Protein AF-A0A9E3WCJ0-F1 (afdb_monomer)

Secondary structure (DSSP, 8-state):
----PPPPPP---TTPPP-HHHHHHHHHHHHHHHHHHHHHHB-SEEEEE---EEE-TTS-EEE--EEEE-TT-PEEEE-TT----SBSS-TTTS-SS---S-EEEEEEEEEEEEEE-TTSPPPPTT-TT--EEEEEEEEEEEETT--SSEEEEEEEE-TTS-BPPPEE-SS--B--B-------TT-S------STT---EEEE-TT--EEEEEEEEPTT--EEEEE-S-HHHHHHHTTSS--------GGG---HHHHHHHTTTT-SEEEEEEEE-SSS-B-TT-EEEEEEEE-----SSSPPPPEEEEE--STT-TTEEEEE-----S-TT--PPBPTT-EEEEEEEEEEEEEEEE-TTS--B-TT-EEEE----BTTB---EEE-SSPPTTTEEEEESS-B-TT-EEEEEEEE---

Structure (mmCIF, N/CA/C/O backbone):
data_AF-A0A9E3WCJ0-F1
#
_entry.id   AF-A0A9E3WCJ0-F1
#
loop_
_atom_site.group_PDB
_atom_site.id
_atom_site.type_symbol
_atom_site.label_atom_id
_atom_site.label_alt_id
_atom_site.label_comp_id
_atom_site.label_asym_id
_atom_site.label_entity_id
_atom_site.label_seq_id
_atom_site.pdbx_PDB_ins_code
_atom_site.Cartn_x
_atom_site.Cartn_y
_atom_site.Cartn_z
_atom_site.occupancy
_atom_site.B_iso_or_equiv
_atom_site.auth_seq_id
_atom_site.auth_comp_id
_atom_site.auth_asym_id
_atom_site.auth_atom_id
_atom_site.pdbx_PDB_model_num
ATOM 1 N N . MET A 1 1 ? -6.892 -23.164 10.226 1.00 44.31 1 MET A N 1
ATOM 2 C CA . MET A 1 1 ? -6.733 -22.802 8.807 1.00 44.31 1 MET A CA 1
ATOM 3 C C . MET A 1 1 ? -7.924 -23.386 8.091 1.00 44.31 1 MET A C 1
ATOM 5 O O . MET A 1 1 ? -8.136 -24.586 8.225 1.00 44.31 1 MET A O 1
ATOM 9 N N . ASN A 1 2 ? -8.731 -22.538 7.458 1.00 52.53 2 ASN A N 1
ATOM 10 C CA . ASN A 1 2 ? -9.742 -23.006 6.518 1.00 52.53 2 ASN A CA 1
ATOM 11 C C . ASN A 1 2 ? -9.033 -23.670 5.330 1.00 52.53 2 ASN A C 1
ATOM 13 O O . ASN A 1 2 ? -7.901 -23.301 5.005 1.00 52.53 2 ASN A O 1
ATOM 17 N N . ASP A 1 3 ? -9.662 -24.680 4.733 1.00 59.28 3 ASP A N 1
ATOM 18 C CA . ASP A 1 3 ? -9.097 -25.373 3.578 1.00 59.28 3 ASP A CA 1
ATOM 19 C C . ASP A 1 3 ? -8.904 -24.370 2.432 1.00 59.28 3 ASP A C 1
ATOM 21 O O . ASP A 1 3 ? -9.849 -23.699 2.013 1.00 59.28 3 ASP A O 1
ATOM 25 N N . ILE A 1 4 ? -7.669 -24.247 1.936 1.00 63.19 4 ILE A N 1
ATOM 26 C CA . ILE A 1 4 ? -7.374 -23.416 0.767 1.00 63.19 4 ILE A CA 1
ATOM 27 C C . ILE A 1 4 ? -8.033 -24.084 -0.439 1.00 63.19 4 ILE A C 1
ATOM 29 O O . ILE A 1 4 ? -7.612 -25.157 -0.873 1.00 63.19 4 ILE A O 1
ATOM 33 N N . VAL A 1 5 ? -9.072 -23.450 -0.977 1.00 75.06 5 VAL A N 1
ATOM 34 C CA . VAL A 1 5 ? -9.721 -23.888 -2.215 1.00 75.06 5 VAL A CA 1
ATOM 35 C C . VAL A 1 5 ? -8.940 -23.324 -3.397 1.00 75.06 5 VAL A C 1
ATOM 37 O O . VAL A 1 5 ? -8.680 -22.124 -3.465 1.00 75.06 5 VAL A O 1
ATOM 40 N N . GLU A 1 6 ? -8.551 -24.195 -4.327 1.00 83.62 6 GLU A N 1
ATOM 41 C CA . GLU A 1 6 ? -7.872 -23.782 -5.553 1.00 83.62 6 GLU A CA 1
ATOM 42 C C . GLU A 1 6 ? -8.821 -22.939 -6.429 1.00 83.62 6 GLU A C 1
ATOM 44 O O . GLU A 1 6 ? -9.918 -23.405 -6.758 1.00 83.62 6 GLU A O 1
ATOM 49 N N . PRO A 1 7 ? -8.429 -21.711 -6.826 1.00 86.88 7 PRO A N 1
ATOM 50 C CA . PRO A 1 7 ? -9.295 -20.846 -7.609 1.00 86.88 7 PRO A CA 1
ATOM 51 C C . PRO A 1 7 ? -9.427 -21.347 -9.048 1.00 86.88 7 PRO A C 1
ATOM 53 O O . PRO A 1 7 ? -8.445 -21.504 -9.776 1.00 86.88 7 PRO A O 1
ATOM 56 N N . VAL A 1 8 ? -10.669 -21.545 -9.489 1.00 87.62 8 VAL A N 1
ATOM 57 C CA . VAL A 1 8 ? -10.990 -22.007 -10.845 1.00 87.62 8 VAL A CA 1
ATOM 58 C C . VAL A 1 8 ? -11.283 -20.810 -11.742 1.00 87.62 8 VAL A C 1
ATOM 60 O O . VAL A 1 8 ? -12.176 -20.019 -11.460 1.00 87.62 8 VAL A O 1
ATOM 63 N N . ARG A 1 9 ? -10.548 -20.684 -12.851 1.00 92.19 9 ARG A N 1
ATOM 64 C CA . ARG A 1 9 ? -10.733 -19.601 -13.829 1.00 92.19 9 ARG A CA 1
ATOM 65 C C . ARG A 1 9 ? -11.549 -20.069 -15.030 1.00 92.19 9 ARG A C 1
ATOM 67 O O . ARG A 1 9 ? -11.206 -21.075 -15.654 1.00 92.19 9 ARG A O 1
ATOM 74 N N . LEU A 1 10 ? -12.553 -19.284 -15.416 1.00 92.81 10 LEU A N 1
ATOM 75 C CA . LEU A 1 10 ? -13.330 -19.526 -16.630 1.00 92.81 10 LEU A CA 1
ATOM 76 C C . LEU A 1 10 ? -12.465 -19.333 -17.893 1.00 92.81 10 LEU A C 1
ATOM 78 O O . LEU A 1 10 ? -11.711 -18.364 -18.014 1.00 92.81 10 LEU A O 1
ATOM 82 N N . ASN A 1 11 ? -12.568 -20.262 -18.845 1.00 94.00 11 ASN A N 1
ATOM 83 C CA . ASN A 1 11 ? -11.886 -20.184 -20.138 1.00 94.00 11 ASN A CA 1
ATOM 84 C C . ASN A 1 11 ? -12.889 -19.884 -21.256 1.00 94.00 11 ASN A C 1
ATOM 86 O O . ASN A 1 11 ? -13.540 -20.796 -21.767 1.00 94.00 11 ASN A O 1
ATOM 90 N N . TYR A 1 12 ? -12.978 -18.614 -21.649 1.00 94.88 12 TYR A N 1
ATOM 91 C CA . TYR A 1 12 ? -13.861 -18.179 -22.725 1.00 94.88 12 TYR A CA 1
ATOM 92 C C . TYR A 1 12 ? -13.425 -18.714 -24.092 1.00 94.88 12 TYR A C 1
ATOM 94 O O . TYR A 1 12 ? -12.248 -18.653 -24.457 1.00 94.88 12 TYR A O 1
ATOM 102 N N . TYR A 1 13 ? -14.388 -19.160 -24.899 1.00 95.25 13 TYR A N 1
ATOM 103 C CA . TYR A 1 13 ? -14.148 -19.564 -26.285 1.00 95.25 13 TYR A CA 1
ATOM 104 C C . TYR A 1 13 ? -15.162 -18.956 -27.259 1.00 95.25 13 TYR A C 1
ATOM 106 O O . TYR A 1 13 ? -16.222 -18.445 -26.896 1.00 95.25 13 TYR A O 1
ATOM 114 N N . LYS A 1 14 ? -14.805 -18.961 -28.547 1.00 95.62 14 LYS A N 1
ATOM 115 C CA . LYS A 1 14 ? -15.593 -18.297 -29.588 1.00 95.62 14 LYS A CA 1
ATOM 116 C C . LYS A 1 14 ? -16.996 -18.901 -29.685 1.00 95.62 14 LYS A C 1
ATOM 118 O O . LYS A 1 14 ? -17.134 -20.109 -29.849 1.00 95.62 14 LYS A O 1
ATOM 123 N N . ASN A 1 15 ? -18.005 -18.027 -29.699 1.00 96.19 15 ASN A N 1
ATOM 124 C CA . ASN A 1 15 ? -19.430 -18.371 -29.757 1.00 96.19 15 ASN A CA 1
ATOM 125 C C . ASN A 1 15 ? -19.937 -19.170 -28.543 1.00 96.19 15 ASN A C 1
ATOM 127 O O . ASN A 1 15 ? -20.964 -19.837 -28.655 1.00 96.19 15 ASN A O 1
ATOM 131 N N . GLN A 1 16 ? -19.242 -19.113 -27.404 1.00 95.75 16 GLN A N 1
ATOM 132 C CA . GLN A 1 16 ? -19.787 -19.612 -26.148 1.00 95.75 16 GLN A CA 1
ATOM 133 C C . GLN A 1 16 ? -21.058 -18.827 -25.793 1.00 95.75 16 GLN A C 1
ATOM 135 O O . GLN A 1 16 ? -21.060 -17.594 -25.816 1.00 95.75 16 GLN A O 1
ATOM 140 N N . LEU A 1 17 ? -22.137 -19.547 -25.492 1.00 96.88 17 LEU A N 1
ATOM 141 C CA . LEU A 1 17 ? -23.316 -18.974 -24.856 1.00 96.88 17 LEU A CA 1
ATOM 142 C C . LEU A 1 17 ? -23.005 -18.839 -23.364 1.00 96.88 17 LEU A C 1
ATOM 144 O O . LEU A 1 17 ? -22.633 -19.834 -22.751 1.00 96.88 17 LEU A O 1
ATOM 148 N N . LEU A 1 18 ? -23.106 -17.626 -22.823 1.00 95.94 18 LEU A N 1
ATOM 149 C CA . LEU A 1 18 ? -22.828 -17.358 -21.412 1.00 95.94 18 LEU A CA 1
ATOM 150 C C . LEU A 1 18 ? -24.100 -17.495 -20.579 1.00 95.94 18 LEU A C 1
ATOM 152 O O . LEU A 1 18 ? -25.131 -16.912 -20.929 1.00 95.94 18 LEU A O 1
ATOM 156 N N . GLU A 1 19 ? -23.995 -18.224 -19.473 1.00 94.69 19 GLU A N 1
ATOM 157 C CA . GLU A 1 19 ? -25.053 -18.409 -18.477 1.00 94.69 19 GLU A CA 1
ATOM 158 C C . GLU A 1 19 ? -24.735 -17.625 -17.191 1.00 94.69 19 GLU A C 1
ATOM 160 O O . GLU A 1 19 ? -23.649 -17.065 -17.033 1.00 94.69 19 GLU A O 1
ATOM 165 N N . ALA A 1 20 ? -25.691 -17.522 -16.264 1.00 89.31 20 ALA A N 1
ATOM 166 C CA . ALA A 1 20 ? -25.483 -16.776 -15.018 1.00 89.31 20 ALA A CA 1
ATOM 167 C C . ALA A 1 20 ? -24.347 -17.389 -14.178 1.00 89.31 20 ALA A C 1
ATOM 169 O O . ALA A 1 20 ? -23.569 -16.672 -13.550 1.00 89.31 20 ALA A O 1
ATOM 170 N N . GLU A 1 21 ? -24.232 -18.712 -14.227 1.00 90.38 21 GLU A N 1
ATOM 171 C CA . GLU A 1 21 ? -23.222 -19.529 -13.570 1.00 90.38 21 GLU A CA 1
ATOM 172 C C . GLU A 1 21 ? -21.802 -19.179 -14.036 1.00 90.38 21 GLU A C 1
ATOM 174 O O . GLU A 1 21 ? -20.890 -19.146 -13.211 1.00 90.38 21 GLU A O 1
ATOM 179 N N . ASP A 1 22 ? -21.614 -18.843 -15.318 1.00 93.19 22 ASP A N 1
ATOM 180 C CA . ASP A 1 22 ? -20.315 -18.414 -15.853 1.00 93.19 22 ASP A CA 1
ATOM 181 C C . ASP A 1 22 ? -19.847 -17.109 -15.186 1.00 93.19 22 ASP A C 1
ATOM 183 O O . ASP A 1 22 ? -18.691 -16.981 -14.779 1.00 93.19 22 ASP A O 1
ATOM 187 N N . PHE A 1 23 ? -20.760 -16.148 -15.013 1.00 91.19 23 PHE A N 1
ATOM 188 C CA . PHE A 1 23 ? -20.455 -14.868 -14.366 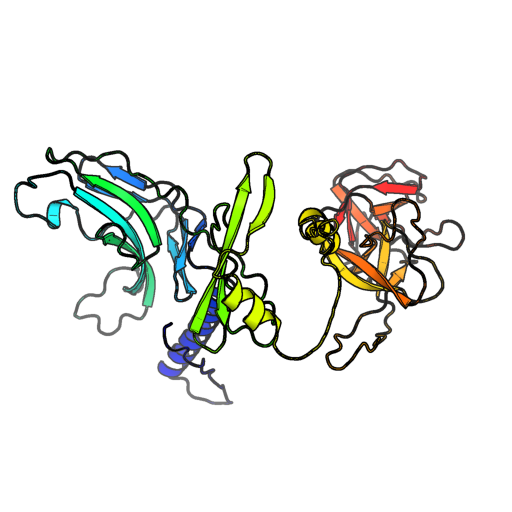1.00 91.19 23 PHE A CA 1
ATOM 189 C C . PHE A 1 23 ? -20.267 -15.000 -12.854 1.00 91.19 23 PHE A C 1
ATOM 191 O O . PHE A 1 23 ? -19.472 -14.258 -12.276 1.00 91.19 23 PHE A O 1
ATOM 198 N N . ILE A 1 24 ? -20.986 -15.921 -12.205 1.00 89.25 24 ILE A N 1
ATOM 199 C CA . ILE A 1 24 ? -20.774 -16.241 -10.787 1.00 89.25 24 ILE A CA 1
ATOM 200 C C . ILE A 1 24 ? -19.376 -16.834 -10.608 1.00 89.25 24 ILE A C 1
ATOM 202 O O . ILE A 1 24 ? -18.629 -16.369 -9.752 1.00 89.25 24 ILE A O 1
ATOM 206 N N . LEU A 1 25 ? -18.982 -17.780 -11.465 1.00 90.06 25 LEU A N 1
ATOM 207 C CA . LEU A 1 25 ? -17.657 -18.392 -11.410 1.00 90.06 25 LEU A CA 1
ATOM 208 C C . LEU A 1 25 ? -16.535 -17.369 -11.647 1.00 90.06 25 LEU A C 1
ATOM 210 O O . LEU A 1 25 ? -15.510 -17.406 -10.969 1.00 90.06 25 LEU A O 1
ATOM 214 N N . GLU A 1 26 ? -16.722 -16.428 -12.575 1.00 92.75 26 GLU A N 1
ATOM 215 C CA . GLU A 1 26 ? -15.767 -15.335 -12.797 1.00 92.75 26 GLU A CA 1
ATOM 216 C C . GLU A 1 26 ? -15.659 -14.393 -11.582 1.00 92.75 26 GLU A C 1
ATOM 218 O O . GLU A 1 26 ? -14.552 -14.017 -11.186 1.00 92.75 26 GLU A O 1
ATOM 223 N N . GLN A 1 27 ? -16.784 -14.035 -10.953 1.00 92.12 27 GLN A N 1
ATOM 224 C CA . GLN A 1 27 ? -16.786 -13.221 -9.731 1.00 92.12 27 GLN A CA 1
ATOM 225 C C . GLN A 1 27 ? -16.100 -13.947 -8.571 1.00 92.12 27 GLN A C 1
ATOM 227 O O . GLN A 1 27 ? -15.244 -13.362 -7.902 1.00 92.12 27 GLN A O 1
ATOM 232 N N . ASP A 1 28 ? -16.420 -15.226 -8.376 1.00 90.31 28 ASP A N 1
ATOM 233 C CA . ASP A 1 28 ? -15.823 -16.075 -7.349 1.00 90.31 28 ASP A CA 1
ATOM 234 C C . ASP A 1 28 ? -14.311 -16.200 -7.544 1.00 90.31 28 ASP A C 1
ATOM 236 O O . ASP A 1 28 ? -13.563 -16.063 -6.576 1.00 90.31 28 ASP A O 1
ATOM 240 N N . TYR A 1 29 ? -13.846 -16.366 -8.788 1.00 93.19 29 TYR A N 1
ATOM 241 C CA . TYR A 1 29 ? -12.421 -16.387 -9.116 1.00 93.19 29 TYR A CA 1
ATOM 242 C C . TYR A 1 29 ? -11.711 -15.110 -8.646 1.00 93.19 29 TYR A C 1
ATOM 244 O O . TYR A 1 29 ? -10.704 -15.175 -7.939 1.00 93.19 29 TYR A O 1
ATOM 252 N N . HIS A 1 30 ? -12.240 -13.934 -8.994 1.00 93.44 30 HIS A N 1
ATOM 253 C CA . HIS A 1 30 ? -11.632 -12.663 -8.593 1.00 93.44 30 HIS A CA 1
ATOM 254 C C . HIS A 1 30 ? -11.672 -12.436 -7.082 1.00 93.44 30 HIS A C 1
ATOM 256 O O . HIS A 1 30 ? -10.713 -11.905 -6.514 1.00 93.44 30 HIS A O 1
ATOM 262 N N . ARG A 1 31 ? -12.765 -12.844 -6.435 1.00 91.38 31 ARG A N 1
ATOM 263 C CA . ARG A 1 31 ? -12.943 -12.727 -4.990 1.00 91.38 31 ARG A CA 1
ATOM 264 C C . ARG A 1 31 ? -11.948 -13.619 -4.242 1.00 91.38 31 ARG A C 1
ATOM 266 O O . ARG A 1 31 ? -11.209 -13.122 -3.398 1.00 91.38 31 ARG A O 1
ATOM 273 N N . GLN A 1 32 ? -11.828 -14.888 -4.637 1.00 90.44 32 GLN A N 1
ATOM 274 C CA . GLN A 1 32 ? -10.858 -15.831 -4.070 1.00 90.44 32 GLN A CA 1
ATOM 275 C C . GLN A 1 32 ? -9.414 -15.372 -4.278 1.00 90.44 32 GLN A C 1
ATOM 277 O O . GLN A 1 32 ? -8.628 -15.390 -3.335 1.00 90.44 32 GLN A O 1
ATOM 282 N N . MET A 1 33 ? -9.058 -14.897 -5.477 1.00 91.81 33 MET A N 1
ATOM 283 C CA . MET A 1 33 ? -7.711 -14.373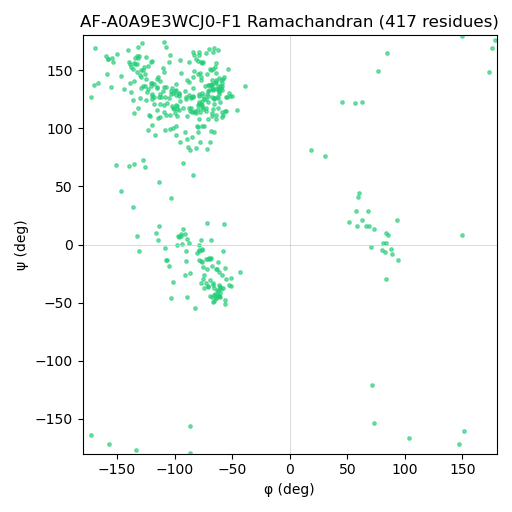 -5.731 1.00 91.81 33 MET A CA 1
ATOM 284 C C . MET A 1 33 ? -7.373 -13.176 -4.834 1.00 91.81 33 MET A C 1
ATOM 286 O O . MET A 1 33 ? -6.234 -13.063 -4.379 1.00 91.81 33 MET A O 1
ATOM 290 N N . ARG A 1 34 ? -8.346 -12.299 -4.547 1.00 91.94 34 ARG A N 1
ATOM 291 C CA . ARG A 1 34 ? -8.154 -11.174 -3.621 1.00 91.94 34 ARG A CA 1
ATOM 292 C C . ARG A 1 34 ? -8.001 -11.645 -2.178 1.00 91.94 34 ARG A C 1
ATOM 294 O O . ARG A 1 34 ? -7.085 -11.192 -1.502 1.00 91.94 34 ARG A O 1
ATOM 301 N N . TYR A 1 35 ? -8.835 -12.579 -1.727 1.00 90.62 35 TYR A N 1
ATOM 302 C CA . TYR A 1 35 ? -8.722 -13.138 -0.378 1.00 90.62 35 TYR A CA 1
ATOM 303 C C . TYR A 1 35 ? -7.376 -13.833 -0.180 1.00 90.62 35 TYR A C 1
ATOM 305 O O . TYR A 1 35 ? -6.696 -13.561 0.802 1.00 90.62 35 TYR A O 1
ATOM 313 N N . LEU A 1 36 ? -6.921 -14.629 -1.153 1.00 88.19 36 LEU A N 1
ATOM 314 C CA . LEU A 1 36 ? -5.598 -15.255 -1.116 1.00 88.19 36 LEU A CA 1
ATOM 315 C C . LEU A 1 36 ? -4.475 -14.217 -1.073 1.00 88.19 36 LEU A C 1
ATOM 317 O O . LEU A 1 36 ? -3.554 -14.359 -0.271 1.00 88.19 36 LEU A O 1
ATOM 321 N N . HIS A 1 37 ? -4.548 -13.169 -1.896 1.00 88.69 37 HIS A N 1
ATOM 322 C CA . HIS A 1 37 ? -3.585 -12.067 -1.851 1.00 88.69 37 HIS A CA 1
ATOM 323 C C . HIS A 1 37 ? -3.526 -11.444 -0.453 1.00 88.69 37 HIS A C 1
ATOM 325 O O . HIS A 1 37 ? -2.443 -11.301 0.115 1.00 88.69 37 HIS A O 1
ATOM 331 N N . ASN A 1 38 ? -4.690 -11.147 0.126 1.00 87.50 38 ASN A N 1
ATOM 332 C CA . ASN A 1 38 ? -4.786 -10.507 1.427 1.00 87.50 38 ASN A CA 1
ATOM 333 C C . ASN A 1 38 ? -4.307 -11.417 2.559 1.00 87.50 38 ASN A C 1
ATOM 335 O O . ASN A 1 38 ? -3.504 -10.978 3.371 1.00 87.50 38 ASN A O 1
ATOM 339 N N . GLN A 1 39 ? -4.706 -12.690 2.577 1.00 83.31 39 GLN A N 1
ATOM 340 C CA . GLN A 1 39 ? -4.254 -13.667 3.574 1.00 83.31 39 GLN A CA 1
ATOM 341 C C . GLN A 1 39 ? -2.728 -13.836 3.596 1.00 83.31 39 GLN A C 1
ATOM 343 O O . GLN A 1 39 ? -2.145 -14.038 4.658 1.00 83.31 39 GLN A O 1
ATOM 348 N N . HIS A 1 40 ? -2.072 -13.796 2.431 1.00 79.94 40 HIS A N 1
ATOM 349 C CA . HIS A 1 40 ? -0.637 -14.088 2.331 1.00 79.94 40 HIS A CA 1
ATOM 350 C C . HIS A 1 40 ? 0.247 -12.849 2.469 1.00 79.94 40 HIS A C 1
ATOM 352 O O . HIS A 1 40 ? 1.405 -12.973 2.867 1.00 79.94 40 HIS A O 1
ATOM 358 N N . LEU A 1 41 ? -0.268 -11.667 2.126 1.00 77.81 41 LEU A N 1
ATOM 359 C CA . LEU A 1 41 ? 0.498 -10.422 2.161 1.00 77.81 41 LEU A CA 1
ATOM 360 C C . LEU A 1 41 ? 0.112 -9.508 3.316 1.00 77.81 41 LEU A C 1
ATOM 362 O O . LEU A 1 41 ? 0.872 -8.584 3.609 1.00 77.81 41 LEU A O 1
ATOM 366 N N . HIS A 1 42 ? -1.008 -9.762 3.990 1.00 80.31 42 HIS A N 1
ATOM 367 C CA . HIS A 1 42 ? -1.468 -8.966 5.115 1.00 80.31 42 HIS A CA 1
ATOM 368 C C . HIS A 1 42 ? -1.714 -9.816 6.358 1.00 80.31 42 HIS A C 1
ATOM 370 O O . HIS A 1 42 ? -2.212 -10.935 6.289 1.00 80.31 42 HIS A O 1
ATOM 376 N N . THR A 1 43 ? -1.379 -9.267 7.524 1.00 81.12 43 THR A N 1
ATOM 377 C CA . THR A 1 43 ? -1.879 -9.821 8.784 1.00 81.12 43 THR A CA 1
ATOM 378 C C . THR A 1 43 ? -3.330 -9.383 9.000 1.00 81.12 43 THR A C 1
ATOM 380 O O . THR A 1 43 ? -3.686 -8.263 8.615 1.00 81.12 43 THR A O 1
ATOM 383 N N . PRO A 1 44 ? -4.169 -10.214 9.642 1.00 84.88 44 PRO A N 1
ATOM 384 C CA . PRO A 1 44 ? -5.506 -9.803 10.056 1.00 84.88 44 PRO A CA 1
ATOM 385 C C . PRO A 1 44 ? -5.425 -8.586 10.973 1.00 84.88 44 PRO A C 1
ATOM 387 O O . PRO A 1 44 ? -4.494 -8.476 11.777 1.00 84.88 44 PRO A O 1
ATOM 390 N N . GLY A 1 45 ? -6.376 -7.666 10.844 1.00 87.19 45 GLY A N 1
ATOM 391 C CA . GLY A 1 45 ? -6.364 -6.448 11.629 1.00 87.19 45 GLY A CA 1
ATOM 392 C C . GLY A 1 45 ? -6.986 -5.221 10.981 1.00 87.19 45 GLY A C 1
ATOM 393 O O . GLY A 1 45 ? -7.442 -5.232 9.839 1.00 87.19 45 GLY A O 1
ATOM 394 N N . ILE A 1 46 ? -6.972 -4.120 11.727 1.00 88.88 46 ILE A N 1
ATOM 395 C CA . ILE A 1 46 ? -7.422 -2.804 11.275 1.00 88.88 46 ILE A CA 1
ATOM 396 C C . ILE A 1 46 ? -6.366 -2.196 10.348 1.00 88.88 46 ILE A C 1
ATOM 398 O O . ILE A 1 46 ? -5.193 -2.084 10.707 1.00 88.88 46 ILE A O 1
ATOM 402 N N . LEU A 1 47 ? -6.804 -1.767 9.165 1.00 84.81 47 LEU A N 1
ATOM 403 C CA . LEU A 1 47 ? -5.996 -1.028 8.192 1.00 84.81 47 LEU A CA 1
ATOM 404 C C . LEU A 1 47 ? -5.954 0.457 8.558 1.00 84.81 47 LEU A C 1
ATOM 406 O O . LEU A 1 47 ? -4.888 1.048 8.714 1.00 84.81 47 LEU A O 1
ATOM 410 N N . TRP A 1 48 ? -7.133 1.062 8.702 1.00 86.94 48 TRP A N 1
ATOM 411 C CA . TRP A 1 48 ? -7.315 2.459 9.090 1.00 86.94 48 TRP A CA 1
ATOM 412 C C . TRP A 1 48 ? -8.711 2.671 9.685 1.00 86.94 48 TRP A C 1
ATOM 414 O O . TRP A 1 48 ? -9.632 1.900 9.419 1.00 86.94 48 TRP A O 1
ATOM 424 N N . GLY A 1 49 ? -8.887 3.749 10.452 1.00 88.44 49 GLY A N 1
ATOM 425 C CA . GLY A 1 49 ? -10.178 4.086 11.054 1.00 88.44 49 GLY A CA 1
ATOM 426 C C . GLY A 1 49 ? -10.546 3.170 12.221 1.00 88.44 49 GLY A C 1
ATOM 427 O O . GLY A 1 49 ? -9.654 2.667 12.903 1.00 88.44 49 GLY A O 1
ATOM 428 N N . PHE A 1 50 ? -11.850 3.016 12.487 1.00 86.75 50 PHE A N 1
ATOM 429 C CA . PHE A 1 50 ? -12.396 2.294 13.656 1.00 86.75 50 PHE A CA 1
ATOM 430 C C . PHE A 1 50 ? -11.814 2.744 15.016 1.00 86.75 50 PHE A C 1
ATOM 432 O O . PHE A 1 50 ? -11.907 2.055 16.028 1.00 86.75 50 PHE A O 1
ATOM 439 N N . ASP A 1 51 ? -11.229 3.937 15.041 1.00 82.44 51 ASP A N 1
ATOM 440 C CA . ASP A 1 51 ? -10.502 4.562 16.142 1.00 82.44 51 ASP A CA 1
ATOM 441 C C . ASP A 1 51 ? -11.422 5.203 17.189 1.00 82.44 51 ASP A C 1
ATOM 443 O O . ASP A 1 51 ? -10.954 5.678 18.224 1.00 82.44 51 ASP A O 1
ATOM 447 N N . LYS A 1 52 ? -12.731 5.257 16.917 1.00 84.12 52 LYS A N 1
ATOM 448 C CA . LYS A 1 52 ? -13.733 5.847 17.803 1.00 84.12 52 LYS A CA 1
ATOM 449 C C . LYS A 1 52 ? -14.902 4.895 17.952 1.00 84.12 52 LYS A C 1
ATOM 451 O O . LYS A 1 52 ? -15.629 4.634 16.996 1.00 84.12 52 LYS A O 1
ATOM 456 N N . VAL A 1 53 ? -15.110 4.449 19.185 1.00 87.12 53 VAL A N 1
ATOM 457 C CA . VAL A 1 53 ? -16.297 3.710 19.612 1.00 87.12 53 VAL A CA 1
ATOM 458 C C . VAL A 1 53 ? -16.974 4.530 20.700 1.00 87.12 53 VAL A C 1
ATOM 460 O O . VAL A 1 53 ? -16.339 4.886 21.691 1.00 87.12 53 VAL A O 1
ATOM 463 N N . ASN A 1 54 ? -18.253 4.841 20.513 1.00 85.06 54 ASN A N 1
ATOM 464 C CA . ASN A 1 54 ? -19.068 5.547 21.493 1.00 85.06 54 ASN A CA 1
ATOM 465 C C . ASN A 1 54 ? -20.335 4.750 21.806 1.00 85.06 54 ASN A C 1
ATOM 467 O O . ASN A 1 54 ? -20.890 4.096 20.923 1.00 85.06 54 ASN A O 1
ATOM 471 N N . VAL A 1 55 ? -20.807 4.842 23.046 1.00 83.94 55 VAL A N 1
ATOM 472 C CA . VAL A 1 55 ? -22.088 4.273 23.472 1.00 83.94 55 VAL A CA 1
ATOM 473 C C . VAL A 1 55 ? -22.994 5.428 23.873 1.00 83.94 55 VAL A C 1
ATOM 475 O O . VAL A 1 55 ? -22.703 6.178 24.804 1.00 83.94 55 VAL A O 1
ATOM 478 N N . GLU A 1 56 ? -24.088 5.607 23.143 1.00 83.25 56 GLU A N 1
ATOM 479 C CA . GLU A 1 56 ? -25.103 6.604 23.460 1.00 83.25 56 GLU A CA 1
ATOM 480 C C . GLU A 1 56 ? -25.929 6.179 24.693 1.00 83.25 56 GLU A C 1
ATOM 482 O O . GLU A 1 56 ? -25.912 5.027 25.133 1.00 83.25 56 GLU A O 1
ATOM 487 N N . LYS A 1 57 ? -26.680 7.122 25.280 1.00 74.81 57 LYS A N 1
ATOM 488 C CA . LYS A 1 57 ? -27.427 6.905 26.537 1.00 74.81 57 LYS A CA 1
ATOM 489 C C . LYS A 1 57 ? -28.492 5.806 26.458 1.00 74.81 57 LYS A C 1
ATOM 491 O O . LYS A 1 57 ? -28.885 5.274 27.490 1.00 74.81 57 LYS A O 1
ATOM 496 N N . ASP A 1 58 ? -28.985 5.504 25.264 1.00 73.88 58 ASP A N 1
ATOM 497 C CA . ASP A 1 58 ? -29.972 4.456 24.995 1.00 73.88 58 ASP A CA 1
ATOM 498 C C . ASP A 1 58 ? -29.335 3.074 24.741 1.00 73.88 58 ASP A C 1
ATOM 500 O O . ASP A 1 58 ? -30.050 2.095 24.512 1.00 73.88 58 ASP A O 1
ATOM 504 N N . GLY A 1 59 ? -28.003 2.974 24.826 1.00 74.38 59 GLY A N 1
ATOM 505 C CA . GLY A 1 59 ? -27.234 1.759 24.563 1.00 74.38 59 GLY A CA 1
ATOM 506 C C . GLY A 1 59 ? -26.892 1.547 23.090 1.00 74.38 59 GLY A C 1
ATOM 507 O O . GLY A 1 59 ? -26.379 0.484 22.737 1.00 74.38 59 GLY A O 1
ATOM 508 N N . LYS A 1 60 ? -27.160 2.530 22.223 1.00 78.88 60 LYS A N 1
ATOM 509 C CA . LYS A 1 60 ? -26.740 2.488 20.825 1.00 78.88 60 LYS A CA 1
ATOM 510 C C . LYS A 1 60 ? -25.229 2.675 20.718 1.00 78.88 60 LYS A C 1
ATOM 512 O O . LYS A 1 60 ? -24.670 3.642 21.227 1.00 78.88 60 LYS A O 1
ATOM 517 N N . ILE A 1 61 ? -24.577 1.762 20.009 1.00 82.38 61 ILE A N 1
ATOM 518 C CA . ILE A 1 61 ? -23.134 1.799 19.771 1.00 82.38 61 ILE A CA 1
ATOM 519 C C . ILE A 1 61 ? -22.871 2.447 18.412 1.00 82.38 61 ILE A C 1
ATOM 521 O O . ILE A 1 61 ? -23.477 2.072 17.405 1.00 82.38 61 ILE A O 1
ATOM 525 N N . VAL A 1 62 ? -21.961 3.416 18.391 1.00 83.25 62 VAL A N 1
ATOM 526 C CA . VAL A 1 62 ? -21.534 4.148 17.197 1.00 83.25 62 VAL A CA 1
ATOM 527 C C . VAL A 1 62 ? -20.041 3.939 16.999 1.00 83.25 62 VAL A C 1
ATOM 529 O O . VAL A 1 62 ? -19.254 4.178 17.915 1.00 83.25 62 VAL A O 1
ATOM 532 N N . VAL A 1 63 ? -19.663 3.521 15.794 1.00 85.44 63 VAL A N 1
ATOM 533 C CA . VAL A 1 63 ? -18.273 3.262 15.408 1.00 85.44 63 VAL A CA 1
ATOM 534 C C . VAL A 1 63 ? -17.889 4.170 14.237 1.00 85.44 63 VAL A C 1
ATOM 536 O O . VAL A 1 63 ? -18.697 4.376 13.324 1.00 85.44 63 VAL A O 1
ATOM 539 N N . SER A 1 64 ? -16.677 4.733 14.259 1.00 86.00 64 SER A N 1
ATOM 540 C CA . SER A 1 64 ? -16.141 5.508 13.131 1.00 86.00 64 SER A CA 1
ATOM 541 C C . SER A 1 64 ? -15.954 4.656 11.874 1.00 86.00 64 SER A C 1
ATOM 543 O O . SER A 1 64 ? -15.803 3.438 11.936 1.00 86.00 64 SER A O 1
ATOM 545 N N . ALA A 1 65 ? -15.963 5.323 10.716 1.00 88.81 65 ALA A N 1
ATOM 546 C CA . ALA A 1 65 ? -15.564 4.735 9.440 1.00 88.81 65 ALA A CA 1
ATOM 547 C C . ALA A 1 65 ? -14.165 4.102 9.529 1.00 88.81 65 ALA A C 1
ATOM 549 O O . ALA A 1 65 ? -13.317 4.554 10.303 1.00 88.81 65 ALA A O 1
ATOM 550 N N . GLY A 1 66 ? -13.926 3.070 8.727 1.00 90.69 66 GLY A N 1
ATOM 551 C CA . GLY A 1 66 ? -12.660 2.352 8.724 1.00 90.69 66 GLY A CA 1
ATOM 552 C C . GLY A 1 66 ? -12.629 1.177 7.761 1.00 90.69 66 GLY A C 1
ATOM 553 O O . GLY A 1 66 ? -13.629 0.845 7.117 1.00 90.69 66 GLY A O 1
ATOM 554 N N . ALA A 1 67 ? -11.460 0.550 7.681 1.00 91.19 67 ALA A N 1
ATOM 555 C CA . ALA A 1 67 ? -11.254 -0.692 6.958 1.00 91.19 67 ALA A CA 1
ATOM 556 C C . ALA A 1 67 ? -10.400 -1.679 7.761 1.00 91.19 67 ALA A C 1
ATOM 558 O O . ALA A 1 67 ? -9.546 -1.275 8.557 1.00 91.19 67 ALA A O 1
ATOM 559 N N . ALA A 1 68 ? -10.624 -2.971 7.540 1.00 91.94 68 ALA A N 1
ATOM 560 C CA . ALA A 1 68 ? -9.892 -4.057 8.182 1.00 91.94 68 ALA A CA 1
ATOM 561 C C . ALA A 1 68 ? -9.804 -5.299 7.276 1.00 91.94 68 ALA A C 1
ATOM 563 O O . ALA A 1 68 ? -10.577 -5.422 6.326 1.00 91.94 68 ALA A O 1
ATOM 564 N N . TYR A 1 69 ? -8.893 -6.216 7.603 1.00 91.12 69 TYR A N 1
ATOM 565 C CA . TYR A 1 69 ? -8.842 -7.575 7.060 1.00 91.12 69 TYR A CA 1
ATOM 566 C C . TYR A 1 69 ? -9.096 -8.588 8.168 1.00 91.12 69 TYR A C 1
ATOM 568 O O . TYR A 1 69 ? -8.509 -8.470 9.243 1.00 91.12 69 TYR A O 1
ATOM 576 N N . ASP A 1 70 ? -9.937 -9.588 7.922 1.00 89.81 70 ASP A N 1
ATOM 577 C CA . ASP A 1 70 ? -10.075 -10.712 8.850 1.00 89.81 70 ASP A CA 1
ATOM 578 C C . ASP A 1 70 ? -9.043 -11.824 8.583 1.00 89.81 70 ASP A C 1
ATOM 580 O O . ASP A 1 70 ? -8.181 -11.716 7.707 1.00 89.81 70 ASP A O 1
ATOM 584 N N . ALA A 1 71 ? -9.106 -12.894 9.382 1.00 86.69 71 ALA A N 1
ATOM 585 C CA . ALA A 1 71 ? -8.209 -14.046 9.277 1.00 86.69 71 ALA A CA 1
ATOM 586 C C . ALA A 1 71 ? -8.322 -14.805 7.949 1.00 86.69 71 ALA A C 1
ATOM 588 O O . ALA A 1 71 ? -7.381 -15.495 7.559 1.00 86.69 71 ALA A O 1
ATOM 589 N N . ASP A 1 72 ? -9.447 -14.650 7.256 1.00 88.12 72 ASP A N 1
ATOM 590 C CA . ASP A 1 72 ? -9.719 -15.263 5.966 1.00 88.12 72 ASP A CA 1
ATOM 591 C C . ASP A 1 72 ? -9.416 -14.299 4.800 1.00 88.12 72 ASP A C 1
ATOM 593 O O . ASP A 1 72 ? -9.656 -14.632 3.640 1.00 88.12 72 ASP A O 1
ATOM 597 N N . GLY A 1 73 ? -8.816 -13.133 5.070 1.00 88.75 73 GLY A N 1
ATOM 598 C CA . GLY A 1 73 ? -8.429 -12.145 4.059 1.00 88.75 73 GLY A CA 1
ATOM 599 C C . GLY A 1 73 ? -9.605 -11.380 3.458 1.00 88.75 73 GLY A C 1
ATOM 600 O O . GLY A 1 73 ? -9.433 -10.701 2.437 1.00 88.75 73 GLY A O 1
ATOM 601 N N . HIS A 1 74 ? -10.786 -11.466 4.074 1.00 92.38 74 HIS A N 1
ATOM 602 C CA . HIS A 1 74 ? -11.929 -10.671 3.663 1.00 92.38 74 HIS A CA 1
ATOM 603 C C . HIS A 1 74 ? -11.692 -9.194 3.970 1.00 92.38 74 HIS A C 1
ATOM 605 O O . HIS A 1 74 ? -11.227 -8.824 5.050 1.00 92.38 74 HIS A O 1
ATOM 611 N N . GLU A 1 75 ? -12.056 -8.332 3.022 1.00 92.25 75 GLU A N 1
ATOM 612 C CA . GLU A 1 75 ? -11.962 -6.883 3.181 1.00 92.25 75 GLU A CA 1
ATOM 613 C C . GLU A 1 75 ? -13.223 -6.364 3.865 1.00 92.25 75 GLU A C 1
ATOM 615 O O . GLU A 1 75 ? -14.331 -6.453 3.337 1.00 92.25 75 GLU A O 1
ATOM 620 N N . ILE A 1 76 ? -13.062 -5.789 5.048 1.00 91.56 76 ILE A N 1
ATOM 621 C CA . ILE A 1 76 ? -14.152 -5.186 5.801 1.00 91.56 76 ILE A CA 1
ATOM 622 C C . ILE A 1 76 ? -14.074 -3.678 5.602 1.00 91.56 76 ILE A C 1
ATOM 624 O O . ILE A 1 76 ? -13.097 -3.060 6.015 1.00 91.56 76 ILE A O 1
ATOM 628 N N . VAL A 1 77 ? -15.104 -3.069 5.007 1.00 90.62 77 VAL A N 1
ATOM 629 C CA . VAL A 1 77 ? -15.141 -1.621 4.737 1.00 90.62 77 VAL A CA 1
ATOM 630 C C . VAL A 1 77 ? -16.387 -0.979 5.342 1.00 90.62 77 VAL A C 1
ATOM 632 O O . VAL A 1 77 ? -17.519 -1.356 5.035 1.00 90.62 77 VAL A O 1
ATOM 635 N N . TRP A 1 78 ? -16.180 0.044 6.172 1.00 88.31 78 TRP A N 1
ATOM 636 C CA . TRP A 1 78 ? -17.226 0.889 6.745 1.00 88.31 78 TRP A CA 1
ATOM 637 C C . TRP A 1 78 ? -17.020 2.341 6.310 1.00 88.31 78 TRP A C 1
ATOM 639 O O . TRP A 1 78 ? -16.131 3.028 6.809 1.00 88.31 78 TRP A O 1
ATOM 649 N N . ALA A 1 79 ? -17.817 2.808 5.349 1.00 82.81 79 ALA A N 1
ATOM 650 C CA . ALA A 1 79 ? -17.665 4.139 4.764 1.00 82.81 79 ALA A CA 1
ATOM 651 C C . ALA A 1 79 ? -18.338 5.248 5.594 1.00 82.81 79 ALA A C 1
ATOM 653 O O . ALA A 1 79 ? -19.374 5.045 6.231 1.00 82.81 79 ALA A O 1
ATOM 654 N N . GLU A 1 80 ? -17.770 6.454 5.536 1.00 73.69 80 GLU A N 1
ATOM 655 C CA . GLU A 1 80 ? -18.323 7.651 6.176 1.00 73.69 80 GLU A CA 1
ATOM 656 C C . GLU A 1 80 ? -19.656 8.084 5.531 1.00 73.69 80 GLU A C 1
ATOM 658 O O . GLU A 1 80 ? -19.914 7.834 4.354 1.00 73.69 80 GLU A O 1
ATOM 663 N N . GLY A 1 81 ? -20.539 8.722 6.306 1.00 60.56 81 GLY A N 1
ATOM 664 C CA . GLY A 1 81 ? -21.846 9.198 5.823 1.00 60.56 81 GLY A CA 1
ATOM 665 C C . GLY A 1 81 ? -22.931 8.119 5.732 1.00 60.56 81 GLY A C 1
ATOM 666 O O . GLY A 1 81 ? -24.097 8.429 5.490 1.00 60.56 81 GLY A O 1
ATOM 667 N N . VAL A 1 82 ? -22.586 6.860 6.000 1.00 56.69 82 VAL A N 1
ATOM 668 C CA . VAL A 1 82 ? -23.543 5.763 6.134 1.00 56.69 82 VAL A CA 1
ATOM 669 C C . VAL A 1 82 ? -24.042 5.730 7.584 1.00 56.69 82 VAL A C 1
ATOM 671 O O . VAL A 1 82 ? -23.540 4.986 8.420 1.00 56.69 82 VAL A O 1
ATOM 674 N N . ALA A 1 83 ? -25.018 6.582 7.918 1.00 44.69 83 ALA A N 1
ATOM 675 C CA . ALA A 1 83 ? -25.637 6.588 9.245 1.00 44.69 83 ALA A CA 1
ATOM 676 C C . ALA A 1 83 ? -26.414 5.279 9.462 1.00 44.69 83 ALA A C 1
ATOM 678 O O . ALA A 1 83 ? -27.548 5.136 9.002 1.00 44.69 83 ALA A O 1
ATOM 679 N N . ARG A 1 84 ? -25.796 4.299 10.125 1.00 58.28 84 ARG A N 1
ATOM 680 C CA . ARG A 1 84 ? -26.412 2.998 10.406 1.00 58.28 84 ARG A CA 1
ATOM 681 C C . ARG A 1 84 ? -26.164 2.587 11.849 1.00 58.28 84 ARG A C 1
ATOM 683 O O . ARG A 1 84 ? -25.096 2.818 12.411 1.00 58.28 84 ARG A O 1
ATOM 690 N N . GLU A 1 85 ? -27.195 2.004 12.448 1.00 55.72 85 GLU A N 1
ATOM 691 C CA . GLU A 1 85 ? -27.116 1.344 13.747 1.00 55.72 85 GLU A CA 1
ATOM 692 C C . GLU A 1 85 ? -26.075 0.224 13.620 1.00 55.72 85 GLU A C 1
ATOM 694 O O . GLU A 1 85 ? -26.223 -0.666 12.783 1.00 55.72 85 GLU A O 1
ATOM 699 N N . CYS A 1 86 ? -24.953 0.344 14.335 1.00 54.12 86 CYS A N 1
ATOM 700 C CA . CYS A 1 86 ? -23.803 -0.528 14.095 1.00 54.12 86 CYS A CA 1
ATOM 701 C C . CYS A 1 86 ? -24.045 -1.941 14.643 1.00 54.12 86 CYS A C 1
ATOM 703 O O . CYS A 1 86 ? -23.510 -2.891 14.097 1.00 54.12 86 CYS A O 1
ATOM 705 N N . VAL A 1 87 ? -24.891 -2.116 15.660 1.00 58.88 87 VAL A N 1
ATOM 706 C CA . VAL A 1 87 ? -25.094 -3.413 16.319 1.00 58.88 87 VAL A CA 1
ATOM 707 C C . VAL A 1 87 ? -26.545 -3.854 16.140 1.00 58.88 87 VAL A C 1
ATOM 709 O O . VAL A 1 87 ? -27.460 -3.140 16.543 1.00 58.88 87 VAL A O 1
ATOM 712 N N . LYS A 1 88 ? -26.749 -5.026 15.515 1.00 50.16 88 LYS A N 1
ATOM 713 C CA . LYS A 1 88 ? -28.081 -5.638 15.314 1.00 50.16 88 LYS A CA 1
ATOM 714 C C . LYS A 1 88 ? -28.764 -6.015 16.635 1.00 50.16 88 LYS A C 1
ATOM 716 O O . LYS A 1 88 ? -29.977 -6.162 16.657 1.00 50.16 88 LYS A O 1
ATOM 721 N N . GLU A 1 89 ? -27.992 -6.162 17.706 1.00 54.62 89 GLU A N 1
ATOM 722 C CA . GLU A 1 89 ? -28.467 -6.479 19.050 1.00 54.62 89 GLU A CA 1
ATOM 723 C C . GLU A 1 89 ? -28.309 -5.254 19.948 1.00 54.62 89 GLU A C 1
ATOM 725 O O . GLU A 1 89 ? -27.194 -4.835 20.277 1.00 54.62 89 GLU A O 1
ATOM 730 N N . LYS A 1 90 ? -29.421 -4.674 20.402 1.00 59.47 90 LYS A N 1
ATOM 731 C CA . LYS A 1 90 ? -29.329 -3.726 21.517 1.00 59.47 90 LYS A CA 1
ATOM 732 C C . LYS A 1 90 ? -28.947 -4.524 22.754 1.00 59.47 90 LYS A C 1
ATOM 734 O O . LYS A 1 90 ? -29.549 -5.556 23.033 1.00 59.47 90 LYS A O 1
ATOM 739 N N . TRP A 1 91 ? -28.021 -4.017 23.568 1.00 61.16 91 TRP A N 1
ATOM 740 C CA . TRP A 1 91 ? -27.719 -4.625 24.877 1.00 61.16 91 TRP A CA 1
ATOM 741 C C . TRP A 1 91 ? -28.999 -4.858 25.707 1.00 61.16 91 TRP A C 1
ATOM 743 O O . TRP A 1 91 ? -29.098 -5.792 26.498 1.00 61.16 91 TRP A O 1
ATOM 753 N N . ASN A 1 92 ? -30.014 -4.018 25.488 1.00 56.66 92 ASN A N 1
ATOM 754 C CA . ASN A 1 92 ? -31.327 -4.102 26.120 1.00 56.66 92 ASN A CA 1
ATOM 755 C C . ASN A 1 92 ? -32.239 -5.218 25.571 1.00 56.66 92 ASN A C 1
ATOM 757 O O . ASN A 1 92 ? -33.183 -5.597 26.253 1.00 56.66 92 ASN A O 1
ATOM 761 N N . GLU A 1 93 ? -31.979 -5.752 24.378 1.00 56.81 93 GLU A N 1
ATOM 762 C CA . GLU A 1 93 ? -32.719 -6.880 23.785 1.00 56.81 93 GLU A CA 1
ATOM 763 C C . GLU A 1 93 ? -32.154 -8.239 24.227 1.00 56.81 93 GLU A C 1
ATOM 765 O O . GLU A 1 93 ? -32.891 -9.220 24.292 1.00 56.81 93 GLU A O 1
ATOM 770 N N . LEU A 1 94 ? -30.875 -8.284 24.620 1.00 52.81 94 LEU A N 1
ATOM 771 C CA . LEU A 1 94 ? -30.212 -9.469 25.185 1.00 52.81 94 LEU A CA 1
ATOM 772 C C . LEU A 1 94 ? -30.758 -9.874 26.568 1.00 52.81 94 LEU A C 1
ATOM 774 O O . LEU A 1 94 ? -30.570 -11.013 26.993 1.00 52.81 94 LEU A O 1
ATOM 778 N N . TYR A 1 95 ? -31.446 -8.967 27.272 1.00 52.16 95 TYR A N 1
ATOM 779 C CA . TYR A 1 95 ? -31.953 -9.200 28.624 1.00 52.16 95 TYR A CA 1
ATOM 780 C C . TYR A 1 95 ? -33.392 -8.713 28.794 1.00 52.16 95 TYR A C 1
ATOM 782 O O . TYR A 1 95 ? -33.666 -7.517 28.845 1.00 52.16 95 TYR A O 1
ATOM 790 N N . VAL A 1 96 ? -34.314 -9.653 29.003 1.00 47.66 96 VAL A N 1
ATOM 791 C CA . VAL A 1 96 ? -35.669 -9.359 29.488 1.00 47.66 96 VAL A CA 1
ATOM 792 C C . VAL A 1 96 ? -35.642 -9.373 31.024 1.00 47.66 96 VAL A C 1
ATOM 794 O O . VAL A 1 96 ? -35.904 -10.402 31.642 1.00 47.66 96 VAL A O 1
ATOM 797 N N . GLY A 1 97 ? -35.264 -8.256 31.661 1.00 56.28 97 GLY A N 1
ATOM 798 C CA . GLY A 1 97 ? -35.262 -8.117 33.129 1.00 56.28 97 GLY A CA 1
ATOM 799 C C . GLY A 1 97 ? -34.161 -7.213 33.697 1.00 56.28 97 GLY A C 1
ATOM 800 O O . GLY A 1 97 ? -33.450 -6.531 32.964 1.00 56.28 97 GLY A O 1
ATOM 801 N N . THR A 1 98 ? -34.023 -7.195 35.025 1.00 54.28 98 THR A N 1
ATOM 802 C CA . THR A 1 98 ? -32.979 -6.444 35.742 1.00 54.28 98 THR A CA 1
ATOM 803 C C . THR A 1 98 ? -31.637 -7.171 35.630 1.00 54.28 98 THR A C 1
ATOM 805 O O . THR A 1 98 ? -31.524 -8.307 36.091 1.00 54.28 98 THR A O 1
ATOM 808 N N . ILE A 1 99 ? -30.614 -6.531 35.052 1.00 58.38 99 ILE A N 1
ATOM 809 C CA . ILE A 1 99 ? -29.252 -7.086 35.031 1.00 58.38 99 ILE A CA 1
ATOM 810 C C . ILE A 1 99 ? -28.642 -6.914 36.433 1.00 58.38 99 ILE A C 1
ATOM 812 O O . ILE A 1 99 ? -28.473 -5.779 36.874 1.00 58.38 99 ILE A O 1
ATOM 816 N N . PRO A 1 100 ? -28.309 -7.993 37.169 1.00 58.41 100 PRO A N 1
ATOM 817 C CA . PRO A 1 100 ? -27.944 -7.876 38.585 1.00 58.41 100 PRO A CA 1
ATOM 818 C C . PRO A 1 100 ? -26.510 -7.391 38.852 1.00 58.41 100 PRO A C 1
ATOM 820 O O . PRO A 1 100 ? -26.131 -7.259 40.014 1.00 58.41 100 PRO A O 1
ATOM 823 N N . LYS A 1 101 ? -25.681 -7.212 37.817 1.00 79.75 101 LYS A N 1
ATOM 824 C CA . LYS A 1 101 ? -24.247 -6.918 37.941 1.00 79.75 101 LYS A CA 1
ATOM 825 C C . LYS A 1 101 ? -23.716 -6.180 36.718 1.00 79.75 101 LYS A C 1
ATOM 827 O O . LYS A 1 101 ? -24.304 -6.276 35.645 1.00 79.75 101 LYS A O 1
ATOM 832 N N . ASP A 1 102 ? -22.579 -5.519 36.887 1.00 86.19 102 ASP A N 1
ATOM 833 C CA . ASP A 1 102 ? -21.821 -4.961 35.772 1.00 86.19 102 ASP A CA 1
ATOM 834 C C . ASP A 1 102 ? -21.432 -6.081 34.789 1.00 86.19 102 ASP A C 1
ATOM 836 O O . ASP A 1 102 ? -21.057 -7.190 35.192 1.00 86.19 102 ASP A O 1
ATOM 840 N N . GLU A 1 103 ? -21.539 -5.795 33.496 1.00 86.44 103 GLU A N 1
ATOM 841 C CA . GLU A 1 103 ? -21.250 -6.728 32.412 1.00 86.44 103 GLU A CA 1
ATOM 842 C C . GLU A 1 103 ? -20.312 -6.065 31.405 1.00 86.44 103 GLU A C 1
ATOM 844 O O . GLU A 1 103 ? -20.604 -4.990 30.882 1.00 86.44 103 GLU A O 1
ATOM 849 N N . THR A 1 104 ? -19.194 -6.727 31.113 1.00 89.06 104 THR A N 1
ATOM 850 C CA . THR A 1 104 ? -18.252 -6.308 30.073 1.00 89.06 104 THR A CA 1
ATOM 851 C C . THR A 1 104 ? -18.324 -7.278 28.901 1.00 89.06 104 THR A C 1
ATOM 853 O O . THR A 1 104 ? -18.316 -8.492 29.107 1.00 89.06 104 THR A O 1
ATOM 856 N N . ARG A 1 105 ? -18.361 -6.742 27.678 1.00 87.44 105 ARG A N 1
ATOM 857 C CA . ARG A 1 105 ? -18.322 -7.497 26.417 1.00 87.44 105 ARG A CA 1
ATOM 858 C C . ARG A 1 105 ? -17.316 -6.903 25.444 1.00 87.44 105 ARG A C 1
ATOM 860 O O . ARG A 1 105 ? -17.017 -5.708 25.507 1.00 87.44 105 ARG A O 1
ATOM 867 N N . SER A 1 106 ? -16.824 -7.738 24.538 1.00 87.81 106 SER A N 1
ATOM 868 C CA . SER A 1 106 ? -16.012 -7.303 23.406 1.00 87.81 106 SER A CA 1
ATOM 869 C C . SER A 1 106 ? -16.921 -6.900 22.247 1.00 87.81 106 SER A C 1
ATOM 871 O O . SER A 1 106 ? -17.758 -7.688 21.814 1.00 87.81 106 SER A O 1
ATOM 873 N N . LEU A 1 107 ? -16.744 -5.682 21.736 1.00 88.56 107 LEU A N 1
ATOM 874 C CA . LEU A 1 107 ? -17.279 -5.281 20.442 1.00 88.56 107 LEU A CA 1
ATOM 875 C C . LEU A 1 107 ? -16.331 -5.792 19.357 1.00 88.56 107 LEU A C 1
ATOM 877 O O . LEU A 1 107 ? -15.191 -5.326 19.262 1.00 88.56 107 LEU A O 1
ATOM 881 N N . THR A 1 108 ? -16.808 -6.729 18.552 1.00 88.19 108 THR A N 1
ATOM 882 C CA . THR A 1 108 ? -16.065 -7.328 17.442 1.00 88.19 108 THR A CA 1
ATOM 883 C C . THR A 1 108 ? -16.644 -6.883 16.108 1.00 88.19 108 THR A C 1
ATOM 885 O O . THR A 1 108 ? -17.833 -6.568 16.001 1.00 88.19 108 THR A O 1
ATOM 888 N N . ILE A 1 109 ? -15.795 -6.853 15.083 1.00 89.50 109 ILE A N 1
ATOM 889 C CA . ILE A 1 109 ? -16.192 -6.634 13.695 1.00 89.50 109 ILE A CA 1
ATOM 890 C C . ILE A 1 109 ? -15.843 -7.861 12.857 1.00 89.50 109 ILE A C 1
ATOM 892 O O . ILE A 1 109 ? -14.776 -8.459 13.006 1.00 89.50 109 ILE A O 1
ATOM 896 N N . HIS A 1 110 ? -16.779 -8.221 11.987 1.00 89.69 110 HIS A N 1
ATOM 897 C CA . HIS A 1 110 ? -16.741 -9.408 11.144 1.00 89.69 110 HIS A CA 1
ATOM 898 C C . HIS A 1 110 ? -17.104 -9.038 9.719 1.00 89.69 110 HIS A C 1
ATOM 900 O O . HIS A 1 110 ? -17.934 -8.150 9.505 1.00 89.69 110 HIS A O 1
ATOM 906 N N . TRP A 1 111 ? -16.538 -9.741 8.747 1.00 92.38 111 TRP A N 1
ATOM 907 C CA . TRP A 1 111 ? -17.052 -9.676 7.389 1.00 92.38 111 TRP A CA 1
ATOM 908 C C . TRP A 1 111 ? -18.417 -10.371 7.317 1.00 92.38 111 TRP A C 1
ATOM 910 O O . TRP A 1 111 ? -18.638 -11.426 7.915 1.00 92.38 111 TRP A O 1
ATOM 920 N N . HIS A 1 112 ? -19.359 -9.759 6.606 1.00 88.69 112 HIS A N 1
ATOM 921 C CA . HI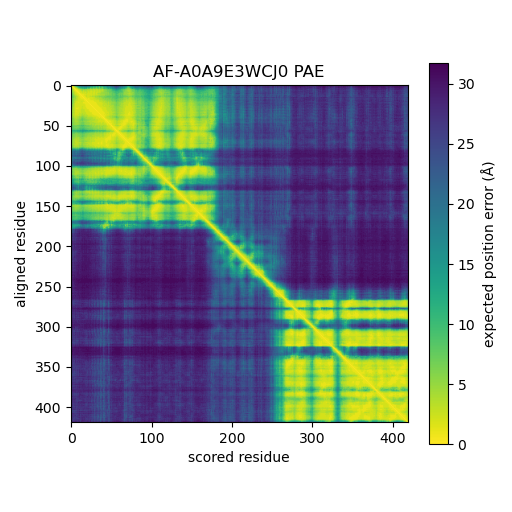S A 1 112 ? -20.677 -10.324 6.377 1.00 88.69 112 HIS A CA 1
ATOM 922 C C . HIS A 1 112 ? -21.169 -9.983 4.976 1.00 88.69 112 HIS A C 1
ATOM 924 O O . HIS A 1 112 ? -21.146 -8.829 4.546 1.00 88.69 112 HIS A O 1
ATOM 930 N N . GLU A 1 113 ? -21.687 -10.995 4.297 1.00 87.88 113 GLU A N 1
ATOM 931 C CA . GLU A 1 113 ? -22.361 -10.852 3.018 1.00 87.88 113 GLU A CA 1
ATOM 932 C C . GLU A 1 113 ? -23.863 -11.060 3.206 1.00 87.88 113 GLU A C 1
ATOM 934 O O . GLU A 1 113 ? -24.308 -11.995 3.878 1.00 87.88 113 GLU A O 1
ATOM 939 N N . GLU A 1 114 ? -24.664 -10.197 2.587 1.00 84.25 114 GLU A N 1
ATOM 940 C CA . GLU A 1 114 ? -26.103 -10.411 2.488 1.00 84.25 114 GLU A CA 1
ATOM 941 C C . GLU A 1 114 ? -26.644 -10.074 1.103 1.00 84.25 114 GLU A C 1
ATOM 943 O O . GLU A 1 114 ? -26.128 -9.209 0.394 1.00 84.25 114 GLU A O 1
ATOM 948 N N . LYS A 1 115 ? -27.744 -10.731 0.733 1.00 84.06 115 LYS A N 1
ATOM 949 C CA . LYS A 1 115 ? -28.489 -10.384 -0.475 1.00 84.06 115 LYS A CA 1
ATOM 950 C C . LYS A 1 115 ? -29.251 -9.085 -0.263 1.00 84.06 115 LYS A C 1
ATOM 952 O O . LYS A 1 115 ? -29.913 -8.915 0.760 1.00 84.06 115 LYS A O 1
ATOM 957 N N . VAL A 1 116 ? -29.212 -8.207 -1.259 1.00 81.62 116 VAL A N 1
ATOM 958 C CA . VAL A 1 116 ? -29.949 -6.941 -1.279 1.00 81.62 116 VAL A CA 1
ATOM 959 C C . VAL A 1 116 ? -30.635 -6.719 -2.625 1.00 81.62 116 VAL A C 1
ATOM 961 O O . VAL A 1 116 ? -30.227 -7.218 -3.675 1.00 81.62 116 VAL A O 1
ATOM 964 N N . THR A 1 117 ? -31.702 -5.929 -2.599 1.00 78.56 117 THR A N 1
ATOM 965 C CA . THR A 1 117 ? -32.362 -5.406 -3.802 1.00 78.56 117 THR A CA 1
ATOM 966 C C . THR A 1 117 ? -31.444 -4.436 -4.558 1.00 78.56 117 THR A C 1
ATOM 968 O O . THR A 1 117 ? -30.419 -3.982 -4.046 1.00 78.56 117 THR A O 1
ATOM 971 N N . LYS A 1 118 ? -31.826 -4.058 -5.787 1.00 73.25 118 LYS A N 1
ATOM 972 C CA . LYS A 1 118 ? -31.091 -3.065 -6.595 1.00 73.25 118 LYS A CA 1
ATOM 973 C C . LYS A 1 118 ? -30.841 -1.752 -5.841 1.00 73.25 118 LYS A C 1
ATOM 975 O O . LYS A 1 118 ? -29.774 -1.163 -6.003 1.00 73.25 118 LYS A O 1
ATOM 980 N N . ASP A 1 119 ? -31.792 -1.356 -5.001 1.00 74.25 119 ASP A N 1
ATOM 981 C CA . ASP A 1 119 ? -31.755 -0.117 -4.221 1.00 74.25 119 ASP A CA 1
ATOM 982 C C . ASP A 1 119 ? -31.074 -0.288 -2.847 1.00 74.25 119 ASP A C 1
ATOM 984 O O . ASP A 1 119 ? -31.038 0.648 -2.053 1.00 74.25 119 ASP A O 1
ATOM 988 N N . GLY A 1 120 ? -30.516 -1.471 -2.553 1.00 68.81 120 GLY A N 1
ATOM 989 C CA . GLY A 1 120 ? -29.769 -1.750 -1.321 1.00 68.81 120 GLY A CA 1
ATOM 990 C C . GLY A 1 120 ? -30.630 -2.117 -0.107 1.00 68.81 120 GLY A C 1
ATOM 991 O O . GLY A 1 120 ? -30.105 -2.192 1.002 1.00 68.81 120 GLY A O 1
ATOM 992 N N . ASN A 1 121 ? -31.932 -2.351 -0.298 1.00 76.06 121 ASN A N 1
ATOM 993 C CA . ASN A 1 121 ? -32.850 -2.793 0.757 1.00 76.06 121 ASN A CA 1
ATOM 994 C C . ASN A 1 121 ? -32.867 -4.318 0.898 1.00 76.06 121 ASN A C 1
ATOM 996 O O . ASN A 1 121 ? -32.585 -5.030 -0.069 1.00 76.06 121 ASN A O 1
ATOM 1000 N N . GLN A 1 122 ? -33.270 -4.806 2.074 1.00 71.94 122 GLN A N 1
ATOM 1001 C CA . GLN A 1 122 ? -33.422 -6.236 2.338 1.00 71.94 122 GLN A CA 1
ATOM 1002 C C . GLN A 1 122 ? -34.507 -6.844 1.418 1.00 71.94 122 GLN A C 1
ATOM 1004 O O . GLN A 1 122 ? -35.572 -6.236 1.274 1.00 71.94 122 GLN A O 1
ATOM 1009 N N . PRO A 1 123 ? -34.260 -8.006 0.782 1.00 69.88 123 PRO A N 1
ATOM 1010 C CA . PRO A 1 123 ? -35.233 -8.672 -0.083 1.00 69.88 123 PRO A CA 1
ATOM 1011 C C . PRO A 1 123 ? -36.510 -9.023 0.685 1.00 69.88 123 PRO A C 1
ATOM 1013 O O . PRO A 1 123 ? -36.434 -9.474 1.832 1.00 69.88 123 PRO A O 1
ATOM 1016 N N . SER A 1 124 ? -37.682 -8.886 0.061 1.00 67.31 124 SER A N 1
ATOM 1017 C CA . SER A 1 124 ? -38.891 -9.511 0.603 1.00 67.31 124 SER A CA 1
ATOM 1018 C C . SER A 1 124 ? -38.870 -11.020 0.319 1.00 67.31 124 SER A C 1
ATOM 1020 O O . SER A 1 124 ? -38.233 -11.472 -0.627 1.00 67.31 124 SER A O 1
ATOM 1022 N N . ILE A 1 125 ? -39.599 -11.823 1.105 1.00 60.78 125 ILE A N 1
ATOM 1023 C CA . ILE A 1 125 ? -39.683 -13.293 0.926 1.00 60.78 125 ILE A CA 1
ATOM 1024 C C . ILE A 1 125 ? -40.167 -13.685 -0.489 1.00 60.78 125 ILE A C 1
ATOM 1026 O O . ILE A 1 125 ? -39.938 -14.804 -0.928 1.00 60.78 125 ILE A O 1
ATOM 1030 N N . LYS A 1 126 ? -40.832 -12.772 -1.210 1.00 59.41 126 LYS A N 1
ATOM 1031 C CA . LYS A 1 126 ? -41.320 -12.997 -2.579 1.00 59.41 126 LYS A CA 1
ATOM 1032 C C . LYS A 1 126 ? -40.320 -12.604 -3.671 1.00 59.41 126 LYS A C 1
ATOM 1034 O O . LYS A 1 126 ? -40.599 -12.857 -4.838 1.00 59.41 126 LYS A O 1
ATOM 1039 N N . ASP A 1 127 ? -39.188 -12.003 -3.311 1.00 57.34 127 ASP A N 1
ATOM 1040 C CA . ASP A 1 127 ? -38.153 -11.585 -4.254 1.00 57.34 127 ASP A CA 1
ATOM 1041 C C . ASP A 1 127 ? -37.107 -12.701 -4.404 1.00 57.34 127 ASP A C 1
ATOM 1043 O O . ASP A 1 127 ? -35.966 -12.583 -3.950 1.00 57.34 127 ASP A O 1
ATOM 1047 N N . GLU A 1 128 ? -37.506 -13.807 -5.039 1.00 54.84 128 GLU A N 1
ATOM 1048 C CA . GLU A 1 128 ? -36.609 -14.932 -5.365 1.00 54.84 128 GLU A CA 1
ATOM 1049 C C . GLU A 1 128 ? -35.473 -14.518 -6.330 1.00 54.84 128 GLU A C 1
ATOM 1051 O O . GLU A 1 128 ? -34.451 -15.194 -6.418 1.00 54.84 128 GLU A O 1
ATOM 1056 N N . GLU A 1 129 ? -35.596 -13.351 -6.975 1.00 58.56 129 GLU A N 1
ATOM 1057 C CA . GLU A 1 129 ? -34.646 -12.793 -7.944 1.00 58.56 129 GLU A CA 1
ATOM 1058 C C . GLU A 1 129 ? -33.966 -11.507 -7.434 1.00 58.56 129 GLU A C 1
ATOM 1060 O O . GLU A 1 129 ? -34.003 -10.459 -8.083 1.00 58.56 129 GLU A O 1
ATOM 1065 N N . THR A 1 130 ? -33.342 -11.535 -6.252 1.00 58.94 130 THR A N 1
ATOM 1066 C CA . THR A 1 130 ? -32.480 -10.414 -5.821 1.00 58.94 130 THR A CA 1
ATOM 1067 C C . THR A 1 130 ? -31.042 -10.588 -6.336 1.00 58.94 130 THR A C 1
ATOM 1069 O O . THR A 1 130 ? -30.368 -11.531 -5.928 1.00 58.94 130 THR A O 1
ATOM 1072 N N . PRO A 1 131 ? -30.531 -9.703 -7.226 1.00 64.31 131 PRO A N 1
ATOM 1073 C CA . PRO A 1 131 ? -29.314 -9.984 -7.994 1.00 64.31 131 PRO A CA 1
ATOM 1074 C C . PRO A 1 131 ? -28.023 -9.443 -7.365 1.00 64.31 131 PRO A C 1
ATOM 1076 O O . PRO A 1 131 ? -26.996 -9.412 -8.038 1.00 64.31 131 PRO A O 1
ATOM 1079 N N . ARG A 1 132 ? -28.057 -8.910 -6.136 1.00 79.69 132 ARG A N 1
ATOM 1080 C CA . ARG A 1 132 ? -26.898 -8.218 -5.551 1.00 79.69 132 ARG A CA 1
ATOM 1081 C C . ARG A 1 132 ? -26.541 -8.769 -4.189 1.00 79.69 132 ARG A C 1
ATOM 1083 O O . ARG A 1 132 ? -27.409 -8.942 -3.339 1.00 79.69 132 ARG A O 1
ATOM 1090 N N . TYR A 1 133 ? -25.245 -8.942 -3.993 1.00 83.88 133 TYR A N 1
ATOM 1091 C CA . TYR A 1 133 ? -24.640 -9.149 -2.694 1.00 83.88 133 TYR A CA 1
ATOM 1092 C C . TYR A 1 133 ? -24.061 -7.827 -2.202 1.00 83.88 133 TYR A C 1
ATOM 1094 O O . TYR A 1 133 ? -23.497 -7.047 -2.975 1.00 83.88 133 TYR A O 1
ATOM 1102 N N . LEU A 1 134 ? -24.264 -7.553 -0.921 1.00 83.56 134 LEU A N 1
ATOM 1103 C CA . LEU A 1 134 ? -23.641 -6.453 -0.216 1.00 83.56 134 LEU A CA 1
ATOM 1104 C C . LEU A 1 134 ? -22.687 -7.039 0.819 1.00 83.56 134 LEU A C 1
ATOM 1106 O O . LEU A 1 134 ? -23.125 -7.590 1.828 1.00 83.56 134 LEU A O 1
ATOM 1110 N N . GLU A 1 135 ? -21.396 -6.873 0.564 1.00 87.25 135 GLU A N 1
ATOM 1111 C CA . GLU A 1 135 ? -20.341 -7.111 1.545 1.00 87.25 135 GLU A CA 1
ATOM 1112 C C . GLU A 1 135 ? -20.267 -5.915 2.497 1.00 87.25 135 GLU A C 1
ATOM 1114 O O . GLU A 1 135 ? -20.220 -4.756 2.068 1.00 87.25 135 GLU A O 1
ATOM 1119 N N . ARG A 1 136 ? -20.313 -6.178 3.803 1.00 83.94 136 ARG A N 1
ATOM 1120 C CA . ARG A 1 136 ? -20.279 -5.138 4.836 1.00 83.94 136 ARG A CA 1
ATOM 1121 C C . ARG A 1 136 ? -19.843 -5.696 6.186 1.00 83.94 136 ARG A C 1
ATOM 1123 O O . ARG A 1 136 ? -19.957 -6.897 6.417 1.00 83.94 136 ARG A O 1
ATOM 1130 N N . PRO A 1 137 ? -19.414 -4.838 7.120 1.00 88.44 137 PRO A N 1
ATOM 1131 C CA . PRO A 1 137 ? -19.186 -5.278 8.482 1.00 88.44 137 PRO A CA 1
ATOM 1132 C C . PRO A 1 137 ? -20.480 -5.713 9.168 1.00 88.44 137 PRO A C 1
ATOM 1134 O O . PRO A 1 137 ? -21.511 -5.038 9.086 1.00 88.44 137 PRO A O 1
ATOM 1137 N N . ALA A 1 138 ? -20.390 -6.802 9.920 1.00 87.06 138 ALA A N 1
ATOM 1138 C CA . ALA A 1 138 ? -21.284 -7.106 11.022 1.00 87.06 138 ALA A CA 1
ATOM 1139 C C . ALA A 1 138 ? -20.559 -6.805 12.337 1.00 87.06 138 ALA A C 1
ATOM 1141 O O . ALA A 1 138 ? -19.439 -7.268 12.551 1.00 87.06 138 ALA A O 1
ATOM 1142 N N . PHE A 1 139 ? -21.201 -6.040 13.220 1.00 86.25 139 PHE A N 1
ATOM 1143 C CA . PHE A 1 139 ? -20.684 -5.801 14.562 1.00 86.25 139 PHE A CA 1
ATOM 1144 C C . PHE A 1 139 ? -21.443 -6.656 15.569 1.00 86.25 139 PHE A C 1
ATOM 1146 O O . PHE A 1 139 ? -22.678 -6.711 15.536 1.00 86.25 139 PHE A O 1
ATOM 1153 N N . MET A 1 140 ? -20.706 -7.299 16.469 1.00 84.81 140 MET A N 1
ATOM 1154 C CA . MET A 1 140 ? -21.262 -8.206 17.468 1.00 84.81 140 MET A CA 1
ATOM 1155 C C . MET A 1 140 ? -20.760 -7.858 18.870 1.00 84.81 140 MET A C 1
ATOM 1157 O O . MET A 1 140 ? -19.667 -7.320 19.045 1.00 84.81 140 MET A O 1
ATOM 1161 N N . LEU A 1 141 ? -21.594 -8.142 19.873 1.00 84.81 141 LEU A N 1
ATOM 1162 C CA . LEU A 1 141 ? -21.247 -8.027 21.288 1.00 84.81 141 LEU A CA 1
ATOM 1163 C C . LEU A 1 141 ? -21.004 -9.417 21.864 1.00 84.81 141 LEU A C 1
ATOM 1165 O O . LEU A 1 141 ? -21.933 -10.134 22.246 1.00 84.81 141 LEU A O 1
ATOM 1169 N N . GLU A 1 142 ? -19.736 -9.776 21.962 1.00 84.00 142 GLU A N 1
ATOM 1170 C CA . GLU A 1 142 ? -19.303 -11.107 22.359 1.00 84.00 142 GLU A CA 1
ATOM 1171 C C . GLU A 1 142 ? -18.788 -11.144 23.796 1.00 84.00 142 GLU A C 1
ATOM 1173 O O . GLU A 1 142 ? -18.445 -10.127 24.404 1.00 84.00 142 GLU A O 1
ATOM 1178 N N . GLU A 1 143 ? -18.710 -12.353 24.348 1.00 82.38 143 GLU A N 1
ATOM 1179 C CA . GLU A 1 143 ? -17.989 -12.576 25.595 1.00 82.38 143 GLU A CA 1
ATOM 1180 C C . GLU A 1 143 ? -16.530 -12.117 25.460 1.00 82.38 143 GLU A C 1
ATOM 1182 O O . GLU A 1 143 ? -15.900 -12.245 24.408 1.00 82.38 143 GLU A O 1
ATOM 1187 N N . VAL A 1 144 ? -15.985 -11.562 26.542 1.00 78.56 144 VAL A N 1
ATOM 1188 C CA . VAL A 1 144 ? -14.605 -11.065 26.557 1.00 78.56 144 VAL A CA 1
ATOM 1189 C C . VAL A 1 144 ? -13.636 -12.204 26.224 1.00 78.56 144 VAL A C 1
ATOM 1191 O O . VAL A 1 144 ? -13.756 -13.302 26.762 1.00 78.56 144 VAL A O 1
ATOM 1194 N N . ASN A 1 145 ? -12.650 -11.915 25.370 1.00 67.94 145 ASN A N 1
ATOM 1195 C CA . ASN A 1 145 ? -11.645 -12.860 24.854 1.00 67.94 145 ASN A CA 1
ATOM 1196 C C . ASN A 1 145 ? -12.198 -13.978 23.955 1.00 67.94 145 ASN A C 1
ATOM 1198 O O . ASN A 1 145 ? -11.508 -14.967 23.710 1.00 67.94 145 ASN A O 1
ATOM 1202 N N . LYS A 1 146 ? -13.425 -13.841 23.448 1.00 72.62 146 LYS A N 1
ATOM 1203 C CA . LYS A 1 146 ? -13.895 -14.672 22.346 1.00 72.62 146 LYS A CA 1
ATOM 1204 C C . LYS A 1 146 ? -13.344 -14.092 21.038 1.00 72.62 146 LYS A C 1
ATOM 1206 O O . LYS A 1 146 ? -13.814 -13.072 20.551 1.00 72.62 146 LYS A O 1
ATOM 1211 N N . GLU A 1 147 ? -12.297 -14.709 20.504 1.00 67.06 147 GLU A N 1
ATOM 1212 C CA . GLU A 1 147 ? -11.626 -14.269 19.271 1.00 67.06 147 GLU A CA 1
ATOM 1213 C C . GLU A 1 147 ? -12.350 -14.809 18.031 1.00 67.06 147 GLU A C 1
ATOM 1215 O O . GLU A 1 147 ? -11.785 -15.583 17.262 1.00 67.06 147 GLU A O 1
ATOM 1220 N N 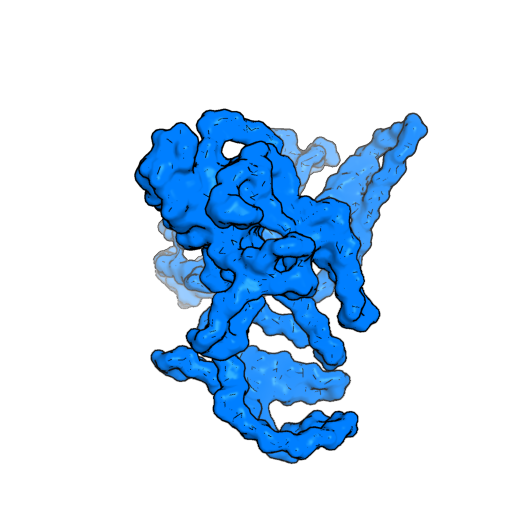. THR A 1 148 ? -13.632 -14.471 17.850 1.00 76.25 148 THR A N 1
ATOM 1221 C CA . THR A 1 148 ? -14.321 -14.850 16.600 1.00 76.25 148 THR A CA 1
ATOM 1222 C C . THR A 1 148 ? -14.203 -13.796 15.506 1.00 76.25 148 THR A C 1
ATOM 1224 O O . THR A 1 148 ? -14.447 -14.115 14.350 1.00 76.25 148 THR A O 1
ATOM 1227 N N . GLY A 1 149 ? -13.784 -12.575 15.849 1.00 84.75 149 GLY A N 1
ATOM 1228 C CA . GLY A 1 149 ? -13.554 -11.476 14.914 1.00 84.75 149 GLY A CA 1
ATOM 1229 C C . GLY A 1 149 ? -12.576 -10.447 15.478 1.00 84.75 149 GLY A C 1
ATOM 1230 O O . GLY A 1 149 ? -11.975 -10.651 16.535 1.00 84.75 149 GLY A O 1
ATOM 1231 N N . ILE A 1 150 ? -12.424 -9.319 14.784 1.00 89.00 150 ILE A N 1
ATOM 1232 C CA . ILE A 1 150 ? -11.451 -8.283 15.157 1.00 89.00 150 ILE A CA 1
ATOM 1233 C C . ILE A 1 150 ? -12.022 -7.456 16.312 1.00 89.00 150 ILE A C 1
ATOM 1235 O O . ILE A 1 150 ? -13.088 -6.850 16.185 1.00 89.00 150 ILE A O 1
ATOM 1239 N N . ILE A 1 151 ? -11.323 -7.419 17.447 1.00 89.44 151 ILE A N 1
ATOM 1240 C CA . ILE A 1 151 ? -11.784 -6.716 18.653 1.00 89.44 151 ILE A CA 1
ATOM 1241 C C . ILE A 1 151 ? -11.513 -5.212 18.525 1.00 89.44 151 ILE A C 1
ATOM 1243 O O . ILE A 1 151 ? -10.358 -4.779 18.527 1.00 89.44 151 ILE A O 1
ATOM 1247 N N . LEU A 1 152 ? -12.581 -4.411 18.506 1.00 88.06 152 LEU A N 1
ATOM 1248 C CA . LEU A 1 152 ? -12.509 -2.948 18.429 1.00 88.06 152 LEU A CA 1
ATOM 1249 C C . LEU A 1 152 ? -12.425 -2.291 19.812 1.00 88.06 152 LEU A C 1
ATOM 1251 O O . LEU A 1 152 ? -11.629 -1.381 20.041 1.00 88.06 152 LEU A O 1
ATOM 1255 N N . ALA A 1 153 ? -13.263 -2.737 20.749 1.00 89.25 153 ALA A N 1
ATOM 1256 C CA . ALA A 1 153 ? -13.350 -2.154 22.085 1.00 89.25 153 ALA A CA 1
ATOM 1257 C C . ALA A 1 153 ? -13.936 -3.140 23.097 1.00 89.25 153 ALA A C 1
ATOM 1259 O O . ALA A 1 153 ? -14.664 -4.064 22.738 1.00 89.25 153 ALA A O 1
ATOM 1260 N N . GLN A 1 154 ? -13.678 -2.890 24.378 1.00 90.38 154 GLN A N 1
ATOM 1261 C CA . GLN A 1 154 ? -14.455 -3.459 25.472 1.00 90.38 154 GLN A CA 1
ATOM 1262 C C . GLN A 1 154 ? -15.483 -2.438 25.951 1.00 90.38 154 GLN A C 1
ATOM 1264 O O . GLN A 1 154 ? -15.147 -1.291 26.259 1.00 90.38 154 GLN A O 1
ATOM 1269 N N . ILE A 1 155 ? -16.735 -2.869 26.033 1.00 88.44 155 ILE A N 1
ATOM 1270 C CA . ILE A 1 155 ? -17.850 -2.048 26.496 1.00 88.44 155 ILE A CA 1
ATOM 1271 C C . ILE A 1 155 ? -18.322 -2.621 27.826 1.00 88.44 155 ILE A C 1
ATOM 1273 O O . ILE A 1 155 ? -18.565 -3.823 27.923 1.00 88.44 155 ILE A O 1
ATOM 1277 N N . THR A 1 156 ? -18.449 -1.766 28.842 1.00 89.62 156 THR A N 1
ATOM 1278 C CA . THR A 1 156 ? -18.984 -2.145 30.154 1.00 89.62 156 THR A CA 1
ATOM 1279 C C . THR A 1 156 ? -20.319 -1.456 30.381 1.00 89.62 156 THR A C 1
ATOM 1281 O O . THR A 1 156 ? -20.393 -0.224 30.415 1.00 89.62 156 THR A O 1
ATOM 1284 N N . ARG A 1 157 ? -21.365 -2.254 30.589 1.00 86.31 157 ARG A N 1
ATOM 1285 C CA . ARG A 1 157 ? -22.651 -1.788 31.099 1.00 86.31 157 ARG A CA 1
ATOM 1286 C C . ARG A 1 157 ? -22.696 -2.002 32.609 1.00 86.31 157 ARG A C 1
ATOM 1288 O O 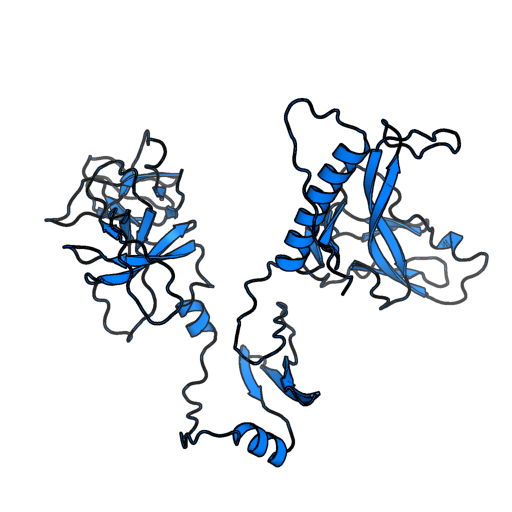. ARG A 1 157 ? -22.458 -3.111 33.083 1.00 86.31 157 ARG A O 1
ATOM 1295 N N . LYS A 1 158 ? -23.021 -0.956 33.361 1.00 86.94 158 LYS A N 1
ATOM 1296 C CA . LYS A 1 158 ? -23.186 -1.015 34.814 1.00 86.94 158 LYS A CA 1
ATOM 1297 C C . LYS A 1 158 ? -24.545 -1.584 35.205 1.00 86.94 158 LYS A C 1
ATOM 1299 O O . LYS A 1 158 ? -25.512 -1.499 34.445 1.00 86.94 158 LYS A O 1
ATOM 1304 N N . ALA A 1 159 ? -24.639 -2.101 36.426 1.00 83.25 159 ALA A N 1
ATOM 1305 C CA . ALA A 1 159 ? -25.878 -2.635 36.994 1.00 83.25 159 ALA A CA 1
ATOM 1306 C C . ALA A 1 159 ? -27.027 -1.604 37.050 1.00 83.25 159 ALA A C 1
ATOM 1308 O O . ALA A 1 159 ? -28.197 -1.981 37.011 1.00 83.25 159 ALA A O 1
ATOM 1309 N N . ASP A 1 160 ? -26.716 -0.303 37.113 1.00 82.69 160 ASP A N 1
ATOM 1310 C CA . ASP A 1 160 ? -27.703 0.789 37.072 1.00 82.69 160 ASP A CA 1
ATOM 1311 C C . ASP A 1 160 ? -28.211 1.115 35.651 1.00 82.69 160 ASP A C 1
ATOM 1313 O O . ASP A 1 160 ? -29.063 1.985 35.474 1.00 82.69 160 ASP A O 1
ATOM 1317 N N . GLY A 1 161 ? -27.708 0.404 34.637 1.00 78.56 161 GLY A N 1
ATOM 1318 C CA . GLY A 1 161 ? -28.060 0.572 33.233 1.00 78.56 161 GLY A CA 1
ATOM 1319 C C . GLY A 1 161 ? -27.226 1.612 32.485 1.00 78.56 161 GLY A C 1
ATOM 1320 O O . GLY A 1 161 ? -27.413 1.735 31.275 1.00 78.56 161 GLY A O 1
ATOM 1321 N N . THR A 1 162 ? -26.317 2.326 33.157 1.00 84.38 162 THR A N 1
ATOM 1322 C CA . THR A 1 162 ? -25.386 3.264 32.512 1.00 84.38 162 THR A CA 1
ATOM 1323 C C . THR A 1 162 ? -24.210 2.537 31.856 1.00 84.38 162 THR A C 1
ATOM 1325 O O . THR A 1 162 ? -23.948 1.367 32.135 1.00 84.38 162 THR A O 1
ATOM 1328 N N . PHE A 1 163 ? -23.496 3.223 30.965 1.00 84.94 163 PHE A N 1
ATOM 1329 C CA . PHE A 1 163 ? -22.322 2.684 30.278 1.00 84.94 163 PHE A CA 1
ATOM 1330 C C . PHE A 1 163 ? -21.062 3.421 30.726 1.00 84.94 163 PHE A C 1
ATOM 1332 O O . PHE A 1 163 ? -21.085 4.636 30.932 1.00 84.94 163 PHE A O 1
ATOM 1339 N N . GLU A 1 164 ? -19.970 2.679 30.894 1.00 88.50 164 GLU A N 1
ATOM 1340 C CA . GLU A 1 164 ? -18.638 3.278 30.983 1.00 88.50 164 GLU A CA 1
ATOM 1341 C C . GLU A 1 164 ? -18.151 3.701 29.598 1.00 88.50 164 GLU A C 1
ATOM 1343 O O . GLU A 1 164 ? -18.576 3.136 28.587 1.00 88.50 164 GLU A O 1
ATOM 1348 N N . ASP A 1 165 ? -17.223 4.659 29.566 1.00 85.44 165 ASP A N 1
ATOM 1349 C CA . ASP A 1 165 ? -16.521 5.010 28.335 1.00 85.44 165 ASP A CA 1
ATOM 1350 C C . ASP A 1 165 ? -15.879 3.743 27.741 1.00 85.44 165 ASP A C 1
ATOM 1352 O O . ASP A 1 165 ? -15.159 3.031 28.458 1.00 85.44 165 ASP A O 1
ATOM 1356 N N . PRO A 1 166 ? -16.131 3.429 26.454 1.00 86.50 166 PRO A N 1
ATOM 1357 C CA . PRO A 1 166 ? -15.577 2.243 25.824 1.00 86.50 166 PRO A CA 1
ATOM 1358 C C . PRO A 1 166 ? -14.060 2.216 25.948 1.00 86.50 166 PRO A C 1
ATOM 1360 O O . PRO A 1 166 ? -13.359 3.152 25.555 1.00 86.50 166 PRO A O 1
ATOM 1363 N N . LYS A 1 167 ? -13.537 1.104 26.461 1.00 87.44 167 LYS A N 1
ATOM 1364 C CA . LYS A 1 167 ? -12.099 0.851 26.463 1.00 87.44 167 LYS A CA 1
ATOM 1365 C C . LYS A 1 167 ? -11.730 0.399 25.063 1.00 87.44 167 LYS A C 1
ATOM 1367 O O . LYS A 1 167 ? -11.777 -0.794 24.761 1.00 87.44 167 LYS A O 1
ATOM 1372 N N . ILE A 1 168 ? -11.432 1.370 24.202 1.00 80.50 168 ILE A N 1
ATOM 1373 C CA . ILE A 1 168 ? -10.923 1.109 22.854 1.00 80.50 168 ILE A CA 1
ATOM 1374 C C . ILE A 1 168 ? -9.718 0.196 23.001 1.00 80.50 168 ILE A C 1
ATOM 1376 O O . ILE A 1 168 ? -8.859 0.456 23.848 1.00 80.50 168 ILE A O 1
ATOM 1380 N N . ASN A 1 169 ? -9.688 -0.886 22.224 1.00 70.00 169 ASN A N 1
ATOM 1381 C CA . ASN A 1 169 ? -8.530 -1.755 22.201 1.00 70.00 169 ASN A CA 1
ATOM 1382 C C . ASN A 1 169 ? -7.334 -0.875 21.798 1.00 70.00 169 ASN A C 1
ATOM 1384 O O . ASN A 1 169 ? -7.325 -0.366 20.681 1.00 70.00 169 ASN A O 1
ATOM 1388 N N . PRO A 1 170 ? -6.363 -0.607 22.694 1.00 43.50 170 PRO A N 1
ATOM 1389 C CA . PRO A 1 170 ? -5.294 0.349 22.406 1.00 43.50 170 PRO A CA 1
ATOM 1390 C C . PRO A 1 170 ? -4.318 -0.190 21.351 1.00 43.50 170 PRO A C 1
ATOM 1392 O O . PRO A 1 170 ? -3.476 0.555 20.851 1.00 43.50 170 PRO A O 1
ATOM 1395 N N . LYS A 1 171 ? -4.430 -1.486 21.044 1.00 51.00 171 LYS A N 1
ATOM 1396 C CA . LYS A 1 171 ? -3.654 -2.240 20.067 1.00 51.00 171 LYS A CA 1
ATOM 1397 C C . LYS A 1 171 ? -4.606 -3.189 19.335 1.00 51.00 171 LYS A C 1
ATOM 1399 O O . LYS A 1 171 ? -4.550 -4.396 19.563 1.00 51.00 171 LYS A O 1
ATOM 1404 N N . PRO A 1 172 ? -5.546 -2.673 18.526 1.00 56.41 172 PRO A N 1
ATOM 1405 C CA . PRO A 1 172 ? -6.202 -3.571 17.595 1.00 56.41 172 PRO A CA 1
ATOM 1406 C C . PRO A 1 172 ? -5.095 -4.131 16.705 1.00 56.41 172 PRO A C 1
ATOM 1408 O O . PRO A 1 172 ? -4.220 -3.356 16.307 1.00 56.41 172 PRO A O 1
ATOM 1411 N N . ASP A 1 173 ? -5.093 -5.443 16.450 1.00 60.75 173 ASP A N 1
ATOM 1412 C CA . ASP A 1 173 ? -4.144 -6.044 15.512 1.00 60.75 173 ASP A CA 1
ATOM 1413 C C . ASP A 1 173 ? -4.134 -5.148 14.276 1.00 60.75 173 ASP A C 1
ATOM 1415 O O . ASP A 1 173 ? -5.186 -4.879 13.695 1.00 60.75 173 ASP A O 1
ATOM 1419 N N . LYS A 1 174 ? -3.001 -4.515 13.975 1.00 58.69 174 LYS A N 1
ATOM 1420 C CA . LYS A 1 174 ? -2.901 -3.669 12.789 1.00 58.69 174 LYS A CA 1
ATOM 1421 C C . LYS A 1 174 ? -2.596 -4.588 11.630 1.00 58.69 174 LYS A C 1
ATOM 1423 O O . LYS A 1 174 ? -1.706 -5.432 11.736 1.00 58.69 174 LYS A O 1
ATOM 1428 N N . ALA A 1 175 ? -3.295 -4.394 10.520 1.00 51.34 175 ALA A N 1
ATOM 1429 C CA . ALA A 1 175 ? -2.925 -5.075 9.295 1.00 51.34 175 ALA A CA 1
ATOM 1430 C C . ALA A 1 175 ? -1.528 -4.587 8.872 1.00 51.34 175 ALA A C 1
ATOM 1432 O O . ALA A 1 175 ? -1.331 -3.416 8.543 1.00 51.34 175 ALA A O 1
ATOM 1433 N N . GLY A 1 176 ? -0.541 -5.474 8.947 1.00 50.47 176 GLY A N 1
ATOM 1434 C CA . GLY A 1 176 ? 0.830 -5.252 8.504 1.00 50.47 176 GLY A CA 1
ATOM 1435 C C . GLY A 1 176 ? 1.096 -5.990 7.199 1.00 50.47 176 GLY A C 1
ATOM 1436 O O . GLY A 1 176 ? 0.412 -6.959 6.883 1.00 50.47 176 GLY A O 1
ATOM 1437 N N . ALA A 1 177 ? 2.090 -5.543 6.432 1.00 42.06 177 ALA A N 1
ATOM 1438 C CA . ALA A 1 177 ? 2.572 -6.301 5.283 1.00 42.06 177 ALA A CA 1
ATOM 1439 C C . ALA A 1 177 ? 3.443 -7.475 5.758 1.00 42.06 177 ALA A C 1
ATOM 1441 O O . ALA A 1 177 ? 4.376 -7.280 6.542 1.00 42.06 177 ALA A O 1
ATOM 1442 N N . VAL A 1 178 ? 3.170 -8.683 5.269 1.00 41.31 178 VAL A N 1
ATOM 1443 C CA . VAL A 1 178 ? 4.013 -9.858 5.509 1.00 41.31 178 VAL A CA 1
ATOM 1444 C C . VAL A 1 178 ? 5.251 -9.744 4.619 1.00 41.31 178 VAL A C 1
ATOM 1446 O O . VAL A 1 178 ? 5.208 -9.995 3.417 1.00 41.31 178 VAL A O 1
ATOM 1449 N N . ILE A 1 179 ? 6.381 -9.346 5.204 1.00 29.92 179 ILE A N 1
ATOM 1450 C CA . ILE A 1 179 ? 7.672 -9.332 4.508 1.00 29.92 179 ILE A CA 1
ATOM 1451 C C . ILE A 1 179 ? 8.265 -10.739 4.617 1.00 29.92 179 ILE A C 1
ATOM 1453 O O . ILE A 1 179 ? 8.919 -11.045 5.605 1.00 29.92 179 ILE A O 1
ATOM 1457 N N . SER A 1 180 ? 7.996 -11.576 3.607 1.00 30.97 180 SER A N 1
ATOM 1458 C CA . SER A 1 180 ? 8.632 -12.872 3.294 1.00 30.97 180 SER A CA 1
ATOM 1459 C C . SER A 1 180 ? 8.857 -13.863 4.452 1.00 30.97 180 SER A C 1
ATOM 1461 O O . SER A 1 180 ? 9.646 -13.628 5.366 1.00 30.97 180 SER A O 1
ATOM 1463 N N . SER A 1 181 ? 8.302 -15.071 4.324 1.00 30.20 181 SER A N 1
ATOM 1464 C CA . SER A 1 181 ? 8.841 -16.252 5.002 1.00 30.20 181 SER A CA 1
ATOM 1465 C C . SER A 1 181 ? 10.319 -16.419 4.627 1.00 30.20 181 SER A C 1
ATOM 1467 O O . SER A 1 181 ? 10.644 -16.650 3.461 1.00 30.20 181 SER A O 1
ATOM 1469 N N . LEU A 1 182 ? 11.222 -16.282 5.597 1.00 28.94 182 LEU A N 1
ATOM 1470 C CA . LEU A 1 182 ? 12.617 -16.668 5.418 1.00 28.94 182 LEU A CA 1
ATOM 1471 C C . LEU A 1 182 ? 12.650 -18.201 5.366 1.00 28.94 182 LEU A C 1
ATOM 1473 O O . LEU A 1 182 ? 12.425 -18.849 6.388 1.00 28.94 182 LEU A O 1
ATOM 1477 N N . ASP A 1 183 ? 12.896 -18.775 4.189 1.00 30.22 183 ASP A N 1
ATOM 1478 C CA . ASP A 1 183 ? 13.125 -20.213 4.036 1.00 30.22 183 ASP A CA 1
ATOM 1479 C C . ASP A 1 183 ? 14.508 -20.559 4.616 1.00 30.22 183 ASP A C 1
ATOM 1481 O O . ASP A 1 183 ? 15.539 -20.571 3.940 1.00 30.22 183 ASP A O 1
ATOM 1485 N N . LEU A 1 184 ? 14.547 -20.724 5.938 1.00 30.98 184 LEU A N 1
ATOM 1486 C CA . LEU A 1 184 ? 15.666 -21.320 6.653 1.00 30.98 184 LEU A CA 1
ATOM 1487 C C . LEU A 1 184 ? 15.384 -22.818 6.693 1.00 30.98 184 LEU A C 1
ATOM 1489 O O . LEU A 1 184 ? 14.696 -23.285 7.599 1.00 30.98 184 LEU A O 1
ATOM 1493 N N . GLY A 1 185 ? 15.867 -23.543 5.682 1.00 29.52 185 GLY A N 1
ATOM 1494 C CA . GLY A 1 185 ? 15.620 -24.975 5.520 1.00 29.52 185 GLY A CA 1
ATOM 1495 C C . GLY A 1 185 ? 15.630 -25.765 6.839 1.00 29.52 185 GLY A C 1
ATOM 1496 O O . GLY A 1 185 ? 16.502 -25.577 7.691 1.00 29.52 185 GLY A O 1
ATOM 1497 N N . ASN A 1 186 ? 14.653 -26.668 6.962 1.00 33.69 186 ASN A N 1
ATOM 1498 C CA . ASN A 1 186 ? 14.339 -27.514 8.124 1.00 33.69 186 ASN A CA 1
ATOM 1499 C C . ASN A 1 186 ? 13.797 -26.786 9.371 1.00 33.69 186 ASN A C 1
ATOM 1501 O O . ASN A 1 186 ? 13.970 -27.271 10.490 1.00 33.69 186 ASN A O 1
ATOM 1505 N N . ILE A 1 187 ? 13.119 -25.650 9.199 1.00 35.72 187 ILE A N 1
ATOM 1506 C CA . ILE A 1 187 ? 12.298 -25.026 10.245 1.00 35.72 187 ILE A CA 1
ATOM 1507 C C . ILE A 1 187 ? 10.875 -24.887 9.700 1.00 35.72 187 ILE A C 1
ATOM 1509 O O . ILE A 1 187 ? 10.633 -24.095 8.796 1.00 35.72 187 ILE A O 1
ATOM 1513 N N . ASP A 1 188 ? 9.933 -25.648 10.257 1.00 31.41 188 ASP A N 1
ATOM 1514 C CA . ASP A 1 188 ? 8.582 -25.776 9.691 1.00 31.41 188 ASP A CA 1
ATOM 1515 C C . ASP A 1 188 ? 7.706 -24.517 9.834 1.00 31.41 188 ASP A C 1
ATOM 1517 O O . ASP A 1 188 ? 6.669 -24.433 9.184 1.00 31.41 188 ASP A O 1
ATOM 1521 N N . GLN A 1 189 ? 8.093 -23.519 10.642 1.00 31.12 189 GLN A N 1
ATOM 1522 C CA . GLN A 1 189 ? 7.457 -22.193 10.654 1.00 31.12 189 GLN A CA 1
ATOM 1523 C C . GLN A 1 189 ? 8.250 -21.182 11.498 1.00 31.12 189 GLN A C 1
ATOM 1525 O O . GLN A 1 189 ? 8.650 -21.472 12.626 1.00 31.12 189 GLN A O 1
ATOM 1530 N N . VAL A 1 190 ? 8.407 -19.955 10.988 1.00 33.31 190 VAL A N 1
ATOM 1531 C CA . VAL A 1 190 ? 8.868 -18.788 11.757 1.00 33.31 190 VAL A CA 1
ATOM 1532 C C . VAL A 1 190 ? 7.787 -17.714 11.672 1.00 33.31 190 VAL A C 1
ATOM 1534 O O . VAL A 1 190 ? 7.575 -17.128 10.616 1.00 33.31 190 VAL A O 1
ATOM 1537 N N . ILE A 1 191 ? 7.101 -17.449 12.785 1.00 31.20 191 ILE A N 1
ATOM 1538 C CA . ILE A 1 191 ? 6.130 -16.353 12.890 1.00 31.20 191 ILE A CA 1
ATOM 1539 C C . ILE A 1 191 ? 6.841 -15.167 13.543 1.00 31.20 191 ILE A C 1
ATOM 1541 O O . ILE A 1 191 ? 7.185 -15.214 14.726 1.00 31.20 191 ILE A O 1
ATOM 1545 N N . VAL A 1 192 ? 7.077 -14.102 12.775 1.00 31.89 192 VAL A N 1
ATOM 1546 C CA . VAL A 1 192 ? 7.594 -12.830 13.296 1.00 31.89 192 VAL A CA 1
ATOM 1547 C C . VAL A 1 192 ? 6.425 -11.859 13.414 1.00 31.89 192 VAL A C 1
ATOM 1549 O O . VAL A 1 192 ? 5.990 -11.279 12.427 1.00 31.89 192 VAL A O 1
ATOM 1552 N N . GLY A 1 193 ? 5.903 -11.690 14.628 1.00 29.06 193 GLY A N 1
ATOM 1553 C CA . GLY A 1 193 ? 4.939 -10.631 14.922 1.00 29.06 193 GLY A CA 1
ATOM 1554 C C . GLY A 1 193 ? 5.651 -9.289 15.090 1.00 29.06 193 GLY A C 1
ATOM 1555 O O . GLY A 1 193 ? 6.611 -9.186 15.856 1.00 29.06 193 GLY A O 1
ATOM 1556 N N . THR A 1 194 ? 5.188 -8.250 14.398 1.00 31.83 194 THR A N 1
ATOM 1557 C CA . THR A 1 194 ? 5.659 -6.874 14.596 1.00 31.83 194 THR A CA 1
ATOM 1558 C C . THR A 1 194 ? 4.736 -6.128 15.557 1.00 31.83 194 THR A C 1
ATOM 1560 O O . THR A 1 194 ? 3.814 -5.451 15.126 1.00 31.83 194 THR A O 1
ATOM 1563 N N . GLU A 1 195 ? 5.011 -6.211 16.857 1.00 27.75 195 GLU A N 1
ATOM 1564 C CA . GLU A 1 195 ? 4.715 -5.147 17.828 1.00 27.75 195 GLU A CA 1
ATOM 1565 C C . GLU A 1 195 ? 5.692 -5.249 19.013 1.00 27.75 195 GLU A C 1
ATOM 1567 O O . GLU A 1 195 ? 6.256 -6.311 19.279 1.00 27.75 195 GLU A O 1
ATOM 1572 N N . GLU A 1 196 ? 5.885 -4.138 19.734 1.00 32.88 196 GLU A N 1
ATOM 1573 C CA . GLU A 1 196 ? 6.847 -3.874 20.828 1.00 32.88 196 GLU A CA 1
ATOM 1574 C C . GLU A 1 196 ? 6.791 -4.814 22.059 1.00 32.88 196 GLU A C 1
ATOM 1576 O O . GLU A 1 196 ? 7.323 -4.502 23.122 1.00 32.88 196 GLU A O 1
ATOM 1581 N N . THR A 1 197 ? 6.181 -5.994 21.957 1.00 33.22 197 THR A N 1
ATOM 1582 C CA . THR A 1 197 ? 6.074 -6.956 23.062 1.00 33.22 197 THR A CA 1
ATOM 1583 C C . THR A 1 197 ? 6.109 -8.413 22.588 1.00 33.22 197 THR A C 1
ATOM 1585 O O . THR A 1 197 ? 5.346 -9.245 23.067 1.00 33.22 197 THR A O 1
ATOM 1588 N N . VAL A 1 198 ? 7.035 -8.788 21.702 1.00 34.91 198 VAL A N 1
ATOM 1589 C CA . VAL A 1 198 ? 7.381 -10.216 21.559 1.00 34.91 198 VAL A CA 1
ATOM 1590 C C . VAL A 1 198 ? 8.222 -10.630 22.771 1.00 34.91 198 VAL A C 1
ATOM 1592 O O . VAL A 1 198 ? 9.407 -10.321 22.855 1.00 34.91 198 VAL A O 1
ATOM 1595 N N . ARG A 1 199 ? 7.600 -11.311 23.743 1.00 38.34 199 ARG A N 1
ATOM 1596 C CA . ARG A 1 199 ? 8.282 -11.847 24.941 1.00 38.34 199 ARG A CA 1
ATOM 1597 C C . ARG A 1 199 ? 8.751 -13.299 24.814 1.00 38.34 199 ARG A C 1
ATOM 1599 O O . ARG A 1 199 ? 9.363 -13.814 25.748 1.00 38.34 199 ARG A O 1
ATOM 1606 N N . SER A 1 200 ? 8.538 -13.954 23.679 1.00 32.69 200 SER A N 1
ATOM 1607 C CA . SER A 1 200 ? 9.117 -15.277 23.424 1.00 32.69 200 SER A CA 1
ATOM 1608 C C . SER A 1 200 ? 9.009 -15.662 21.957 1.00 32.69 200 SER A C 1
ATOM 1610 O O . SER A 1 200 ? 7.955 -15.479 21.355 1.00 32.69 200 SER A O 1
ATOM 1612 N N . ILE A 1 201 ? 10.072 -16.261 21.429 1.00 39.38 201 ILE A N 1
ATOM 1613 C CA . ILE A 1 201 ? 10.048 -17.021 20.180 1.00 39.38 201 ILE A CA 1
ATOM 1614 C C . ILE A 1 201 ? 9.947 -18.490 20.598 1.00 39.38 201 ILE A C 1
ATOM 1616 O O . ILE A 1 201 ? 10.791 -18.986 21.349 1.00 39.38 201 ILE A O 1
ATOM 1620 N N . LEU A 1 202 ? 8.893 -19.183 20.172 1.00 33.88 202 LEU A N 1
ATOM 1621 C CA . LEU A 1 202 ? 8.781 -20.624 20.385 1.00 33.88 202 LEU A CA 1
ATOM 1622 C C . LEU A 1 202 ? 9.349 -21.321 19.151 1.00 33.88 202 LEU A C 1
ATOM 1624 O O . LEU A 1 202 ? 8.815 -21.149 18.060 1.00 33.88 202 LEU A O 1
ATOM 1628 N N . VAL A 1 203 ? 10.421 -22.091 19.323 1.00 39.69 203 VAL A N 1
ATOM 1629 C CA . VAL A 1 203 ? 10.964 -22.935 18.254 1.00 39.69 203 VAL A CA 1
ATOM 1630 C C . VAL A 1 203 ? 10.662 -24.382 18.625 1.00 39.69 203 VAL A C 1
ATOM 1632 O O . VAL A 1 203 ? 11.060 -24.858 19.693 1.00 39.69 203 VAL A O 1
ATOM 1635 N N . ALA A 1 204 ? 9.914 -25.072 17.769 1.00 34.19 204 ALA A N 1
ATOM 1636 C CA . ALA A 1 204 ? 9.723 -26.512 17.863 1.00 34.19 204 ALA A CA 1
ATOM 1637 C C . ALA A 1 204 ? 10.669 -27.198 16.871 1.00 34.19 204 ALA A C 1
ATOM 1639 O O . ALA A 1 204 ? 10.775 -26.783 15.722 1.00 34.19 204 ALA A O 1
ATOM 1640 N N . ASN A 1 205 ? 11.371 -28.232 17.333 1.00 38.25 205 ASN A N 1
ATOM 1641 C CA . ASN A 1 205 ? 12.070 -29.177 16.459 1.00 38.25 205 ASN A CA 1
ATOM 1642 C C . ASN A 1 205 ? 11.069 -30.249 15.962 1.00 38.25 205 ASN A C 1
ATOM 1644 O O . ASN A 1 205 ? 10.032 -30.455 16.594 1.00 38.25 205 ASN A O 1
ATOM 1648 N N . HIS A 1 206 ? 11.428 -30.971 14.898 1.00 34.53 206 HIS A N 1
ATOM 1649 C CA . HIS A 1 206 ? 10.772 -32.130 14.277 1.00 34.53 206 HIS A CA 1
ATOM 1650 C C . HIS A 1 206 ? 10.236 -33.187 15.273 1.00 34.53 206 HIS A C 1
ATOM 1652 O O . HIS A 1 206 ? 9.279 -33.896 14.978 1.00 34.53 206 HIS A O 1
ATOM 1658 N N . ASP A 1 207 ? 10.781 -33.255 16.493 1.00 39.41 207 ASP A N 1
ATOM 1659 C CA . ASP A 1 207 ? 10.327 -34.171 17.553 1.00 39.41 207 ASP A CA 1
ATOM 1660 C C . ASP A 1 207 ? 9.279 -33.569 18.519 1.00 39.41 207 ASP A C 1
ATOM 1662 O O . ASP A 1 207 ? 9.047 -34.112 19.602 1.00 39.41 207 ASP A O 1
ATOM 1666 N N . ASN A 1 208 ? 8.661 -32.423 18.196 1.00 40.53 208 ASN A N 1
ATOM 1667 C CA . ASN A 1 208 ? 7.695 -31.704 19.051 1.00 40.53 208 ASN A CA 1
ATOM 1668 C C . ASN A 1 208 ? 8.226 -31.278 20.439 1.00 40.53 208 ASN A C 1
ATOM 1670 O O . ASN A 1 208 ? 7.457 -30.907 21.334 1.00 40.53 208 ASN A O 1
ATOM 1674 N N . LYS A 1 209 ? 9.548 -31.282 20.644 1.00 40.66 209 LYS A N 1
ATOM 1675 C CA . LYS A 1 209 ? 10.163 -30.760 21.870 1.00 40.66 209 LYS A CA 1
ATOM 1676 C C . LYS A 1 209 ? 10.255 -29.237 21.803 1.00 40.66 209 LYS A C 1
ATOM 1678 O O . LYS A 1 209 ? 10.878 -28.679 20.903 1.00 40.66 209 LYS A O 1
ATOM 1683 N N . LYS A 1 210 ? 9.612 -28.571 22.766 1.00 38.94 210 LYS A N 1
ATOM 1684 C CA . LYS A 1 210 ? 9.540 -27.107 22.857 1.00 38.94 210 LYS A CA 1
ATOM 1685 C C . LYS A 1 210 ? 10.852 -26.555 23.408 1.00 38.94 210 LYS A C 1
ATOM 1687 O O . LYS A 1 210 ? 11.150 -26.768 24.581 1.00 38.94 210 LYS A O 1
ATOM 1692 N N . ILE A 1 211 ? 11.595 -25.804 22.599 1.00 40.75 211 ILE A N 1
ATOM 1693 C CA . ILE A 1 211 ? 12.703 -24.977 23.086 1.00 40.75 211 ILE A CA 1
ATOM 1694 C C . ILE A 1 211 ? 12.169 -23.547 23.201 1.00 40.75 211 ILE A C 1
ATOM 1696 O O . ILE A 1 211 ? 11.790 -22.921 22.211 1.00 40.75 211 ILE A O 1
ATOM 1700 N N . GLY A 1 212 ? 12.078 -23.043 24.431 1.00 37.16 212 GLY A N 1
ATOM 1701 C CA . GLY A 1 212 ? 11.647 -21.671 24.686 1.00 37.16 212 GLY A CA 1
ATOM 1702 C C . GLY A 1 212 ? 12.813 -20.705 24.501 1.00 37.16 212 GLY A C 1
ATOM 1703 O O . GLY A 1 212 ? 13.766 -20.742 25.276 1.00 37.16 212 GLY A O 1
ATOM 1704 N N . LEU A 1 213 ? 12.741 -19.816 23.510 1.00 37.75 213 LEU A N 1
ATOM 1705 C CA . LEU A 1 213 ? 13.652 -18.678 23.417 1.00 37.75 213 LEU A CA 1
ATOM 1706 C C . LEU A 1 213 ? 12.967 -17.463 24.039 1.00 37.75 213 LEU A C 1
ATOM 1708 O O . LEU A 1 213 ? 11.941 -16.986 23.547 1.00 37.75 213 LEU A O 1
ATOM 1712 N N . LYS A 1 214 ? 13.531 -16.954 25.137 1.00 35.47 214 LYS A N 1
ATOM 1713 C CA . LYS A 1 214 ? 13.042 -15.745 25.800 1.00 35.47 214 LYS A CA 1
ATOM 1714 C C . LYS A 1 214 ? 13.958 -14.580 25.432 1.00 35.47 214 LYS A C 1
ATOM 1716 O O . LYS A 1 214 ? 15.154 -14.605 25.719 1.00 35.47 214 LYS A O 1
ATOM 1721 N N . VAL A 1 215 ? 13.389 -13.562 24.795 1.00 36.84 215 VAL A N 1
ATOM 1722 C CA . VAL A 1 215 ? 14.073 -12.292 24.531 1.00 36.84 215 VAL A CA 1
ATOM 1723 C C . VAL A 1 215 ? 13.585 -11.303 25.580 1.00 36.84 215 VAL A C 1
ATOM 1725 O O . VAL A 1 215 ? 12.391 -11.016 25.656 1.00 36.84 215 VAL A O 1
ATOM 1728 N N . GLU A 1 216 ? 14.490 -10.816 26.427 1.00 34.16 216 GLU A N 1
ATOM 1729 C CA . GLU A 1 216 ? 14.188 -9.735 27.366 1.00 34.16 216 GLU A CA 1
ATOM 1730 C C . GLU A 1 216 ? 14.775 -8.421 26.859 1.00 34.16 216 GLU A C 1
ATOM 1732 O O . GLU A 1 216 ? 15.942 -8.341 26.473 1.00 34.16 216 GLU A O 1
ATOM 1737 N N . VAL A 1 217 ? 13.938 -7.386 26.879 1.00 35.12 217 VAL A N 1
ATOM 1738 C CA . VAL A 1 217 ? 14.316 -6.004 26.587 1.00 35.12 217 VAL A CA 1
ATOM 1739 C C . VAL A 1 217 ? 14.536 -5.313 27.927 1.00 35.12 217 VAL A C 1
ATOM 1741 O O . VAL A 1 217 ? 13.614 -5.253 28.741 1.00 35.12 217 VAL A O 1
ATOM 1744 N N . ASN A 1 218 ? 15.750 -4.821 28.188 1.00 36.00 218 ASN A N 1
ATOM 1745 C CA . ASN A 1 218 ? 15.980 -3.969 29.357 1.00 36.00 218 ASN A CA 1
ATOM 1746 C C . ASN A 1 218 ? 15.620 -2.503 29.047 1.00 36.00 218 ASN A C 1
ATOM 1748 O O . ASN A 1 218 ? 15.513 -2.114 27.886 1.00 36.00 218 ASN A O 1
ATOM 1752 N N . GLU A 1 219 ? 15.502 -1.671 30.085 1.00 33.25 219 GLU A N 1
ATOM 1753 C CA . GLU A 1 219 ? 15.129 -0.241 30.008 1.00 33.25 219 GLU A CA 1
ATOM 1754 C C . GLU A 1 219 ? 16.049 0.634 29.125 1.00 33.25 219 GLU A C 1
ATOM 1756 O O . GLU A 1 219 ? 15.778 1.813 28.915 1.00 33.25 219 GLU A O 1
ATOM 1761 N N . LYS A 1 220 ? 17.149 0.077 28.604 1.00 33.72 220 LYS A N 1
ATOM 1762 C CA . LYS A 1 220 ? 18.130 0.742 27.737 1.00 33.72 220 LYS A CA 1
ATOM 1763 C C . LYS A 1 220 ? 18.158 0.184 26.307 1.00 33.72 220 LYS A C 1
ATOM 1765 O O . LYS A 1 220 ? 19.117 0.450 25.588 1.00 33.72 220 LYS A O 1
ATOM 1770 N N . ASN A 1 221 ? 17.143 -0.574 25.879 1.00 35.06 221 ASN A N 1
ATOM 1771 C CA . ASN A 1 221 ? 17.043 -1.155 24.527 1.00 35.06 221 ASN A CA 1
ATOM 1772 C C . ASN A 1 221 ? 18.226 -2.062 24.131 1.00 35.06 221 ASN A C 1
ATOM 1774 O O . ASN A 1 221 ? 18.558 -2.192 22.952 1.00 35.06 221 ASN A O 1
ATOM 1778 N N . HIS A 1 222 ? 18.877 -2.708 25.100 1.00 30.00 222 HIS A N 1
ATOM 1779 C CA . HIS A 1 222 ? 19.857 -3.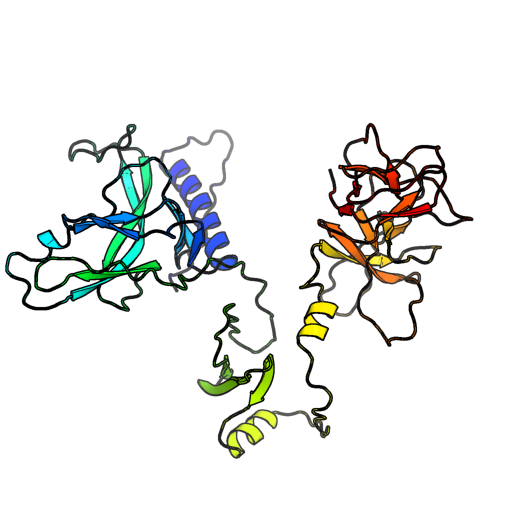753 24.807 1.00 30.00 222 HIS A CA 1
ATOM 1780 C C . HIS A 1 222 ? 19.135 -5.097 24.647 1.00 30.00 222 HIS A C 1
ATOM 1782 O O . HIS A 1 222 ? 18.397 -5.510 25.541 1.00 30.00 222 HIS A O 1
ATOM 1788 N N . TYR A 1 223 ? 19.367 -5.782 23.526 1.00 35.19 223 TYR A N 1
ATOM 1789 C CA . TYR A 1 223 ? 18.808 -7.107 23.258 1.00 35.19 223 TYR A CA 1
ATOM 1790 C C . TYR A 1 223 ? 19.734 -8.185 23.830 1.00 35.19 223 TYR A C 1
ATOM 1792 O O . TYR A 1 223 ? 20.884 -8.307 23.405 1.00 35.19 223 TYR A O 1
ATOM 1800 N N . GLY A 1 224 ? 19.244 -8.968 24.791 1.00 31.00 224 GLY A N 1
ATOM 1801 C CA . GLY A 1 224 ? 19.907 -10.181 25.269 1.00 31.00 224 GLY A CA 1
ATOM 1802 C C . GLY A 1 224 ? 19.143 -11.419 24.807 1.00 31.00 224 GLY A C 1
ATOM 1803 O O . GLY A 1 224 ? 17.941 -11.523 25.046 1.00 31.00 224 GLY A O 1
ATOM 1804 N N . LEU A 1 225 ? 19.828 -12.367 24.161 1.00 34.25 225 LEU A N 1
ATOM 1805 C CA . LEU A 1 225 ? 19.268 -13.688 23.876 1.00 34.25 225 LEU A CA 1
ATOM 1806 C C . LEU A 1 225 ? 19.574 -14.608 25.063 1.00 34.25 225 LEU A C 1
ATOM 1808 O O . LEU A 1 225 ? 20.731 -14.969 25.279 1.00 34.25 225 LEU A O 1
ATOM 1812 N N . MET A 1 226 ? 18.553 -14.986 25.831 1.00 33.19 226 MET A N 1
ATOM 1813 C CA . MET A 1 226 ? 18.697 -15.953 26.917 1.00 33.19 226 MET A CA 1
ATOM 1814 C C . MET A 1 226 ? 18.049 -17.273 26.493 1.00 33.19 226 MET A C 1
ATOM 1816 O O . MET A 1 226 ? 16.831 -17.369 26.352 1.00 33.19 226 MET A O 1
ATOM 1820 N N . ILE A 1 227 ? 18.873 -18.298 26.276 1.00 37.00 227 ILE A N 1
ATOM 1821 C CA . ILE A 1 227 ? 18.389 -19.664 26.063 1.00 37.00 227 ILE A CA 1
ATOM 1822 C C . ILE A 1 227 ? 18.153 -20.259 27.450 1.00 37.00 227 ILE A C 1
ATOM 1824 O O . ILE A 1 227 ? 19.102 -20.424 28.218 1.00 37.00 227 ILE A O 1
ATOM 1828 N N . THR A 1 228 ? 16.899 -20.548 27.795 1.00 34.53 228 THR A N 1
ATOM 1829 C CA . THR A 1 228 ? 16.558 -21.192 29.066 1.00 34.53 228 THR A CA 1
ATOM 1830 C C . THR A 1 228 ? 16.038 -22.600 28.798 1.00 34.53 228 THR A C 1
ATOM 1832 O O . THR A 1 228 ? 15.153 -22.822 27.977 1.00 34.53 228 THR A O 1
ATOM 1835 N N . GLY A 1 229 ? 16.635 -23.579 29.468 1.00 39.59 229 GLY A N 1
ATOM 1836 C CA . GLY A 1 229 ? 16.328 -24.993 29.289 1.00 39.59 229 GLY A CA 1
ATOM 1837 C C . GLY A 1 229 ? 17.270 -25.851 30.122 1.00 39.59 229 GLY A C 1
ATOM 1838 O O . GLY A 1 229 ? 18.247 -25.347 30.679 1.00 39.59 229 GLY A O 1
ATOM 1839 N N . ASN A 1 230 ? 16.972 -27.144 30.233 1.00 39.84 230 ASN A N 1
ATOM 1840 C CA . ASN A 1 230 ? 17.876 -28.078 30.889 1.00 39.84 230 ASN A CA 1
ATOM 1841 C C . ASN A 1 230 ? 19.194 -28.146 30.095 1.00 39.84 230 ASN A C 1
ATOM 1843 O O . ASN A 1 230 ? 19.183 -28.380 28.884 1.00 39.84 230 ASN A O 1
ATOM 1847 N N . THR A 1 231 ? 20.323 -27.929 30.772 1.00 39.25 231 THR A N 1
ATOM 1848 C CA . THR A 1 231 ? 21.669 -27.869 30.184 1.00 39.25 231 THR A CA 1
ATOM 1849 C C . THR A 1 231 ? 21.977 -29.086 29.306 1.00 39.25 231 THR A C 1
ATOM 1851 O O . THR A 1 231 ? 22.596 -28.938 28.252 1.00 39.25 231 THR A O 1
ATOM 1854 N N . ASP A 1 232 ? 21.479 -30.266 29.681 1.00 40.59 232 ASP A N 1
ATOM 1855 C CA . ASP A 1 232 ? 21.710 -31.511 28.943 1.00 40.59 232 ASP A CA 1
ATOM 1856 C C . ASP A 1 232 ? 20.878 -31.611 27.646 1.00 40.59 232 ASP A C 1
ATOM 1858 O O . ASP A 1 232 ? 21.334 -32.192 26.661 1.00 40.59 232 ASP A O 1
ATOM 1862 N N . GLU A 1 233 ? 19.690 -30.997 27.585 1.00 42.56 233 GLU A N 1
ATOM 1863 C CA . GLU A 1 233 ? 18.877 -30.926 26.355 1.00 42.56 233 GLU A CA 1
ATOM 1864 C C . GLU A 1 233 ? 19.441 -29.920 25.348 1.00 42.56 233 GLU A C 1
ATOM 1866 O O . GLU A 1 233 ? 19.458 -30.182 24.141 1.00 42.56 233 GLU A O 1
ATOM 1871 N N . ILE A 1 234 ? 19.968 -28.797 25.842 1.00 39.72 234 ILE A N 1
ATOM 1872 C CA . ILE A 1 234 ? 20.621 -27.779 25.011 1.00 39.72 234 ILE A CA 1
ATOM 1873 C C . ILE A 1 234 ? 21.907 -28.355 24.397 1.00 39.72 234 ILE A C 1
ATOM 1875 O O . ILE A 1 234 ? 22.148 -28.210 23.199 1.00 39.72 234 ILE A O 1
ATOM 1879 N N . LEU A 1 235 ? 22.705 -29.079 25.191 1.00 36.72 235 LEU A N 1
ATOM 1880 C CA . LEU A 1 235 ? 23.940 -29.721 24.732 1.00 36.72 235 LEU A CA 1
ATOM 1881 C C . LEU A 1 235 ? 23.701 -30.848 23.720 1.00 36.72 235 LEU A C 1
ATOM 1883 O O . LEU A 1 235 ? 24.509 -31.012 22.807 1.00 36.72 235 LEU A O 1
ATOM 1887 N N . ASN A 1 236 ? 22.616 -31.613 23.854 1.00 38.44 236 ASN A N 1
ATOM 1888 C CA . ASN A 1 236 ? 22.309 -32.705 22.926 1.00 38.44 236 ASN A CA 1
ATOM 1889 C C . ASN A 1 236 ? 21.727 -32.212 21.595 1.00 38.44 236 ASN A C 1
ATOM 1891 O O . ASN A 1 236 ? 22.046 -32.782 20.557 1.00 38.44 236 ASN A O 1
ATOM 1895 N N . THR A 1 237 ? 20.965 -31.114 21.596 1.00 39.91 237 THR A N 1
ATOM 1896 C CA . THR A 1 237 ? 20.443 -30.494 20.361 1.00 39.91 237 THR A CA 1
ATOM 1897 C C . THR A 1 237 ? 21.567 -29.902 19.497 1.00 39.91 237 THR A C 1
ATOM 1899 O O . THR A 1 237 ? 21.518 -29.970 18.275 1.00 39.91 237 THR A O 1
ATOM 1902 N N . ILE A 1 238 ? 22.636 -29.392 20.120 1.00 40.09 238 ILE A N 1
ATOM 1903 C CA . ILE A 1 238 ? 23.821 -28.853 19.423 1.00 40.09 238 ILE A CA 1
ATOM 1904 C C . ILE A 1 238 ? 24.733 -29.973 18.869 1.00 40.09 238 ILE A C 1
ATOM 1906 O O . ILE A 1 238 ? 25.594 -29.723 18.029 1.00 40.09 238 ILE A O 1
ATOM 1910 N N . ARG A 1 239 ? 24.559 -31.227 19.309 1.00 36.88 239 ARG A N 1
ATOM 1911 C CA . ARG A 1 239 ? 25.434 -32.365 18.964 1.00 36.88 239 ARG A CA 1
ATOM 1912 C C . ARG A 1 239 ? 25.014 -33.167 17.723 1.00 36.88 239 ARG A C 1
ATOM 1914 O O . ARG A 1 239 ? 25.632 -34.194 17.450 1.00 36.88 239 ARG A O 1
ATOM 1921 N N . GLY A 1 240 ? 24.038 -32.698 16.945 1.00 30.30 240 GLY A N 1
ATOM 1922 C CA . GLY A 1 240 ? 23.707 -33.266 15.634 1.00 30.30 240 GLY A CA 1
ATOM 1923 C C . GLY A 1 240 ? 24.799 -32.996 14.589 1.00 30.30 240 GLY A C 1
ATOM 1924 O O . GLY A 1 240 ? 24.771 -31.977 13.916 1.00 30.30 240 GLY A O 1
ATOM 1925 N N . GLU A 1 241 ? 25.784 -33.894 14.523 1.00 35.72 241 GLU A N 1
ATOM 1926 C CA . GLU A 1 241 ? 26.728 -34.173 13.425 1.00 35.72 241 GLU A CA 1
ATOM 1927 C C . GLU A 1 241 ? 27.141 -33.010 12.493 1.00 35.72 241 GLU A C 1
ATOM 1929 O O . GLU A 1 241 ? 26.773 -32.938 11.327 1.00 35.72 241 GLU A O 1
ATOM 1934 N N . THR A 1 242 ? 28.019 -32.130 12.977 1.00 27.22 242 THR A N 1
ATOM 1935 C CA . THR A 1 242 ? 29.319 -31.802 12.349 1.00 27.22 242 THR A CA 1
ATOM 1936 C C . THR A 1 242 ? 30.107 -30.897 13.297 1.00 27.22 242 THR A C 1
ATOM 1938 O O . THR A 1 242 ? 29.627 -29.896 13.818 1.00 27.22 242 THR A O 1
ATOM 1941 N N . SER A 1 243 ? 31.339 -31.295 13.596 1.00 29.75 243 SER A N 1
ATOM 1942 C CA . SER A 1 243 ? 32.207 -30.660 14.585 1.00 29.75 243 SER A CA 1
ATOM 1943 C C . SER A 1 243 ? 32.647 -29.248 14.174 1.00 29.75 243 SER A C 1
ATOM 1945 O O . SER A 1 243 ? 33.483 -29.105 13.282 1.00 29.75 243 SER A O 1
ATOM 1947 N N . PHE A 1 244 ? 32.191 -28.222 14.898 1.00 29.42 244 PHE A N 1
ATOM 1948 C CA . PHE A 1 244 ? 32.849 -26.914 14.947 1.00 29.42 244 PHE A CA 1
ATOM 1949 C C . PHE A 1 244 ? 33.178 -26.565 16.405 1.00 29.42 244 PHE A C 1
ATOM 1951 O O . PHE A 1 244 ? 32.329 -26.107 17.166 1.00 29.42 244 PHE A O 1
ATOM 1958 N N . ILE A 1 245 ? 34.429 -26.797 16.821 1.00 30.20 245 ILE A N 1
ATOM 1959 C CA . ILE A 1 245 ? 34.962 -26.239 18.072 1.00 30.20 245 ILE A CA 1
ATOM 1960 C C . ILE A 1 245 ? 35.391 -24.805 17.757 1.00 30.20 245 ILE A C 1
ATOM 1962 O O . ILE A 1 245 ? 36.547 -24.533 17.442 1.00 30.20 245 ILE A O 1
ATOM 1966 N N . GLY A 1 246 ? 34.429 -23.889 17.792 1.00 27.81 246 GLY A N 1
ATOM 1967 C CA . GLY A 1 246 ? 34.664 -22.453 17.754 1.00 27.81 246 GLY A CA 1
ATOM 1968 C C . GLY A 1 246 ? 34.247 -21.849 19.085 1.00 27.81 246 GLY A C 1
ATOM 1969 O O . GLY A 1 246 ? 33.127 -22.059 19.542 1.00 27.81 246 GLY A O 1
ATOM 1970 N N . LYS A 1 247 ? 35.142 -21.096 19.725 1.00 27.48 247 LYS A N 1
ATOM 1971 C CA . LYS A 1 247 ? 34.789 -20.221 20.846 1.00 27.48 247 LYS A CA 1
ATOM 1972 C C . LYS A 1 247 ? 33.696 -19.266 20.340 1.00 27.48 247 LYS A C 1
ATOM 1974 O O . LYS A 1 247 ? 33.960 -18.489 19.426 1.00 27.48 247 LYS A O 1
ATOM 1979 N N . LEU A 1 248 ? 32.481 -19.347 20.885 1.00 32.66 248 LEU A N 1
ATOM 1980 C CA . LEU A 1 248 ? 31.434 -18.358 20.624 1.00 32.66 248 LEU A CA 1
ATOM 1981 C C . LEU A 1 248 ? 31.869 -17.053 21.292 1.00 32.66 248 LEU A C 1
ATOM 1983 O O . LEU A 1 248 ? 31.779 -16.883 22.506 1.00 32.66 248 LEU A O 1
ATOM 1987 N N . ASP A 1 249 ? 32.453 -16.173 20.488 1.00 32.12 249 ASP A N 1
ATOM 1988 C CA . ASP A 1 249 ? 32.852 -14.843 20.906 1.00 32.12 249 ASP A CA 1
ATOM 1989 C C . ASP A 1 249 ? 31.617 -13.932 20.911 1.00 32.12 249 ASP A C 1
ATOM 1991 O O . ASP A 1 249 ? 31.159 -13.458 19.870 1.00 32.12 249 ASP A O 1
ATOM 1995 N N . PHE A 1 250 ? 31.060 -13.700 22.101 1.00 36.38 250 PHE A N 1
ATOM 1996 C CA . PHE A 1 250 ? 29.936 -12.784 22.315 1.00 36.38 250 PHE A CA 1
ATOM 1997 C C . PHE A 1 250 ? 30.308 -11.303 22.097 1.00 36.38 250 PHE A C 1
ATOM 1999 O O . PHE A 1 250 ? 29.457 -10.436 22.268 1.00 36.38 250 PHE A O 1
ATOM 2006 N N . SER A 1 251 ? 31.533 -10.979 21.666 1.00 31.88 251 SER A N 1
ATOM 2007 C CA . SER A 1 251 ? 31.834 -9.652 21.107 1.00 31.88 251 SER A CA 1
ATOM 2008 C C . SER A 1 251 ? 31.165 -9.408 19.745 1.00 31.88 251 SER A C 1
ATOM 2010 O O . SER A 1 251 ? 31.083 -8.266 19.301 1.00 31.88 251 SER A O 1
ATOM 2012 N N . LYS A 1 252 ? 30.621 -10.458 19.108 1.00 36.00 252 LYS A N 1
ATOM 2013 C CA . LYS A 1 252 ? 29.841 -10.394 17.862 1.00 36.00 252 LYS A CA 1
ATOM 2014 C C . LYS A 1 252 ? 28.332 -10.538 18.093 1.00 36.00 252 LYS A C 1
ATOM 2016 O O . LYS A 1 252 ? 27.655 -11.214 17.320 1.00 36.00 252 LYS A O 1
ATOM 2021 N N . VAL A 1 253 ? 27.783 -9.927 19.148 1.00 35.06 253 VAL A N 1
ATOM 2022 C CA . VAL A 1 253 ? 26.328 -9.698 19.207 1.00 35.06 253 VAL A CA 1
ATOM 2023 C C . VAL A 1 253 ? 25.975 -8.858 17.988 1.00 35.06 253 VAL A C 1
ATOM 2025 O O . VAL A 1 253 ? 26.378 -7.701 17.884 1.00 35.06 253 VAL A O 1
ATOM 2028 N N . VAL A 1 254 ? 25.285 -9.477 17.033 1.00 39.91 254 VAL A N 1
ATOM 2029 C CA . VAL A 1 254 ? 24.912 -8.824 15.788 1.00 39.91 254 VAL A CA 1
ATOM 2030 C C . VAL A 1 254 ? 23.965 -7.685 16.135 1.00 39.91 254 VAL A C 1
ATOM 2032 O O . VAL A 1 254 ? 22.833 -7.897 16.567 1.00 39.91 254 VAL A O 1
ATOM 2035 N N . ASN A 1 255 ? 24.458 -6.458 16.007 1.00 41.66 255 ASN A N 1
ATOM 2036 C CA . ASN A 1 255 ? 23.673 -5.278 16.296 1.00 41.66 255 ASN A CA 1
ATOM 2037 C C . ASN A 1 255 ? 22.554 -5.207 15.247 1.00 41.66 255 ASN A C 1
ATOM 2039 O O . ASN A 1 255 ? 22.820 -5.077 14.055 1.00 41.66 255 ASN A O 1
ATOM 2043 N N . ILE A 1 256 ? 21.293 -5.306 15.675 1.00 39.78 256 ILE A N 1
ATOM 2044 C CA . ILE A 1 256 ? 20.121 -5.221 14.784 1.00 39.78 256 ILE A CA 1
ATOM 2045 C C . ILE A 1 256 ? 20.152 -3.918 13.971 1.00 39.78 256 ILE A C 1
ATOM 2047 O O . ILE A 1 256 ? 19.721 -3.894 12.823 1.00 39.78 256 ILE A O 1
ATOM 2051 N N . THR A 1 257 ? 20.734 -2.850 14.517 1.00 38.22 257 THR A N 1
ATOM 2052 C CA . THR A 1 257 ? 20.983 -1.593 13.797 1.00 38.22 257 THR A CA 1
ATOM 2053 C C . THR A 1 257 ? 21.952 -1.789 12.631 1.00 38.22 257 THR A C 1
ATOM 2055 O O . THR A 1 257 ? 21.751 -1.241 11.556 1.00 38.22 257 THR A O 1
ATOM 2058 N N . GLU A 1 258 ? 22.981 -2.613 12.812 1.00 40.66 258 GLU A N 1
ATOM 2059 C CA . GLU A 1 258 ? 23.961 -2.947 11.779 1.00 40.66 258 GLU A CA 1
ATOM 2060 C C . GLU A 1 258 ? 23.349 -3.839 10.690 1.00 40.66 258 GLU A C 1
ATOM 2062 O O . GLU A 1 258 ? 23.650 -3.637 9.519 1.00 40.66 258 GLU A O 1
ATOM 2067 N N . ILE A 1 259 ? 22.430 -4.753 11.036 1.00 41.91 259 ILE A N 1
ATOM 2068 C CA . ILE A 1 259 ? 21.628 -5.506 10.051 1.00 41.91 259 ILE A CA 1
ATOM 2069 C C . ILE A 1 259 ? 20.675 -4.576 9.296 1.00 41.91 259 ILE A C 1
ATOM 2071 O O . ILE A 1 259 ? 20.647 -4.615 8.073 1.00 41.91 259 ILE A O 1
ATOM 2075 N N . LYS A 1 260 ? 19.909 -3.722 9.987 1.00 40.34 260 LYS A N 1
ATOM 2076 C CA . LYS A 1 260 ? 18.974 -2.780 9.343 1.00 40.34 260 LYS A CA 1
ATOM 2077 C C . LYS A 1 260 ? 19.694 -1.822 8.398 1.00 40.34 260 LYS A C 1
ATOM 2079 O O . LYS A 1 260 ? 19.187 -1.546 7.318 1.00 40.34 260 LYS A O 1
ATOM 2084 N N . ASN A 1 261 ? 20.890 -1.373 8.777 1.00 42.19 261 ASN A N 1
ATOM 2085 C CA . ASN A 1 261 ? 21.746 -0.557 7.920 1.00 42.19 261 ASN A CA 1
ATOM 2086 C C . ASN A 1 261 ? 22.336 -1.372 6.755 1.00 42.19 261 ASN A C 1
ATOM 2088 O O . ASN A 1 261 ? 22.438 -0.843 5.658 1.00 42.19 261 ASN A O 1
ATOM 2092 N N . LYS A 1 262 ? 22.685 -2.651 6.959 1.00 43.44 262 LYS A N 1
ATOM 2093 C CA . LYS A 1 262 ? 23.151 -3.561 5.893 1.00 43.44 262 LYS A CA 1
ATOM 2094 C C . LYS A 1 262 ? 22.049 -3.954 4.901 1.00 43.44 262 LYS A C 1
ATOM 2096 O O . LYS A 1 262 ? 22.363 -4.187 3.743 1.00 43.44 262 LYS A O 1
ATOM 2101 N N . LEU A 1 263 ? 20.794 -4.026 5.348 1.00 41.78 263 LEU A N 1
ATOM 2102 C CA . LEU A 1 263 ? 19.624 -4.415 4.550 1.00 41.78 263 LEU A CA 1
ATOM 2103 C C . LEU A 1 263 ? 18.814 -3.219 4.010 1.00 41.78 263 LEU A C 1
ATOM 2105 O O . LEU A 1 263 ? 17.795 -3.433 3.369 1.00 41.78 263 LEU A O 1
ATOM 2109 N N . GLY A 1 264 ? 19.211 -1.971 4.292 1.00 40.91 264 GLY A N 1
ATOM 2110 C CA . GLY A 1 264 ? 18.480 -0.778 3.832 1.00 40.91 264 GLY A CA 1
ATOM 2111 C C . GLY A 1 264 ? 17.104 -0.562 4.487 1.00 40.91 264 GLY A C 1
ATOM 2112 O O . GLY A 1 264 ? 16.303 0.224 4.008 1.00 40.91 264 GLY A O 1
ATOM 2113 N N . ILE A 1 265 ? 16.800 -1.218 5.610 1.00 42.84 265 ILE A N 1
ATOM 2114 C CA . ILE A 1 265 ? 15.446 -1.235 6.211 1.00 42.84 265 ILE A CA 1
ATOM 2115 C C . ILE A 1 265 ? 15.103 0.085 6.952 1.00 42.84 265 ILE A C 1
ATOM 2117 O O . ILE A 1 265 ? 13.984 0.273 7.419 1.00 42.84 265 ILE A O 1
ATOM 2121 N N . ASN A 1 266 ? 16.042 1.034 7.040 1.00 42.59 266 ASN A N 1
ATOM 2122 C CA . ASN A 1 266 ? 15.844 2.352 7.668 1.00 42.59 266 ASN A CA 1
ATOM 2123 C C . ASN A 1 266 ? 15.973 3.538 6.687 1.00 42.59 266 ASN A C 1
ATOM 2125 O O . ASN A 1 266 ? 16.058 4.683 7.139 1.00 42.59 266 ASN A O 1
ATOM 2129 N N . SER A 1 267 ? 16.051 3.312 5.372 1.00 55.56 267 SER A N 1
ATOM 2130 C CA . SER A 1 267 ? 16.124 4.410 4.403 1.00 55.56 267 SER A CA 1
ATOM 2131 C C . SER A 1 267 ? 14.730 4.888 3.994 1.00 55.56 267 SER A C 1
ATOM 2133 O O . SER A 1 267 ? 13.838 4.089 3.735 1.00 55.56 267 SER A O 1
ATOM 2135 N N . ASN A 1 268 ? 14.542 6.205 3.858 1.00 71.06 268 ASN A N 1
ATOM 2136 C CA . ASN A 1 268 ? 13.325 6.805 3.279 1.00 71.06 268 ASN A CA 1
ATOM 2137 C C . ASN A 1 268 ? 13.229 6.583 1.751 1.00 71.06 268 ASN A C 1
ATOM 2139 O O . ASN A 1 268 ? 12.522 7.314 1.051 1.00 71.06 268 ASN A O 1
ATOM 2143 N N . HIS A 1 269 ? 13.982 5.618 1.231 1.00 77.94 269 HIS A N 1
ATOM 2144 C CA . HIS A 1 269 ? 14.145 5.310 -0.175 1.00 77.94 269 HIS A CA 1
ATOM 2145 C C . HIS A 1 269 ? 14.339 3.802 -0.367 1.00 77.94 269 HIS A C 1
ATOM 2147 O O . HIS A 1 269 ? 14.934 3.130 0.480 1.00 77.94 269 HIS A O 1
ATOM 2153 N N . PHE A 1 270 ? 13.811 3.291 -1.474 1.00 82.38 270 PHE A N 1
ATOM 2154 C CA . PHE A 1 270 ? 13.940 1.913 -1.924 1.00 82.38 270 PHE A CA 1
ATOM 2155 C C . PHE A 1 270 ? 15.185 1.770 -2.784 1.00 82.38 270 PHE A C 1
ATOM 2157 O O . PHE A 1 270 ? 15.512 2.657 -3.579 1.00 82.38 270 PHE A O 1
ATOM 2164 N N . VAL A 1 271 ? 15.866 0.643 -2.615 1.00 84.88 271 VAL A N 1
ATOM 2165 C CA . VAL A 1 271 ? 17.083 0.327 -3.345 1.00 84.88 271 VAL A CA 1
ATOM 2166 C C . VAL A 1 271 ? 17.005 -1.053 -3.969 1.00 84.88 271 VAL A C 1
ATOM 2168 O O . VAL A 1 271 ? 16.495 -1.985 -3.353 1.00 84.88 271 VAL A O 1
ATOM 2171 N N . ASP A 1 272 ? 17.596 -1.181 -5.151 1.00 85.38 272 ASP A N 1
ATOM 2172 C CA . ASP A 1 272 ? 17.813 -2.449 -5.839 1.00 85.38 272 ASP A CA 1
ATOM 2173 C C . ASP A 1 272 ? 19.312 -2.681 -6.066 1.00 85.38 272 ASP A C 1
ATOM 2175 O O . ASP A 1 272 ? 20.124 -1.748 -6.049 1.00 85.38 272 ASP A O 1
ATOM 2179 N N . THR A 1 273 ? 19.698 -3.945 -6.253 1.00 85.38 273 THR A N 1
ATOM 2180 C CA . THR A 1 273 ? 21.097 -4.337 -6.480 1.00 85.38 273 THR A CA 1
ATOM 2181 C C . THR A 1 273 ? 21.357 -4.606 -7.958 1.00 85.38 273 THR A C 1
ATOM 2183 O O . THR A 1 273 ? 20.657 -5.391 -8.595 1.00 85.38 273 THR A O 1
ATOM 2186 N N . PHE A 1 274 ? 22.418 -4.000 -8.481 1.00 85.75 274 PHE A N 1
ATOM 2187 C CA . PHE A 1 274 ? 22.869 -4.103 -9.866 1.00 85.75 274 PHE A CA 1
ATOM 2188 C C . PHE A 1 274 ? 24.352 -4.471 -9.929 1.00 85.75 274 PHE A C 1
ATOM 2190 O O . PHE A 1 274 ? 25.046 -4.497 -8.913 1.00 85.75 274 PHE A O 1
ATOM 2197 N N . ILE A 1 275 ? 24.859 -4.733 -11.132 1.00 85.19 275 ILE A N 1
ATOM 2198 C CA . ILE A 1 275 ? 26.293 -4.895 -11.391 1.00 85.19 275 ILE A CA 1
ATOM 2199 C C . ILE A 1 275 ? 26.810 -3.640 -12.097 1.00 85.19 275 ILE A C 1
ATOM 2201 O O . ILE A 1 275 ? 26.304 -3.269 -13.156 1.00 85.19 275 ILE A O 1
ATOM 2205 N N . SER A 1 276 ? 27.849 -3.012 -11.551 1.00 85.75 276 SER A N 1
ATOM 2206 C CA . SER A 1 276 ? 28.577 -1.939 -12.239 1.00 85.75 276 SER A CA 1
ATOM 2207 C C . SER A 1 276 ? 29.217 -2.483 -13.523 1.00 85.75 276 SER A C 1
ATOM 2209 O O . SER A 1 276 ? 29.928 -3.489 -13.474 1.00 85.75 276 SER A O 1
ATOM 2211 N N . GLN A 1 277 ? 28.963 -1.862 -14.677 1.00 78.62 277 GLN A N 1
ATOM 2212 C CA . GLN A 1 277 ? 29.538 -2.271 -15.961 1.00 78.62 277 GLN A CA 1
ATOM 2213 C C . GLN A 1 277 ? 30.368 -1.151 -16.601 1.00 78.62 277 GLN A C 1
ATOM 2215 O O . GLN A 1 277 ? 29.929 -0.017 -16.675 1.00 78.62 277 GLN A O 1
ATOM 2220 N N . ILE A 1 278 ? 31.542 -1.532 -17.121 1.00 62.00 278 ILE A N 1
ATOM 2221 C CA . ILE A 1 278 ? 32.434 -0.835 -18.070 1.00 62.00 278 ILE A CA 1
ATOM 2222 C C . ILE A 1 278 ? 32.927 0.576 -17.666 1.00 62.00 278 ILE A C 1
ATOM 2224 O O . ILE A 1 278 ? 32.187 1.547 -17.589 1.00 62.00 278 ILE A O 1
ATOM 2228 N N . GLY A 1 279 ? 34.258 0.712 -17.595 1.00 61.75 279 GLY A N 1
ATOM 2229 C CA . GLY A 1 279 ? 35.003 1.925 -17.971 1.00 61.75 279 GLY A CA 1
ATOM 2230 C C . GLY A 1 279 ? 35.134 3.045 -16.938 1.00 61.75 279 GLY A C 1
ATOM 2231 O O . GLY A 1 279 ? 36.144 3.745 -16.975 1.00 61.75 279 GLY A O 1
ATOM 2232 N N . GLN A 1 280 ? 34.177 3.220 -16.023 1.00 68.94 280 GLN A N 1
ATOM 2233 C CA . GLN A 1 280 ? 34.207 4.317 -15.046 1.00 68.94 280 GLN A CA 1
ATOM 2234 C C . GLN A 1 280 ? 33.761 3.865 -13.655 1.00 68.94 280 GLN A C 1
ATOM 2236 O O . GLN A 1 280 ? 32.812 3.102 -13.498 1.00 68.94 280 GLN A O 1
ATOM 2241 N N . THR A 1 281 ? 34.458 4.355 -12.634 1.00 80.69 281 THR A N 1
ATOM 2242 C CA . THR A 1 281 ? 34.133 4.093 -11.232 1.00 80.69 281 THR A CA 1
ATOM 2243 C C . THR A 1 281 ? 32.851 4.828 -10.839 1.00 80.69 281 THR A C 1
ATOM 2245 O O . THR A 1 281 ? 32.797 6.060 -10.909 1.00 80.69 281 THR A O 1
ATOM 2248 N N . LEU A 1 282 ? 31.846 4.093 -10.356 1.00 87.31 282 LEU A N 1
ATOM 2249 C CA . LEU A 1 282 ? 30.616 4.693 -9.833 1.00 87.31 282 LEU A CA 1
ATOM 2250 C C . LEU A 1 282 ? 30.860 5.253 -8.428 1.00 87.31 282 LEU A C 1
ATOM 2252 O O . LEU A 1 282 ? 31.603 4.688 -7.623 1.00 87.31 282 LEU A O 1
ATOM 2256 N N . SER A 1 283 ? 30.238 6.371 -8.082 1.00 87.75 283 SER A N 1
ATOM 2257 C CA . SER A 1 283 ? 30.252 6.910 -6.721 1.00 87.75 283 SER A CA 1
ATOM 2258 C C . SER A 1 283 ? 28.859 7.283 -6.258 1.00 87.75 283 SER A C 1
ATOM 2260 O O . SER A 1 283 ? 27.943 7.467 -7.051 1.00 87.75 283 SER A O 1
ATOM 2262 N N . VAL A 1 284 ? 28.726 7.396 -4.939 1.00 89.50 284 VAL A N 1
ATOM 2263 C CA . VAL A 1 284 ? 27.488 7.813 -4.283 1.00 89.50 284 VAL A CA 1
ATOM 2264 C C . VAL A 1 284 ? 26.959 9.093 -4.919 1.00 89.50 284 VAL A C 1
ATOM 2266 O O . VAL A 1 284 ? 27.678 10.087 -5.016 1.00 89.50 284 VAL A O 1
ATOM 2269 N N . GLY A 1 285 ? 25.694 9.050 -5.311 1.00 91.25 285 GLY A N 1
ATOM 2270 C CA . GLY A 1 285 ? 24.970 10.141 -5.933 1.00 91.25 285 GLY A CA 1
ATOM 2271 C C . GLY A 1 285 ? 25.054 10.219 -7.448 1.00 91.25 285 GLY A C 1
ATOM 2272 O O . GLY A 1 285 ? 24.312 11.014 -8.023 1.00 91.25 285 GLY A O 1
ATOM 2273 N N . ASP A 1 286 ? 25.890 9.409 -8.097 1.00 93.69 286 ASP A N 1
ATOM 2274 C CA . ASP A 1 286 ? 25.904 9.340 -9.555 1.00 93.69 286 ASP A CA 1
ATOM 2275 C C . ASP A 1 286 ? 24.567 8.801 -10.090 1.00 93.69 286 ASP A C 1
ATOM 2277 O O . ASP A 1 286 ? 23.994 7.852 -9.549 1.00 93.69 286 ASP A O 1
ATOM 2281 N N . VAL A 1 287 ? 24.088 9.392 -11.182 1.00 95.56 287 VAL A N 1
ATOM 2282 C CA . VAL A 1 287 ? 22.885 8.954 -11.896 1.00 95.56 287 VAL A CA 1
ATOM 2283 C C . VAL A 1 287 ? 23.253 7.886 -12.923 1.00 95.56 287 VAL A C 1
ATOM 2285 O O . VAL A 1 287 ? 24.155 8.083 -13.744 1.00 95.56 287 VAL A O 1
ATOM 2288 N N . VAL A 1 288 ? 22.546 6.758 -12.902 1.00 93.94 288 VAL A N 1
ATOM 2289 C CA . VAL A 1 288 ? 22.886 5.572 -13.700 1.00 93.94 288 VAL A CA 1
ATOM 2290 C C . VAL A 1 288 ? 21.726 5.078 -14.556 1.00 93.94 288 VAL A C 1
ATOM 2292 O O . VAL A 1 288 ? 20.551 5.250 -14.227 1.00 93.94 288 VAL A O 1
ATOM 2295 N N . LYS A 1 289 ? 22.088 4.428 -15.659 1.00 93.50 289 LYS A N 1
ATOM 2296 C CA . LYS A 1 289 ? 21.180 3.812 -16.628 1.00 93.50 289 LYS A CA 1
ATOM 2297 C C . LYS A 1 289 ? 21.518 2.346 -16.840 1.00 93.50 289 LYS A C 1
ATOM 2299 O O . LYS A 1 289 ? 22.637 1.912 -16.553 1.00 93.50 289 LYS A O 1
ATOM 2304 N N . LEU A 1 290 ? 20.569 1.592 -17.385 1.00 91.69 290 LEU A N 1
ATOM 2305 C CA . LEU A 1 290 ? 20.820 0.214 -17.802 1.00 91.69 290 LEU A CA 1
ATOM 2306 C C . LEU A 1 290 ? 21.845 0.181 -18.935 1.00 91.69 290 LEU A C 1
ATOM 2308 O O . LEU A 1 290 ? 21.722 0.891 -19.931 1.00 91.69 290 LEU A O 1
ATOM 2312 N N . SER A 1 291 ? 22.826 -0.710 -18.824 1.00 86.12 291 SER A N 1
ATOM 2313 C CA . SER A 1 291 ? 23.847 -0.914 -19.858 1.00 86.12 291 SER A CA 1
ATOM 2314 C C . SER A 1 291 ? 23.345 -1.708 -21.074 1.00 86.12 291 SER A C 1
ATOM 2316 O O . SER A 1 291 ? 24.102 -1.944 -22.015 1.00 86.12 291 SER A O 1
ATOM 2318 N N . GLY A 1 292 ? 22.105 -2.212 -21.035 1.00 71.56 292 GLY A N 1
ATOM 2319 C CA . GLY A 1 292 ? 21.531 -3.102 -22.052 1.00 71.56 292 GLY A CA 1
ATOM 2320 C C . GLY A 1 292 ? 22.117 -4.521 -22.073 1.00 71.56 292 GLY A C 1
ATOM 2321 O O . GLY A 1 292 ? 21.645 -5.360 -22.837 1.00 71.56 292 GLY A O 1
ATOM 2322 N N . THR A 1 293 ? 23.109 -4.822 -21.225 1.00 61.50 293 THR A N 1
ATOM 2323 C CA . THR A 1 293 ? 23.778 -6.131 -21.178 1.00 61.50 293 THR A CA 1
ATOM 2324 C C . THR A 1 293 ? 23.492 -6.811 -19.841 1.00 61.50 293 THR A C 1
ATOM 2326 O O . THR A 1 293 ? 24.012 -6.405 -18.800 1.00 61.50 293 THR A O 1
ATOM 2329 N N . VAL A 1 294 ? 22.673 -7.865 -19.845 1.00 56.88 294 VAL A N 1
ATOM 2330 C CA . VAL A 1 294 ? 22.470 -8.703 -18.652 1.00 56.88 294 VAL A CA 1
ATOM 2331 C C . VAL A 1 294 ? 23.733 -9.532 -18.447 1.00 56.88 294 VAL A C 1
ATOM 2333 O O . VAL A 1 294 ? 24.069 -10.363 -19.291 1.00 56.88 294 VAL A O 1
ATOM 2336 N N . GLN A 1 295 ? 24.446 -9.309 -17.344 1.00 55.56 295 GLN A N 1
ATOM 2337 C CA . GLN A 1 295 ? 25.540 -10.191 -16.953 1.00 55.56 295 GLN A CA 1
ATOM 2338 C C . GLN A 1 295 ? 25.089 -11.086 -15.810 1.00 55.56 295 GLN A C 1
ATOM 2340 O O . GLN A 1 295 ? 24.865 -10.643 -14.690 1.00 55.56 295 GLN A O 1
ATOM 2345 N N . VAL A 1 296 ? 24.967 -12.376 -16.110 1.00 51.97 296 VAL A N 1
ATOM 2346 C CA . VAL A 1 296 ? 24.651 -13.401 -15.119 1.00 51.97 296 VAL A CA 1
ATOM 2347 C C . VAL A 1 296 ? 25.939 -13.734 -14.368 1.00 51.97 296 VAL A C 1
ATOM 2349 O O . VAL A 1 296 ? 26.764 -14.515 -14.844 1.00 51.97 296 VAL A O 1
ATOM 2352 N N . LYS A 1 297 ? 26.149 -13.123 -13.198 1.00 51.12 297 LYS A N 1
ATOM 2353 C CA . LYS A 1 297 ? 27.152 -13.619 -12.249 1.00 51.12 297 LYS A CA 1
ATOM 2354 C C . LYS A 1 297 ? 26.561 -14.823 -11.514 1.00 51.12 297 LYS A C 1
ATOM 2356 O O . LYS A 1 297 ? 25.674 -14.660 -10.690 1.00 51.12 297 LYS A O 1
ATOM 2361 N N . SER A 1 298 ? 27.059 -16.017 -11.838 1.00 43.75 298 SER A N 1
ATOM 2362 C CA . SER A 1 298 ? 26.644 -17.277 -11.208 1.00 43.75 298 SER A CA 1
ATOM 2363 C C . SER A 1 298 ? 27.256 -17.413 -9.814 1.00 43.75 298 SER A C 1
ATOM 2365 O O . SER A 1 298 ? 28.480 -17.529 -9.690 1.00 43.75 298 SER A O 1
ATOM 2367 N N . ALA A 1 299 ? 26.419 -17.493 -8.785 1.00 39.78 299 ALA A N 1
ATOM 2368 C CA . ALA A 1 299 ? 26.810 -17.861 -7.434 1.00 39.78 299 ALA A CA 1
ATOM 2369 C C . ALA A 1 299 ? 25.943 -19.033 -6.941 1.00 39.78 299 ALA A C 1
ATOM 2371 O O . ALA A 1 299 ? 25.228 -18.904 -5.962 1.00 39.78 299 ALA A O 1
ATOM 2372 N N . LYS A 1 300 ? 26.117 -20.207 -7.570 1.00 39.47 300 LYS A N 1
ATOM 2373 C CA . LYS A 1 300 ? 25.503 -21.505 -7.215 1.00 39.47 300 LYS A CA 1
ATOM 2374 C C . LYS A 1 300 ? 23.964 -21.545 -7.315 1.00 39.47 300 LYS A C 1
ATOM 2376 O O . LYS A 1 300 ? 23.252 -20.857 -6.608 1.00 39.47 300 LYS A O 1
ATOM 2381 N N . GLN A 1 301 ? 23.497 -22.489 -8.137 1.00 34.91 301 GLN A N 1
ATOM 2382 C CA . GLN A 1 301 ? 22.159 -23.102 -8.208 1.00 34.91 301 GLN A CA 1
ATOM 2383 C C . GLN A 1 301 ? 21.014 -22.327 -7.518 1.00 34.91 301 GLN A C 1
ATOM 2385 O O . GLN A 1 301 ? 20.611 -22.656 -6.406 1.00 34.91 301 GLN A O 1
ATOM 2390 N N . GLY A 1 302 ? 20.487 -21.325 -8.232 1.00 46.94 302 GLY A N 1
ATOM 2391 C CA . GLY A 1 302 ? 19.370 -20.465 -7.806 1.00 46.94 302 GLY A CA 1
ATOM 2392 C C . GLY A 1 302 ? 19.405 -19.027 -8.358 1.00 46.94 302 GLY A C 1
ATOM 2393 O O . GLY A 1 302 ? 18.617 -18.198 -7.920 1.00 46.94 302 GLY A O 1
ATOM 2394 N N . ASP A 1 303 ? 20.319 -18.717 -9.285 1.00 54.97 303 ASP A N 1
ATOM 2395 C CA . ASP A 1 303 ? 20.736 -17.351 -9.629 1.00 54.97 303 ASP A CA 1
ATOM 2396 C C . ASP A 1 303 ? 19.615 -16.455 -10.198 1.00 54.97 303 ASP A C 1
ATOM 2398 O O . ASP A 1 303 ? 19.103 -16.681 -11.298 1.00 54.97 303 ASP A O 1
ATOM 2402 N N . LEU A 1 304 ? 19.301 -15.372 -9.478 1.00 57.41 304 LEU A N 1
ATOM 2403 C CA . LEU A 1 304 ? 18.544 -14.238 -10.008 1.00 57.41 304 LEU A CA 1
ATOM 2404 C C . LEU A 1 304 ? 19.436 -13.442 -10.981 1.00 57.41 304 LEU A C 1
ATOM 2406 O O . LEU A 1 304 ? 20.562 -13.085 -10.621 1.00 57.41 304 LEU A O 1
ATOM 2410 N N . PRO A 1 305 ? 18.976 -13.137 -12.208 1.00 66.69 305 PRO A N 1
ATOM 2411 C CA . PRO A 1 305 ? 19.756 -12.345 -13.151 1.00 66.69 305 PRO A CA 1
ATOM 2412 C C . PRO A 1 305 ? 19.929 -10.913 -12.632 1.00 66.69 305 PRO A C 1
ATOM 2414 O O . PRO A 1 305 ? 18.948 -10.225 -12.358 1.00 66.69 305 PRO A O 1
ATOM 2417 N N . LEU A 1 306 ? 21.177 -10.445 -12.543 1.00 74.56 306 LEU A N 1
ATOM 2418 C CA . LEU A 1 306 ? 21.489 -9.062 -12.186 1.00 74.56 306 LEU A CA 1
ATOM 2419 C C . LEU A 1 306 ? 21.724 -8.222 -13.445 1.00 74.56 306 LEU A C 1
ATOM 2421 O O . LEU A 1 306 ? 22.501 -8.586 -14.334 1.00 74.56 306 LEU A O 1
ATOM 2425 N N . ALA A 1 307 ? 21.050 -7.078 -13.519 1.00 84.38 307 ALA A N 1
ATOM 2426 C CA . ALA A 1 307 ? 21.220 -6.137 -14.615 1.00 84.38 307 ALA A CA 1
ATOM 2427 C C . ALA A 1 307 ? 22.485 -5.283 -14.432 1.00 84.38 307 ALA A C 1
ATOM 2429 O O . ALA A 1 307 ? 22.890 -4.952 -13.315 1.00 84.38 307 ALA A O 1
ATOM 2430 N N . GLY A 1 308 ? 23.113 -4.939 -15.556 1.00 87.56 308 GLY A N 1
ATOM 2431 C CA . GLY A 1 308 ? 24.263 -4.050 -15.605 1.00 87.56 308 GLY A CA 1
ATOM 2432 C C . GLY A 1 308 ? 23.875 -2.580 -15.628 1.00 87.56 308 GLY A C 1
ATOM 2433 O O . GLY A 1 308 ? 22.896 -2.214 -16.282 1.00 87.56 308 GLY A O 1
ATOM 2434 N N . VAL A 1 309 ? 24.672 -1.736 -14.974 1.00 90.81 309 VAL A N 1
ATOM 2435 C CA . VAL A 1 309 ? 24.459 -0.283 -14.948 1.00 90.81 309 VAL A CA 1
ATOM 2436 C C . VAL A 1 309 ? 25.726 0.487 -15.294 1.00 90.81 309 VAL A C 1
ATOM 2438 O O . VAL A 1 309 ? 26.832 0.064 -14.957 1.00 90.81 309 VAL A O 1
ATOM 2441 N N . VAL A 1 310 ? 25.545 1.621 -15.968 1.00 92.38 310 VAL A N 1
ATOM 2442 C CA . VAL A 1 310 ? 26.595 2.571 -16.378 1.00 92.38 310 VAL A CA 1
ATOM 2443 C C . VAL A 1 310 ? 26.175 3.990 -15.990 1.00 92.38 310 VAL A C 1
ATOM 2445 O O . VAL A 1 310 ? 24.993 4.247 -15.750 1.00 92.38 310 VAL A O 1
ATOM 2448 N N . LEU A 1 311 ? 27.122 4.930 -15.952 1.00 93.31 311 LEU A N 1
ATOM 2449 C CA . LEU A 1 311 ? 26.804 6.348 -15.766 1.00 93.31 311 LEU A CA 1
ATOM 2450 C C . LEU A 1 311 ? 25.920 6.862 -16.907 1.00 93.31 311 LEU A C 1
ATOM 2452 O O . LEU A 1 311 ? 26.097 6.491 -18.069 1.00 93.31 311 LEU A O 1
ATOM 2456 N N . CYS A 1 312 ? 24.988 7.751 -16.575 1.00 93.12 312 CYS A N 1
ATOM 2457 C CA . CYS A 1 312 ? 24.302 8.533 -17.595 1.00 93.12 312 CYS A CA 1
ATOM 2458 C C . CYS A 1 312 ? 25.278 9.547 -18.203 1.00 93.12 312 CYS A C 1
ATOM 2460 O O . CYS A 1 312 ? 25.995 10.239 -17.484 1.00 93.12 312 CYS A O 1
ATOM 2462 N N . ASP A 1 313 ? 25.297 9.633 -19.526 1.00 91.12 313 ASP A N 1
ATOM 2463 C CA . ASP A 1 313 ? 26.208 10.476 -20.308 1.00 91.12 313 ASP A CA 1
ATOM 2464 C C . ASP A 1 313 ? 25.472 11.286 -21.389 1.00 91.12 313 ASP A C 1
ATOM 2466 O O . ASP A 1 313 ? 26.096 11.947 -22.217 1.00 91.12 313 ASP A O 1
ATOM 2470 N N . GLN A 1 314 ? 24.139 11.245 -21.380 1.00 92.88 314 GLN A N 1
ATOM 2471 C CA . GLN A 1 314 ? 23.271 11.953 -22.311 1.00 92.88 314 GLN A CA 1
ATOM 2472 C C . GLN A 1 314 ? 22.230 12.764 -21.546 1.00 92.88 314 GLN A C 1
ATOM 2474 O O . GLN A 1 314 ? 21.796 12.392 -20.453 1.00 92.88 314 GLN A O 1
ATOM 2479 N N . ASN A 1 315 ? 21.814 13.879 -22.146 1.00 94.12 315 ASN A N 1
ATOM 2480 C CA . ASN A 1 315 ? 20.647 14.606 -21.676 1.00 94.12 315 ASN A CA 1
ATOM 2481 C C . ASN A 1 315 ? 19.413 13.745 -21.927 1.00 94.12 315 ASN A C 1
ATOM 2483 O O . ASN A 1 315 ? 19.251 13.240 -23.037 1.00 94.12 315 ASN A O 1
ATOM 2487 N N . ASP A 1 316 ? 18.540 13.645 -20.928 1.00 93.62 316 ASP A N 1
ATOM 2488 C CA . ASP A 1 316 ? 17.232 13.007 -21.080 1.00 93.62 316 ASP A CA 1
ATOM 2489 C C . ASP A 1 316 ? 17.311 11.528 -21.510 1.00 93.62 316 ASP A C 1
ATOM 2491 O O . ASP A 1 316 ? 16.578 11.058 -22.380 1.00 93.62 316 ASP A O 1
ATOM 2495 N N . ASP A 1 317 ? 18.218 10.785 -20.876 1.00 92.44 317 ASP A N 1
ATOM 2496 C CA . ASP A 1 317 ? 18.413 9.361 -21.101 1.00 92.44 317 ASP A CA 1
ATOM 2497 C C . ASP A 1 317 ? 17.183 8.570 -20.641 1.00 92.44 317 ASP A C 1
ATOM 2499 O O . ASP A 1 317 ? 16.793 8.606 -19.476 1.00 92.44 317 ASP A O 1
ATOM 2503 N N . THR A 1 318 ? 16.570 7.841 -21.571 1.00 91.25 318 THR A N 1
ATOM 2504 C CA . THR A 1 318 ? 15.342 7.062 -21.323 1.00 91.25 318 THR A CA 1
ATOM 2505 C C . THR A 1 318 ? 15.595 5.736 -20.608 1.00 91.25 318 THR A C 1
ATOM 2507 O O . THR A 1 318 ? 14.652 5.104 -20.140 1.00 91.25 318 THR A O 1
ATOM 2510 N N . ALA A 1 319 ? 16.853 5.292 -20.527 1.00 92.62 319 ALA A N 1
ATOM 2511 C CA . ALA A 1 319 ? 17.237 4.059 -19.844 1.00 92.62 319 ALA A CA 1
ATOM 2512 C C . ALA A 1 319 ? 17.683 4.305 -18.395 1.00 92.62 319 ALA A C 1
ATOM 2514 O O . ALA A 1 319 ? 18.227 3.397 -17.758 1.00 92.62 319 ALA A O 1
ATOM 2515 N N . VAL A 1 320 ? 17.503 5.527 -17.886 1.00 94.38 320 VAL A N 1
ATOM 2516 C CA . VAL A 1 320 ? 17.837 5.894 -16.512 1.00 94.38 320 VAL A CA 1
ATOM 2517 C C . VAL A 1 320 ? 17.007 5.098 -15.509 1.00 94.38 320 VAL A C 1
ATOM 2519 O O . VAL A 1 320 ? 15.802 4.927 -15.669 1.00 94.38 320 VAL A O 1
ATOM 2522 N N . ILE A 1 321 ? 17.660 4.611 -14.455 1.00 93.31 321 ILE A N 1
ATOM 2523 C CA . ILE A 1 321 ? 17.024 3.727 -13.465 1.00 93.31 321 ILE A CA 1
ATOM 2524 C C . ILE A 1 321 ? 17.249 4.139 -12.018 1.00 93.31 321 ILE A C 1
ATOM 2526 O O . ILE A 1 321 ? 16.685 3.519 -11.125 1.00 93.31 321 ILE A O 1
ATOM 2530 N N . GLY A 1 322 ? 18.067 5.160 -11.760 1.00 95.06 322 GLY A N 1
ATOM 2531 C CA . GLY A 1 322 ? 18.202 5.667 -10.404 1.00 95.06 322 GLY A CA 1
ATOM 2532 C C . GLY A 1 322 ? 19.543 6.298 -10.086 1.00 95.06 322 GLY A C 1
ATOM 2533 O O . GLY A 1 322 ? 20.295 6.721 -10.967 1.00 95.06 322 GLY A O 1
ATOM 2534 N N . ILE A 1 323 ? 19.811 6.373 -8.784 1.00 95.19 323 ILE A N 1
ATOM 2535 C CA . ILE A 1 323 ? 20.962 7.069 -8.206 1.00 95.19 323 ILE A CA 1
ATOM 2536 C C . ILE A 1 323 ? 21.775 6.092 -7.361 1.00 95.19 323 ILE A C 1
ATOM 2538 O O . ILE A 1 323 ? 21.220 5.365 -6.547 1.00 95.19 323 ILE A O 1
ATOM 2542 N N . VAL A 1 324 ? 23.093 6.074 -7.515 1.00 92.06 324 VAL A N 1
ATOM 2543 C CA . VAL A 1 324 ? 23.977 5.181 -6.751 1.00 92.06 324 VAL A CA 1
ATOM 2544 C C . VAL A 1 324 ? 23.960 5.539 -5.260 1.00 92.06 324 VAL A C 1
ATOM 2546 O O . VAL A 1 324 ? 24.266 6.675 -4.902 1.00 92.06 324 VAL A O 1
ATOM 2549 N N . ASP A 1 325 ? 23.678 4.563 -4.388 1.00 85.38 325 ASP A N 1
ATOM 2550 C CA . ASP A 1 325 ? 23.681 4.734 -2.924 1.00 85.38 325 ASP A CA 1
ATOM 2551 C C . ASP A 1 325 ? 24.924 4.158 -2.220 1.00 85.38 325 ASP A C 1
ATOM 2553 O O . ASP A 1 325 ? 25.564 4.861 -1.436 1.00 85.38 325 ASP A O 1
ATOM 2557 N N . ARG A 1 326 ? 25.311 2.918 -2.587 1.00 72.38 326 ARG A N 1
ATOM 2558 C CA . ARG A 1 326 ? 26.144 1.909 -1.852 1.00 72.38 326 ARG A CA 1
ATOM 2559 C C . ARG A 1 326 ? 25.365 1.036 -0.852 1.00 72.38 326 ARG A C 1
ATOM 2561 O O . ARG A 1 326 ? 24.251 1.404 -0.523 1.00 72.38 326 ARG A O 1
ATOM 2568 N N . LEU A 1 327 ? 25.971 -0.089 -0.391 1.00 49.84 327 LEU A N 1
ATOM 2569 C CA . LEU A 1 327 ? 25.971 -0.676 0.988 1.00 49.84 327 LEU A CA 1
ATOM 2570 C C . LEU A 1 327 ? 26.658 -2.082 1.022 1.00 49.84 327 LEU A C 1
ATOM 2572 O O . LEU A 1 327 ? 26.518 -2.792 0.029 1.00 49.84 327 LEU A O 1
ATOM 2576 N N . PRO A 1 328 ? 27.339 -2.567 2.104 1.00 44.69 328 PRO A N 1
ATOM 2577 C CA . PRO A 1 328 ? 27.660 -1.991 3.427 1.00 44.69 328 PRO A CA 1
ATOM 2578 C C . PRO A 1 328 ? 29.168 -1.650 3.614 1.00 44.69 328 PRO A C 1
ATOM 2580 O O . PRO A 1 328 ? 29.972 -1.978 2.744 1.00 44.69 328 PRO A O 1
ATOM 2583 N N . PRO A 1 329 ? 29.601 -1.010 4.729 1.00 42.91 329 PRO A N 1
ATOM 2584 C CA . PRO A 1 329 ? 31.012 -0.667 4.922 1.00 42.91 329 PRO A CA 1
ATOM 2585 C C . PRO A 1 329 ? 31.870 -1.914 5.179 1.00 42.91 329 PRO A C 1
ATOM 2587 O O . PRO A 1 329 ? 31.571 -2.711 6.071 1.00 42.91 329 PRO A O 1
ATOM 2590 N N . LEU A 1 330 ? 32.992 -2.025 4.470 1.00 42.53 330 LEU A N 1
ATOM 2591 C CA . LEU A 1 330 ? 34.168 -2.745 4.950 1.00 42.53 330 LEU A CA 1
ATOM 2592 C C . LEU A 1 330 ? 35.131 -1.689 5.505 1.00 42.53 330 LEU A C 1
ATOM 2594 O O . LEU A 1 330 ? 35.912 -1.093 4.778 1.00 42.53 330 LEU A O 1
ATOM 2598 N N . SER A 1 331 ? 35.042 -1.477 6.818 1.00 38.38 331 SER A N 1
ATOM 2599 C CA . SER A 1 331 ? 35.853 -0.557 7.629 1.00 38.38 331 SER A CA 1
ATOM 2600 C C . SER A 1 331 ? 35.508 0.951 7.549 1.00 38.38 331 SER A C 1
ATOM 2602 O O . SER A 1 331 ? 35.011 1.422 6.528 1.00 38.38 331 SER A O 1
ATOM 2604 N N . PRO A 1 332 ? 35.736 1.720 8.637 1.00 42.62 332 PRO A N 1
ATOM 2605 C CA . PRO A 1 332 ? 35.451 3.161 8.707 1.00 42.62 332 PRO A CA 1
ATOM 2606 C C . PRO A 1 332 ? 36.343 4.053 7.830 1.00 42.62 332 PRO A C 1
ATOM 2608 O O . PRO A 1 332 ? 36.026 5.231 7.678 1.00 42.62 332 PRO A O 1
ATOM 2611 N N . ASP A 1 333 ? 37.430 3.516 7.270 1.00 44.50 333 ASP A N 1
ATOM 2612 C CA . ASP A 1 333 ? 38.532 4.327 6.738 1.00 44.50 333 ASP A CA 1
ATOM 2613 C C . ASP A 1 333 ? 38.722 4.233 5.212 1.00 44.50 333 ASP A C 1
ATOM 2615 O O . ASP A 1 333 ? 39.618 4.878 4.670 1.00 44.50 333 ASP A O 1
ATOM 2619 N N . GLU A 1 334 ? 37.862 3.520 4.477 1.00 42.31 334 GLU A N 1
ATOM 2620 C CA . GLU A 1 334 ? 37.946 3.437 3.012 1.00 42.31 334 GLU A CA 1
ATOM 2621 C C . GLU A 1 334 ? 36.567 3.586 2.354 1.00 42.31 334 GLU A C 1
ATOM 2623 O O . GLU A 1 334 ? 35.629 2.839 2.619 1.00 42.31 334 GLU A O 1
ATOM 2628 N N . LEU A 1 335 ? 36.435 4.555 1.445 1.00 49.06 335 LEU A N 1
ATOM 2629 C CA . LEU A 1 335 ? 35.302 4.637 0.523 1.00 49.06 335 LEU A CA 1
ATOM 2630 C C . LEU A 1 335 ? 35.818 4.758 -0.919 1.00 49.06 335 LEU A C 1
ATOM 2632 O O . LEU A 1 335 ? 35.680 5.833 -1.512 1.00 49.06 335 LEU A O 1
ATOM 2636 N N . PRO A 1 336 ? 36.368 3.690 -1.524 1.00 52.72 336 PRO A N 1
ATOM 2637 C CA . PRO A 1 336 ? 36.655 3.701 -2.948 1.00 52.72 336 PRO A CA 1
ATOM 2638 C C . PRO A 1 336 ? 35.322 3.621 -3.705 1.00 52.72 336 PRO A C 1
ATOM 2640 O O . PRO A 1 336 ? 34.324 3.092 -3.201 1.00 52.72 336 PRO A O 1
ATOM 2643 N N . GLY A 1 337 ? 35.230 4.259 -4.869 1.00 57.19 337 GLY A N 1
ATOM 2644 C CA . GLY A 1 337 ? 34.047 4.091 -5.710 1.00 57.19 337 GLY A CA 1
ATOM 2645 C C . GLY A 1 337 ? 33.891 2.633 -6.167 1.00 57.19 337 GLY A C 1
ATOM 2646 O O . GLY A 1 337 ? 34.795 1.829 -5.979 1.00 57.19 337 GLY A O 1
ATOM 2647 N N . VAL A 1 338 ? 32.731 2.284 -6.715 1.00 61.53 338 VAL A N 1
ATOM 2648 C CA . VAL A 1 338 ? 32.418 0.903 -7.109 1.00 61.53 338 VAL A CA 1
ATOM 2649 C C . VAL A 1 338 ? 33.140 0.578 -8.415 1.00 61.53 338 VAL A C 1
ATOM 2651 O O . VAL A 1 338 ? 32.940 1.268 -9.424 1.00 61.53 338 VAL A O 1
ATOM 2654 N N . GLU A 1 339 ? 33.992 -0.444 -8.391 1.00 65.75 339 GLU A N 1
ATOM 2655 C CA . GLU A 1 339 ? 34.755 -0.892 -9.554 1.00 65.75 339 GLU A CA 1
ATOM 2656 C C . GLU A 1 339 ? 33.897 -1.739 -10.508 1.00 65.75 339 GLU A C 1
ATOM 2658 O O . GLU A 1 339 ? 32.784 -2.178 -10.205 1.00 65.75 339 GLU A O 1
ATOM 2663 N N . ASN A 1 340 ? 34.402 -1.951 -11.723 1.00 71.38 340 ASN A N 1
ATOM 2664 C CA . ASN A 1 340 ? 33.704 -2.730 -12.740 1.00 71.38 340 ASN A CA 1
ATOM 2665 C C . ASN A 1 340 ? 33.469 -4.179 -12.278 1.00 71.38 340 ASN A C 1
ATOM 2667 O O . ASN A 1 340 ? 34.382 -4.870 -11.830 1.00 71.38 340 ASN A O 1
ATOM 2671 N N . GLY A 1 341 ? 32.245 -4.665 -12.466 1.00 71.12 341 GLY A N 1
ATOM 2672 C CA . GLY A 1 341 ? 31.810 -5.996 -12.068 1.00 71.12 341 GLY A CA 1
ATOM 2673 C C . GLY A 1 341 ? 31.399 -6.103 -10.600 1.00 71.12 341 GLY A C 1
ATOM 2674 O O . GLY A 1 341 ? 30.905 -7.159 -10.205 1.00 71.12 341 GLY A O 1
ATOM 2675 N N . GLU A 1 342 ? 31.573 -5.070 -9.783 1.00 76.88 342 GLU A N 1
ATOM 2676 C CA . GLU A 1 342 ? 31.108 -5.086 -8.397 1.00 76.88 342 GLU A CA 1
ATOM 2677 C C . GLU A 1 342 ? 29.597 -4.853 -8.296 1.00 76.88 342 GLU A C 1
ATOM 2679 O O . GLU A 1 342 ? 28.964 -4.297 -9.199 1.00 76.88 342 GLU A O 1
ATOM 2684 N N . LEU A 1 343 ? 29.017 -5.316 -7.185 1.00 79.00 343 LEU A N 1
ATOM 2685 C CA . LEU A 1 343 ? 27.622 -5.039 -6.871 1.00 79.00 343 LEU A CA 1
ATOM 2686 C C . LEU A 1 343 ? 27.469 -3.570 -6.485 1.00 79.00 343 LEU A C 1
ATOM 2688 O O . LEU A 1 343 ? 28.268 -3.027 -5.723 1.00 79.00 343 LEU A O 1
ATOM 2692 N N . VAL A 1 344 ? 26.415 -2.945 -6.989 1.00 82.38 344 VAL A N 1
ATOM 2693 C CA . VAL A 1 344 ? 26.057 -1.568 -6.679 1.00 82.38 344 VAL A CA 1
ATOM 2694 C C . VAL A 1 344 ? 24.598 -1.496 -6.266 1.00 82.38 344 VAL A C 1
ATOM 2696 O O . VAL A 1 344 ? 23.722 -2.076 -6.901 1.00 82.38 344 VAL A O 1
ATOM 2699 N N . THR A 1 345 ? 24.349 -0.757 -5.197 1.00 86.56 345 THR A N 1
ATOM 2700 C CA . THR A 1 345 ? 23.006 -0.431 -4.729 1.00 86.56 345 THR A CA 1
ATOM 2701 C C . THR A 1 345 ? 22.559 0.864 -5.394 1.00 86.56 345 THR A C 1
ATOM 2703 O O . THR A 1 345 ? 23.265 1.874 -5.302 1.00 86.56 345 THR A O 1
ATOM 2706 N N . VAL A 1 346 ? 21.406 0.838 -6.057 1.00 90.12 346 VAL A N 1
ATOM 2707 C CA . VAL A 1 346 ? 20.830 1.984 -6.768 1.00 90.12 346 VAL A CA 1
ATOM 2708 C C . VAL A 1 346 ? 19.476 2.311 -6.154 1.00 90.12 346 VAL A C 1
ATOM 2710 O O . VAL A 1 346 ? 18.632 1.435 -6.001 1.00 90.12 346 VAL A O 1
ATOM 2713 N N . VAL A 1 347 ? 19.275 3.579 -5.810 1.00 91.94 347 VAL A N 1
ATOM 2714 C CA . VAL A 1 347 ? 17.997 4.122 -5.362 1.00 91.94 347 VAL A CA 1
ATOM 2715 C C . VAL A 1 347 ? 17.047 4.225 -6.540 1.00 91.94 347 VAL A C 1
ATOM 2717 O O . VAL A 1 347 ? 17.304 5.006 -7.457 1.00 91.94 347 VAL A O 1
ATOM 2720 N N . THR A 1 348 ? 15.945 3.486 -6.474 1.00 91.44 348 THR A N 1
ATOM 2721 C CA . THR A 1 348 ? 14.914 3.430 -7.520 1.00 91.44 348 THR A CA 1
ATOM 2722 C C . THR A 1 348 ? 13.655 4.216 -7.141 1.00 91.44 348 THR A C 1
ATOM 2724 O O . THR A 1 348 ? 12.871 4.596 -8.007 1.00 91.44 348 THR A O 1
ATOM 2727 N N . LEU A 1 349 ? 13.441 4.519 -5.853 1.00 90.62 349 LEU A N 1
ATOM 2728 C CA . LEU A 1 349 ? 12.273 5.286 -5.407 1.00 90.62 349 LEU A CA 1
ATOM 2729 C C . LEU A 1 349 ? 12.499 5.946 -4.040 1.00 90.62 349 LEU A C 1
ATOM 2731 O O . LEU A 1 349 ? 13.120 5.357 -3.164 1.00 90.62 349 LEU A O 1
ATOM 2735 N N . GLY A 1 350 ? 11.923 7.128 -3.808 1.00 88.88 350 GLY A N 1
ATOM 2736 C CA . GLY A 1 350 ? 11.821 7.742 -2.474 1.00 88.88 350 GLY A CA 1
ATOM 2737 C C . GLY A 1 350 ? 12.804 8.887 -2.204 1.00 88.88 350 GLY A C 1
ATOM 2738 O O . GLY A 1 350 ? 13.384 9.462 -3.120 1.00 88.88 350 GLY A O 1
ATOM 2739 N N . VAL A 1 351 ? 12.949 9.293 -0.940 1.00 88.19 351 VAL A N 1
ATOM 2740 C CA . VAL A 1 351 ? 13.725 10.486 -0.553 1.00 88.19 351 VAL A CA 1
ATOM 2741 C C . VAL A 1 351 ? 15.205 10.146 -0.405 1.00 88.19 351 VAL A C 1
ATOM 2743 O O . VAL A 1 351 ? 15.588 9.465 0.544 1.00 88.19 351 VAL A O 1
ATOM 2746 N N . TYR A 1 352 ? 16.043 10.707 -1.278 1.00 91.69 352 TYR A N 1
ATOM 2747 C CA . TYR A 1 352 ? 17.483 10.474 -1.289 1.00 91.69 352 TYR A CA 1
ATOM 2748 C C . TYR A 1 352 ? 18.293 11.757 -1.041 1.00 91.69 352 TYR A C 1
ATOM 2750 O O . TYR A 1 352 ? 18.103 12.746 -1.749 1.00 91.69 352 TYR A O 1
ATOM 2758 N N . PRO A 1 353 ? 19.226 11.793 -0.068 1.00 88.75 353 PRO A N 1
ATOM 2759 C CA . PRO A 1 353 ? 19.897 13.035 0.321 1.00 88.75 353 PRO A CA 1
ATOM 2760 C C . PRO A 1 353 ? 21.000 13.508 -0.636 1.00 88.75 353 PRO A C 1
ATOM 2762 O O . PRO A 1 353 ? 21.462 14.640 -0.492 1.00 88.75 353 PRO A O 1
ATOM 2765 N N . LYS A 1 354 ? 21.473 12.665 -1.563 1.00 90.31 354 LYS A N 1
ATOM 2766 C CA . LYS A 1 354 ? 22.684 12.943 -2.351 1.00 90.31 354 LYS A CA 1
ATOM 2767 C C . LYS A 1 354 ? 22.511 12.630 -3.835 1.00 90.31 354 LYS A C 1
ATOM 2769 O O . LYS A 1 354 ? 23.155 11.728 -4.335 1.00 90.31 354 LYS A O 1
ATOM 2774 N N . CYS A 1 355 ? 21.705 13.384 -4.572 1.00 96.00 355 CYS A N 1
ATOM 2775 C CA . CYS A 1 355 ? 21.757 13.331 -6.037 1.00 96.00 355 CYS A CA 1
ATOM 2776 C C . CYS A 1 355 ? 22.868 14.247 -6.545 1.00 96.00 355 CYS A C 1
ATOM 2778 O O . CYS A 1 355 ? 22.901 15.419 -6.169 1.00 96.00 355 CYS A O 1
ATOM 2780 N N . ARG A 1 356 ? 23.773 13.734 -7.380 1.00 95.94 356 ARG A N 1
ATOM 2781 C CA . ARG A 1 356 ? 24.796 14.545 -8.036 1.00 95.94 356 ARG A CA 1
ATOM 2782 C C . ARG A 1 356 ? 24.161 15.327 -9.177 1.00 95.94 356 ARG A C 1
ATOM 2784 O O . ARG A 1 356 ? 23.554 14.746 -10.073 1.00 95.94 356 ARG A O 1
ATOM 2791 N N . VAL A 1 357 ? 24.300 16.646 -9.144 1.00 97.50 357 VAL A N 1
ATOM 2792 C CA . VAL A 1 357 ? 23.641 17.544 -10.094 1.00 97.50 357 VAL A CA 1
ATOM 2793 C C . VAL A 1 357 ? 24.591 18.612 -10.627 1.00 97.50 357 VAL A C 1
ATOM 2795 O O . VAL A 1 357 ? 25.624 18.905 -10.017 1.00 97.50 357 VAL A O 1
ATOM 2798 N N . GLU A 1 358 ? 24.230 19.202 -11.759 1.00 96.81 358 GLU A N 1
ATOM 2799 C CA . GLU A 1 358 ? 24.964 20.276 -12.425 1.00 96.81 358 GLU A CA 1
ATOM 2800 C C . GLU A 1 358 ? 24.024 21.357 -12.980 1.00 96.81 358 GLU A C 1
ATOM 2802 O O . GLU A 1 358 ? 22.838 21.112 -13.217 1.00 96.81 358 GLU A O 1
ATOM 2807 N N . THR A 1 359 ? 24.562 22.566 -13.140 1.00 96.19 359 THR A N 1
ATOM 2808 C CA . THR A 1 359 ? 23.865 23.761 -13.645 1.00 96.19 359 THR A CA 1
ATOM 2809 C C . THR A 1 359 ? 24.710 24.547 -14.661 1.00 96.19 359 THR A C 1
ATOM 2811 O O . THR A 1 359 ? 24.662 25.780 -14.729 1.00 96.19 359 THR A O 1
ATOM 2814 N N . MET A 1 360 ? 25.537 23.854 -15.445 1.00 93.75 360 MET A N 1
ATOM 2815 C CA . MET A 1 360 ? 26.507 24.432 -16.390 1.00 93.75 360 MET A CA 1
ATOM 2816 C C . MET A 1 360 ? 25.870 25.040 -17.637 1.00 93.75 360 MET A C 1
ATOM 2818 O O . MET A 1 360 ? 26.518 25.799 -18.354 1.00 93.75 360 MET A O 1
ATOM 2822 N N . ASP A 1 361 ? 24.588 24.772 -17.873 1.00 91.38 361 ASP A N 1
ATOM 2823 C CA . ASP A 1 361 ? 23.777 25.472 -18.870 1.00 91.38 361 ASP A CA 1
ATOM 2824 C C . ASP A 1 361 ? 23.313 26.869 -18.403 1.00 91.38 361 ASP A C 1
ATOM 2826 O O . ASP A 1 361 ? 22.573 27.554 -19.111 1.00 91.38 361 ASP A O 1
ATOM 2830 N N . GLY A 1 362 ? 23.750 27.308 -17.217 1.00 91.31 362 GLY A N 1
ATOM 2831 C CA . GLY A 1 362 ? 23.383 28.584 -16.609 1.00 91.31 362 GLY A CA 1
ATOM 2832 C C . GLY A 1 362 ? 22.023 28.566 -15.907 1.00 91.31 362 GLY A C 1
ATOM 2833 O O . GLY A 1 362 ? 21.609 29.601 -15.374 1.00 91.31 362 GLY A O 1
ATOM 2834 N N . SER A 1 363 ? 21.330 27.422 -15.882 1.00 93.06 363 SER A N 1
ATOM 2835 C CA . SER A 1 363 ? 20.095 27.256 -15.117 1.00 93.06 363 SER A CA 1
ATOM 2836 C C . SER A 1 363 ? 20.359 27.244 -13.607 1.00 93.06 363 SER A C 1
ATOM 2838 O O . SER A 1 363 ? 21.489 27.186 -13.145 1.00 93.06 363 SER A O 1
ATOM 2840 N N . GLU A 1 364 ? 19.304 27.340 -12.807 1.00 97.00 364 GLU A N 1
ATOM 2841 C CA . GLU A 1 364 ? 19.361 27.152 -11.355 1.00 97.00 364 GLU A CA 1
ATOM 2842 C C . GLU A 1 364 ? 18.424 25.997 -11.002 1.00 97.00 364 GLU A C 1
ATOM 2844 O O . GLU A 1 364 ? 17.310 25.934 -11.539 1.00 97.00 364 GLU A O 1
ATOM 2849 N N . ILE A 1 365 ? 18.845 25.122 -10.085 1.00 98.19 365 ILE A N 1
ATOM 2850 C CA . ILE A 1 365 ? 17.977 24.095 -9.499 1.00 98.19 365 ILE A CA 1
ATOM 2851 C C . ILE A 1 365 ? 17.327 24.679 -8.250 1.00 98.19 365 ILE A C 1
ATOM 2853 O O . ILE A 1 365 ? 18.019 25.158 -7.350 1.00 98.19 365 ILE A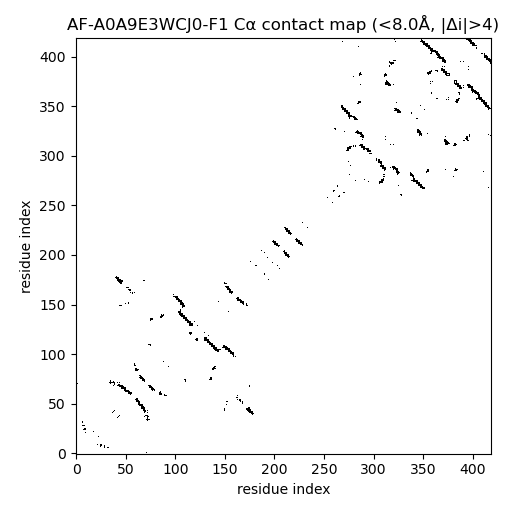 O 1
ATOM 2857 N N . LYS A 1 366 ? 15.999 24.607 -8.177 1.00 97.62 366 LYS A N 1
ATOM 2858 C CA . LYS A 1 366 ? 15.192 25.017 -7.025 1.00 97.62 366 LYS A CA 1
ATOM 2859 C C . LYS A 1 366 ? 14.378 23.846 -6.498 1.00 97.62 366 LYS A C 1
ATOM 2861 O O . LYS A 1 366 ? 14.036 22.925 -7.236 1.00 97.62 366 LYS A O 1
ATOM 2866 N N . VAL A 1 367 ? 13.990 23.933 -5.228 1.00 97.38 367 VAL A N 1
ATOM 2867 C CA . VAL A 1 367 ? 13.039 22.995 -4.621 1.00 97.38 367 VAL A CA 1
ATOM 2868 C C . VAL A 1 367 ? 11.778 22.888 -5.485 1.00 97.38 367 VAL A C 1
ATOM 2870 O O . VAL A 1 367 ? 11.154 23.894 -5.819 1.00 97.38 367 VAL A O 1
ATOM 2873 N N . GLY A 1 368 ? 11.400 21.658 -5.823 1.00 94.12 368 GLY A N 1
ATOM 2874 C CA . GLY A 1 368 ? 10.244 21.339 -6.654 1.00 94.12 368 GLY A CA 1
ATOM 2875 C C . GLY A 1 368 ? 10.542 21.176 -8.146 1.00 94.12 368 GLY A C 1
ATOM 2876 O O . GLY A 1 368 ? 9.684 20.635 -8.847 1.00 94.12 368 GLY A O 1
ATOM 2877 N N . ASP A 1 369 ? 11.725 21.579 -8.622 1.00 97.19 369 ASP A N 1
ATOM 2878 C CA . ASP A 1 369 ? 12.124 21.378 -10.017 1.00 97.19 369 ASP A CA 1
ATOM 2879 C C . ASP A 1 369 ? 12.235 19.884 -10.347 1.00 97.19 369 ASP A C 1
ATOM 2881 O O . ASP A 1 369 ? 12.702 19.079 -9.537 1.00 97.19 369 ASP A O 1
ATOM 2885 N N . LEU A 1 370 ? 11.814 19.517 -11.556 1.00 97.19 370 LEU A N 1
ATOM 2886 C CA . LEU A 1 370 ? 12.049 18.181 -12.092 1.00 97.19 370 LEU A CA 1
ATOM 2887 C C . LEU A 1 370 ? 13.493 18.071 -12.570 1.00 97.19 370 LEU A C 1
ATOM 2889 O O . LEU A 1 370 ? 14.039 19.014 -13.150 1.00 97.19 370 LEU A O 1
ATOM 2893 N N . LEU A 1 371 ? 14.088 16.908 -12.328 1.00 97.25 371 LEU A N 1
ATOM 2894 C CA . LEU A 1 371 ? 15.446 16.584 -12.725 1.00 97.25 371 LEU A CA 1
ATOM 2895 C C . LEU A 1 371 ? 15.442 15.456 -13.756 1.00 97.25 371 LEU A C 1
ATOM 2897 O O . LEU A 1 371 ? 14.660 14.508 -13.657 1.00 97.25 371 LEU A O 1
ATOM 2901 N N . SER A 1 372 ? 16.350 15.570 -14.715 1.00 96.69 372 SER A N 1
ATOM 2902 C CA . SER A 1 372 ? 16.643 14.576 -15.747 1.00 96.69 372 SER A CA 1
ATOM 2903 C C . SER A 1 372 ? 18.154 14.369 -15.825 1.00 96.69 372 SER A C 1
ATOM 2905 O O . SER A 1 372 ? 18.915 15.115 -15.202 1.00 96.69 372 SER A O 1
ATOM 2907 N N . THR A 1 373 ? 18.609 13.361 -16.558 1.00 96.44 373 THR A N 1
ATOM 2908 C CA . THR A 1 373 ? 20.041 13.122 -16.756 1.00 96.44 373 THR A CA 1
ATOM 2909 C C . THR A 1 373 ? 20.688 14.264 -17.536 1.00 96.44 373 THR A C 1
ATOM 2911 O O . THR A 1 373 ? 20.046 14.952 -18.336 1.00 96.44 373 THR A O 1
ATOM 2914 N N . SER A 1 374 ? 21.981 14.460 -17.300 1.00 95.25 374 SER A N 1
ATOM 2915 C CA . SER A 1 374 ? 22.805 15.432 -18.003 1.00 95.25 374 SER A CA 1
ATOM 2916 C C . SER A 1 374 ? 23.879 14.749 -18.846 1.00 95.25 374 SER A C 1
ATOM 2918 O O . SER A 1 374 ? 24.473 13.751 -18.441 1.00 95.25 374 SER A O 1
ATOM 2920 N N . ALA A 1 375 ? 24.163 15.343 -20.004 1.00 93.19 375 ALA A N 1
ATOM 2921 C CA . ALA A 1 375 ? 25.331 15.046 -20.826 1.00 93.19 375 ALA A CA 1
ATOM 2922 C C . ALA A 1 375 ? 26.616 15.711 -20.302 1.00 93.19 375 ALA A C 1
ATOM 2924 O O . ALA A 1 375 ? 27.683 15.508 -20.878 1.00 93.19 375 ALA A O 1
ATOM 2925 N N . TYR A 1 376 ? 26.530 16.549 -19.260 1.00 89.75 376 TYR A N 1
ATOM 2926 C CA . TYR A 1 376 ? 27.701 17.181 -18.664 1.00 89.75 376 TYR A CA 1
ATOM 2927 C C . TYR A 1 376 ? 28.678 16.132 -18.131 1.00 89.75 376 TYR A C 1
ATOM 2929 O O . TYR A 1 376 ? 28.291 15.172 -17.458 1.00 89.75 376 TYR A O 1
ATOM 2937 N N . GLN A 1 377 ? 29.958 16.365 -18.411 1.00 84.06 377 GLN A N 1
ATOM 2938 C CA . GLN A 1 377 ? 31.056 15.550 -17.923 1.00 84.06 377 GLN A CA 1
ATOM 2939 C C . GLN A 1 377 ? 32.051 16.427 -17.164 1.00 84.06 377 GLN A C 1
ATOM 2941 O O . GLN A 1 377 ? 32.482 17.472 -17.655 1.00 84.06 377 GLN A O 1
ATOM 2946 N N . ASP A 1 378 ? 32.427 15.983 -15.966 1.00 80.56 378 ASP A N 1
ATOM 2947 C CA . ASP A 1 378 ? 33.549 16.543 -15.213 1.00 80.56 378 ASP A CA 1
ATOM 2948 C C . ASP A 1 378 ? 34.807 15.744 -15.585 1.00 80.56 378 ASP A C 1
ATOM 2950 O O . ASP A 1 378 ? 35.015 14.616 -15.128 1.00 80.56 378 ASP A O 1
ATOM 2954 N N . GLY A 1 379 ? 35.584 16.277 -16.531 1.00 83.56 379 GLY A N 1
ATOM 2955 C CA . GLY A 1 379 ? 36.608 15.510 -17.240 1.00 83.56 379 GLY A CA 1
ATOM 2956 C C . GLY A 1 379 ? 35.969 14.508 -18.205 1.00 83.56 379 GLY A C 1
ATOM 2957 O O . GLY A 1 379 ? 35.221 14.905 -19.090 1.00 83.56 379 GLY A O 1
ATOM 2958 N N . GLU A 1 380 ? 36.252 13.216 -18.034 1.00 73.88 380 GLU A N 1
ATOM 2959 C CA . GLU A 1 380 ? 35.639 12.134 -18.827 1.00 73.88 380 GLU A CA 1
ATOM 2960 C C . GLU A 1 380 ? 34.427 11.494 -18.125 1.00 73.88 380 GLU A C 1
ATOM 2962 O O . GLU A 1 380 ? 33.906 10.485 -18.593 1.00 73.88 380 GLU A O 1
ATOM 2967 N N . ARG A 1 381 ? 33.978 12.037 -16.983 1.00 82.06 381 ARG A N 1
ATOM 2968 C CA . ARG A 1 381 ? 33.022 11.369 -16.091 1.00 82.06 381 ARG A CA 1
ATOM 2969 C C . ARG A 1 381 ? 31.616 11.964 -16.146 1.00 82.06 381 ARG A C 1
ATOM 2971 O O . ARG A 1 381 ? 31.437 13.132 -15.811 1.00 82.06 381 ARG A O 1
ATOM 2978 N N . GLY A 1 382 ? 30.631 11.130 -16.482 1.00 89.38 382 GLY A N 1
ATOM 2979 C CA . GLY A 1 382 ? 29.201 11.468 -16.450 1.00 89.38 382 GLY A CA 1
ATOM 2980 C C . GLY A 1 382 ? 28.533 11.239 -15.085 1.00 89.38 382 GLY A C 1
ATOM 2981 O O . GLY A 1 382 ? 29.187 11.210 -14.043 1.00 89.38 382 GLY A O 1
ATOM 2982 N N . GLY A 1 383 ? 27.213 11.040 -15.099 1.00 94.06 383 GLY A N 1
ATOM 2983 C CA . GLY A 1 383 ? 26.411 10.701 -13.918 1.00 94.06 383 GLY A CA 1
ATOM 2984 C C . GLY A 1 383 ? 25.786 11.890 -13.196 1.00 94.06 383 GLY A C 1
ATOM 2985 O O . GLY A 1 383 ? 25.457 11.777 -12.017 1.00 94.06 383 GLY A O 1
ATOM 2986 N N . PHE A 1 384 ? 25.626 13.026 -13.872 1.00 96.69 384 PHE A N 1
ATOM 2987 C CA . PHE A 1 384 ? 24.970 14.203 -13.310 1.00 96.69 384 PHE A CA 1
ATOM 2988 C C . PHE A 1 384 ? 23.488 14.243 -13.685 1.00 96.69 384 PHE A C 1
ATOM 2990 O O . PHE A 1 384 ? 23.100 13.845 -14.784 1.00 96.69 384 PHE A O 1
ATOM 2997 N N . ALA A 1 385 ? 22.664 14.783 -12.788 1.00 97.31 385 ALA A N 1
ATOM 2998 C CA . ALA A 1 385 ? 21.338 15.279 -13.128 1.00 97.31 385 ALA A CA 1
ATOM 2999 C C . ALA A 1 385 ? 21.363 16.784 -13.404 1.00 97.31 385 ALA A C 1
ATOM 3001 O O . ALA A 1 385 ? 22.221 17.512 -12.907 1.00 97.31 385 ALA A O 1
ATOM 3002 N N . ARG A 1 386 ? 20.359 17.270 -14.122 1.00 97.12 386 ARG A N 1
ATOM 3003 C CA . ARG A 1 386 ? 20.133 18.692 -14.375 1.00 97.12 386 ARG A CA 1
ATOM 3004 C C . ARG A 1 386 ? 18.651 19.019 -14.318 1.00 97.12 386 ARG A C 1
ATOM 3006 O O . ARG A 1 386 ? 17.804 18.125 -14.349 1.00 97.12 386 ARG A O 1
ATOM 3013 N N . LYS A 1 387 ? 18.331 20.309 -14.279 1.00 97.44 387 LYS A N 1
ATOM 3014 C CA . LYS A 1 387 ? 16.949 20.778 -14.374 1.00 97.44 387 LYS A CA 1
ATOM 3015 C C . LYS A 1 387 ? 16.318 20.374 -15.710 1.00 97.44 387 LYS A C 1
ATOM 3017 O O . LYS A 1 387 ? 16.879 20.623 -16.773 1.00 97.44 387 LYS A O 1
ATOM 3022 N N . ALA A 1 388 ? 15.105 19.835 -15.645 1.00 94.38 388 ALA A N 1
ATOM 3023 C CA . ALA A 1 388 ? 14.310 19.447 -16.800 1.00 94.38 388 ALA A CA 1
ATOM 3024 C C . ALA A 1 388 ? 13.016 20.278 -16.850 1.00 94.38 388 ALA A C 1
ATOM 3026 O O . ALA A 1 388 ? 12.032 19.934 -16.195 1.00 94.38 388 ALA A O 1
ATOM 3027 N N . PRO A 1 389 ? 12.982 21.400 -17.593 1.00 88.94 389 PRO A N 1
ATOM 3028 C CA . PRO A 1 389 ? 11.793 22.255 -17.658 1.00 88.94 389 PRO A CA 1
ATOM 3029 C C . PRO A 1 389 ? 10.642 21.623 -18.456 1.00 88.94 389 PRO A C 1
ATOM 3031 O O . PRO A 1 389 ? 9.491 22.029 -18.313 1.00 88.94 389 PRO A O 1
ATOM 3034 N N . SER A 1 390 ? 10.938 20.659 -19.328 1.00 89.81 390 SER A N 1
ATOM 3035 C CA . SER A 1 390 ? 9.957 19.962 -20.169 1.00 89.81 390 SER A CA 1
ATOM 3036 C C . SER A 1 390 ? 10.452 18.540 -20.465 1.00 89.81 390 SER A C 1
ATOM 3038 O O . SER A 1 390 ? 10.871 18.269 -21.590 1.00 89.81 390 SER A O 1
ATOM 3040 N N . PRO A 1 391 ? 10.502 17.658 -19.449 1.00 84.38 391 PRO A N 1
ATOM 3041 C CA . PRO A 1 391 ? 11.042 16.314 -19.614 1.00 84.38 391 PRO A CA 1
ATOM 3042 C C . PRO A 1 391 ? 10.140 15.462 -20.509 1.00 84.38 391 PRO A C 1
ATOM 3044 O O . PRO A 1 391 ? 8.919 15.638 -20.530 1.00 84.38 391 PRO A O 1
ATOM 3047 N N . SER A 1 392 ? 10.748 14.520 -21.226 1.00 87.62 392 SER A N 1
ATOM 3048 C CA . SER A 1 392 ? 10.001 13.482 -21.936 1.00 87.62 392 SER A CA 1
ATOM 3049 C C . SER A 1 392 ? 9.619 12.361 -20.965 1.00 87.62 392 SER A C 1
ATOM 3051 O O . SER A 1 392 ? 10.217 12.210 -19.900 1.00 87.62 392 SER A O 1
ATOM 3053 N N . VAL A 1 393 ? 8.611 11.566 -21.324 1.00 84.56 393 VAL A N 1
ATOM 3054 C CA . VAL A 1 393 ? 8.243 10.372 -20.545 1.00 84.56 393 VAL A CA 1
ATOM 3055 C C . VAL A 1 393 ? 9.446 9.428 -20.472 1.00 84.56 393 VAL A C 1
ATOM 3057 O O . VAL A 1 393 ? 10.089 9.177 -21.493 1.00 84.56 393 VAL A O 1
ATOM 3060 N N . GLY A 1 394 ? 9.750 8.925 -19.277 1.00 82.88 394 GLY A N 1
ATOM 3061 C CA . GLY A 1 394 ? 10.877 8.032 -19.016 1.00 82.88 394 GLY A CA 1
ATOM 3062 C C . GLY A 1 394 ? 12.218 8.732 -18.787 1.00 82.88 394 GLY A C 1
ATOM 3063 O O . GLY A 1 394 ? 13.209 8.042 -18.578 1.00 82.88 394 GLY A O 1
ATOM 3064 N N . THR A 1 395 ? 12.281 10.070 -18.817 1.00 89.81 395 THR A N 1
ATOM 3065 C CA . THR A 1 395 ? 13.541 10.817 -18.612 1.00 89.81 395 THR A CA 1
ATOM 3066 C C . THR A 1 395 ? 13.608 11.517 -17.257 1.00 89.81 395 THR A C 1
ATOM 3068 O O . THR A 1 395 ? 14.676 11.958 -16.834 1.00 89.81 395 THR A O 1
ATOM 3071 N N . VAL A 1 396 ? 12.480 11.626 -16.545 1.00 93.00 396 VAL A N 1
ATOM 3072 C CA . VAL A 1 396 ? 12.460 12.195 -15.193 1.00 93.00 396 VAL A CA 1
ATOM 3073 C C . VAL A 1 396 ? 13.039 11.189 -14.215 1.00 93.00 396 VAL A C 1
ATOM 3075 O O . VAL A 1 396 ? 12.543 10.070 -14.102 1.00 93.00 396 VAL A O 1
ATOM 3078 N N . ILE A 1 397 ? 14.051 11.624 -13.469 1.00 94.12 397 ILE A N 1
ATOM 3079 C CA . ILE A 1 397 ? 14.706 10.791 -12.455 1.00 94.12 397 ILE A CA 1
ATOM 3080 C C . ILE A 1 397 ? 14.239 11.137 -11.044 1.00 94.12 397 ILE A C 1
ATOM 3082 O O . ILE A 1 397 ? 14.249 10.294 -10.146 1.00 94.12 397 ILE A O 1
ATOM 3086 N N . ALA A 1 398 ? 13.905 12.409 -10.811 1.00 95.75 398 ALA A N 1
ATOM 3087 C CA . ALA A 1 398 ? 13.599 12.898 -9.480 1.00 95.75 398 ALA A CA 1
ATOM 3088 C C . ALA A 1 398 ? 12.984 14.302 -9.485 1.00 95.75 398 ALA A C 1
ATOM 3090 O O . ALA A 1 398 ? 13.024 15.036 -10.475 1.00 95.75 398 ALA A O 1
ATOM 3091 N N . LYS A 1 399 ? 12.485 14.706 -8.315 1.00 97.00 399 LYS A N 1
ATOM 3092 C CA . LYS A 1 399 ? 12.146 16.090 -7.976 1.00 97.00 399 LYS A CA 1
ATOM 3093 C C . LYS A 1 399 ? 13.133 16.638 -6.948 1.00 97.00 399 LYS A C 1
ATOM 3095 O O . LYS A 1 399 ? 13.386 15.992 -5.933 1.00 97.00 399 LYS A O 1
ATOM 3100 N N . ALA A 1 400 ? 13.664 17.833 -7.178 1.00 97.12 400 ALA A N 1
ATOM 3101 C CA . ALA A 1 400 ? 14.601 18.474 -6.264 1.00 97.12 400 ALA A CA 1
ATOM 3102 C C . ALA A 1 400 ? 13.935 18.840 -4.924 1.00 97.12 400 ALA A C 1
ATOM 3104 O O . ALA A 1 400 ? 12.863 19.445 -4.888 1.00 97.12 400 ALA A O 1
ATOM 3105 N N . LEU A 1 401 ? 14.595 18.507 -3.815 1.00 95.06 401 LEU A N 1
ATOM 3106 C CA . LEU A 1 401 ? 14.236 18.916 -2.449 1.00 95.06 401 LEU A CA 1
ATOM 3107 C C . LEU A 1 401 ? 15.221 19.947 -1.878 1.00 95.06 401 LEU A C 1
ATOM 3109 O O . LEU A 1 401 ? 15.028 20.446 -0.772 1.00 95.06 401 LEU A O 1
ATOM 3113 N N . GLY A 1 402 ? 16.270 20.274 -2.630 1.00 93.62 402 GLY A N 1
ATOM 3114 C CA . GLY A 1 402 ? 17.216 21.347 -2.343 1.00 93.62 402 GLY A CA 1
ATOM 3115 C C . GLY A 1 402 ? 17.483 22.187 -3.587 1.00 93.62 402 GLY A C 1
ATOM 3116 O O . GLY A 1 402 ? 16.886 21.961 -4.639 1.00 93.62 402 GLY A O 1
ATOM 3117 N N . SER A 1 403 ? 18.387 23.152 -3.455 1.00 96.44 403 SER A N 1
ATOM 3118 C CA . SER A 1 403 ? 18.717 24.093 -4.525 1.00 96.44 403 SER A CA 1
ATOM 3119 C C . SER A 1 403 ? 20.205 24.055 -4.865 1.00 96.44 403 SER A C 1
ATOM 3121 O O . SER A 1 403 ? 21.030 23.767 -3.998 1.00 96.44 403 SER A O 1
ATOM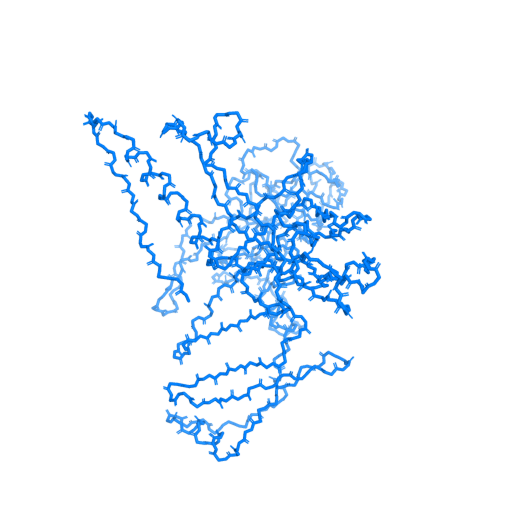 3123 N N . LEU A 1 404 ? 20.543 24.404 -6.106 1.00 97.56 404 LEU A N 1
ATOM 3124 C CA . LEU A 1 404 ? 21.914 24.636 -6.557 1.00 97.56 404 LEU A CA 1
ATOM 3125 C C . LEU A 1 404 ? 21.950 25.873 -7.463 1.00 97.56 404 LEU A C 1
ATOM 3127 O O . LEU A 1 404 ? 21.140 25.987 -8.385 1.00 97.56 404 LEU A O 1
ATOM 3131 N N . ALA A 1 405 ? 22.886 26.787 -7.189 1.00 97.38 405 ALA A N 1
ATOM 3132 C CA . ALA A 1 405 ? 23.083 28.002 -7.976 1.00 97.38 405 ALA A CA 1
ATOM 3133 C C . ALA A 1 405 ? 23.574 27.682 -9.397 1.00 97.38 405 ALA A C 1
ATOM 3135 O O . ALA A 1 405 ? 24.021 26.570 -9.669 1.00 97.38 405 ALA A O 1
ATOM 3136 N N . SER A 1 406 ? 23.506 28.657 -10.302 1.00 96.25 406 SER A N 1
ATOM 3137 C CA . SER A 1 406 ? 23.948 28.479 -11.687 1.00 96.25 406 SER A CA 1
ATOM 3138 C C . SER A 1 406 ? 25.464 28.322 -11.828 1.00 96.25 406 SER A C 1
ATOM 3140 O O . SER A 1 406 ? 26.237 28.880 -11.047 1.00 96.25 406 SER A O 1
ATOM 3142 N N . ASN A 1 407 ? 25.883 27.591 -12.866 1.00 95.06 407 ASN A N 1
ATOM 3143 C CA . ASN A 1 407 ? 27.278 27.294 -13.208 1.00 95.06 407 ASN A CA 1
ATOM 3144 C C . ASN A 1 407 ? 28.050 26.551 -12.102 1.00 95.06 407 ASN A C 1
ATOM 3146 O O . ASN A 1 407 ? 29.208 26.865 -11.816 1.00 95.06 407 ASN A O 1
ATOM 3150 N N . GLN A 1 408 ? 27.402 25.588 -11.446 1.00 95.44 408 GLN A N 1
ATOM 3151 C CA . GLN A 1 408 ? 27.988 24.787 -10.375 1.00 95.44 408 GLN A CA 1
ATOM 3152 C C . GLN A 1 408 ? 27.665 23.302 -10.541 1.00 95.44 408 GLN A C 1
ATOM 3154 O O . GLN A 1 408 ? 26.673 22.914 -11.151 1.00 95.44 408 GLN A O 1
ATOM 3159 N N . THR A 1 409 ? 28.514 22.461 -9.961 1.00 96.25 409 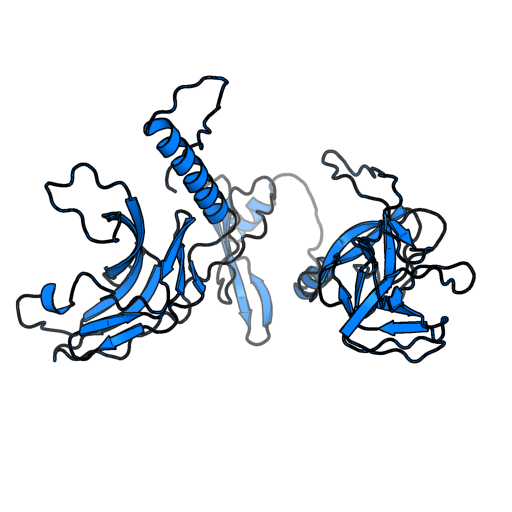THR A N 1
ATOM 3160 C CA . THR A 1 409 ? 28.205 21.056 -9.687 1.00 96.25 409 THR A CA 1
ATOM 3161 C C . THR A 1 409 ? 28.046 20.871 -8.189 1.00 96.25 409 THR A C 1
ATOM 3163 O O . THR A 1 409 ? 28.752 21.516 -7.410 1.00 96.25 409 THR A O 1
ATOM 3166 N N . GLY A 1 410 ? 27.198 19.946 -7.761 1.00 95.12 410 GLY A N 1
ATOM 3167 C CA . GLY A 1 410 ? 27.050 19.659 -6.342 1.00 95.12 410 GLY A CA 1
ATOM 3168 C C . GLY A 1 410 ? 26.167 18.458 -6.066 1.00 95.12 410 GLY A C 1
ATOM 3169 O O . GLY A 1 410 ? 25.881 17.658 -6.955 1.00 95.12 410 GLY A O 1
ATOM 3170 N N . TYR A 1 411 ? 25.734 18.357 -4.812 1.00 96.25 411 TYR A N 1
ATOM 3171 C CA . TYR A 1 411 ? 24.741 17.382 -4.388 1.00 96.25 411 TYR A CA 1
ATOM 3172 C C . TYR A 1 411 ? 23.480 18.098 -3.928 1.00 96.25 411 TYR A C 1
ATOM 3174 O O . TYR A 1 411 ? 23.555 19.068 -3.174 1.00 96.25 411 TYR A O 1
ATOM 3182 N N . VAL A 1 412 ? 22.330 17.589 -4.350 1.00 96.00 412 VAL A N 1
ATOM 3183 C CA . VAL A 1 412 ? 21.015 18.080 -3.942 1.00 96.00 412 VAL A CA 1
ATOM 3184 C C . VAL A 1 412 ? 20.202 16.902 -3.394 1.00 96.00 412 VAL A C 1
ATOM 3186 O O . VAL A 1 412 ? 20.229 15.823 -3.990 1.00 96.00 412 VAL A O 1
ATOM 3189 N N . PRO A 1 413 ? 19.485 17.056 -2.264 1.00 94.81 413 PRO A N 1
ATOM 3190 C CA . PRO A 1 413 ? 18.514 16.059 -1.835 1.00 94.81 413 PRO A CA 1
ATOM 3191 C C . PRO A 1 413 ? 17.343 16.026 -2.819 1.00 94.81 413 PRO A C 1
ATOM 3193 O O . PRO A 1 413 ? 16.908 17.069 -3.308 1.00 94.81 413 PRO A O 1
ATOM 3196 N N . VAL A 1 414 ? 16.815 14.842 -3.106 1.00 96.12 414 VAL A N 1
ATOM 3197 C CA . VAL A 1 414 ? 15.780 14.637 -4.122 1.00 96.12 414 VAL A CA 1
ATOM 3198 C C . VAL A 1 414 ? 14.721 13.642 -3.664 1.00 96.12 414 VAL A C 1
ATOM 3200 O O . VAL A 1 414 ? 14.967 12.797 -2.808 1.00 96.12 414 VAL A O 1
ATOM 3203 N N . PHE A 1 415 ? 13.541 13.727 -4.263 1.00 95.31 415 PHE A N 1
ATOM 3204 C CA . PHE A 1 415 ? 12.542 12.668 -4.249 1.00 95.31 415 PHE A CA 1
ATOM 3205 C C . PHE A 1 415 ? 12.650 11.903 -5.573 1.00 95.31 415 PHE A C 1
ATOM 3207 O O . PHE A 1 415 ? 12.218 12.413 -6.609 1.00 95.31 415 PHE A O 1
ATOM 3214 N N . VAL A 1 416 ? 13.288 10.733 -5.547 1.00 93.88 416 VAL A N 1
ATOM 3215 C CA . VAL A 1 416 ? 13.494 9.846 -6.699 1.00 93.88 416 VAL A CA 1
ATOM 3216 C C . VAL A 1 416 ? 12.154 9.275 -7.138 1.00 93.88 416 VAL A C 1
ATOM 3218 O O . VAL A 1 416 ? 11.400 8.739 -6.324 1.00 93.88 416 VAL A O 1
ATOM 3221 N N . THR A 1 417 ? 11.858 9.428 -8.424 1.00 86.19 417 THR A N 1
ATOM 3222 C CA . THR A 1 417 ? 10.643 8.930 -9.064 1.00 86.19 417 THR A CA 1
ATOM 3223 C C . THR A 1 417 ? 10.924 8.735 -10.543 1.00 86.19 417 THR A C 1
ATOM 3225 O O . THR A 1 417 ? 11.473 9.627 -11.184 1.00 86.19 417 THR A O 1
ATOM 3228 N N . HIS A 1 418 ? 10.489 7.607 -11.090 1.00 75.00 418 HIS A N 1
ATOM 3229 C CA . HIS A 1 418 ? 10.501 7.360 -12.528 1.00 75.00 418 HIS A CA 1
ATOM 3230 C C . HIS A 1 418 ? 9.100 7.672 -13.062 1.00 75.00 418 HIS A C 1
ATOM 3232 O O . HIS A 1 418 ? 8.129 7.065 -12.609 1.00 75.00 418 HIS A O 1
ATOM 3238 N N . MET A 1 419 ? 8.982 8.680 -13.934 1.00 57.69 419 MET A N 1
ATOM 3239 C CA . MET A 1 419 ? 7.718 9.089 -14.575 1.00 57.69 419 MET A CA 1
ATOM 3240 C C . MET A 1 419 ? 7.781 8.944 -16.086 1.00 57.69 419 MET A C 1
ATOM 3242 O O . MET A 1 419 ? 8.843 9.273 -16.663 1.00 57.69 419 MET A O 1
#

Mean predicted aligned error: 20.12 Å

Sequence (419 aa):
MNDIVEPVRLNYYKNQLLEAEDFILEQDYHRQMRYLHNQHLHTPGILWGFDKVNVEKDGKIVVSAGAAYDADGHEIVWAEGVARECVKEKWNELYVGTIPKDETRSLTIHWHEEKVTKDGNQPSIKDEETPRYLERPAFMLEEVNKETGIILAQITRKADGTFEDPKINPKPDKAGAVISSLDLGNIDQVIVGTEETVRSILVANHDNKKIGLKVEVNEKNHYGLMITGNTDEILNTIRGETSFIGKLDFSKVVNITEIKNKLGINSNHFVDTFISQIGQTLSVGDVVKLSGTVQVKSAKQGDLPLAGVVLCDQNDDTAVIGIVDRLPPLSPDELPGVENGELVTVVTLGVYPKCRVETMDGSEIKVGDLLSTSAYQDGERGGFARKAPSPSVGTVIAKALGSLASNQTGYVPVFVTHM

pLDDT: mean 70.99, std 23.16, range [27.22, 98.19]

Radius of gyration: 29.71 Å; Cα contacts (8 Å, |Δi|>4): 829; chains: 1; bounding box: 80×63×68 Å

Nearest PDB structures (foldseek):
  8hdt-assembly1_G  TM=5.926E-01  e=2.153E-04  uncultured cyanophage
  6gj3-assembly1_D  TM=5.439E-01  e=2.099E-02  Escherichia coli

Solvent-accessible surface area (backbone atoms only — not comparable to full-atom values): 24582 Å² total; per-residue (Å²): 132,79,85,85,74,83,75,62,76,80,81,89,58,92,88,64,84,84,54,72,66,57,56,50,42,46,50,49,27,57,50,49,54,47,19,53,50,34,47,68,40,33,43,46,18,45,66,44,62,52,82,43,65,47,70,47,96,87,55,51,48,47,68,46,42,29,33,31,31,44,86,74,17,46,80,26,57,42,66,78,91,65,90,64,82,49,45,89,66,47,71,71,73,82,44,96,69,86,58,92,51,67,46,68,28,26,36,27,43,34,76,38,76,44,68,17,33,97,87,67,44,77,60,56,97,84,49,86,81,55,90,35,77,45,80,31,63,41,39,46,83,38,60,67,91,62,82,84,46,50,56,47,26,39,41,37,39,41,50,88,68,49,68,54,83,49,48,56,44,94,72,47,50,55,43,42,74,54,81,69,84,78,86,57,85,97,57,96,73,81,88,83,76,93,58,104,72,68,63,58,54,79,48,64,50,100,82,74,53,78,46,52,37,40,45,52,76,49,104,80,76,51,85,47,86,48,83,61,75,60,70,70,60,60,55,55,67,72,61,71,85,74,94,74,96,64,86,85,63,75,89,66,66,78,50,64,66,58,50,33,60,54,68,51,76,78,52,68,35,46,70,48,75,31,27,32,42,70,97,62,69,44,44,72,12,28,28,28,18,60,59,86,48,75,51,73,74,81,75,68,98,79,70,74,80,34,47,23,31,29,64,27,60,38,60,55,38,61,52,52,59,36,30,30,60,65,78,66,85,76,61,99,86,62,84,76,55,48,48,70,70,34,79,38,29,28,34,52,32,36,52,41,74,48,37,27,31,43,16,76,88,61,44,65,42,41,65,71,38,39,25,16,37,18,50,58,52,71,81,93,40,50,8,25,27,24,74,34,95,79,65,56,84,39,15,32,50,26,32,29,67,33,61,43,64,53,64,40,73,51,68,31,27,26,39,34,39,78,75

Foldseek 3Di:
DPDLDDQDDDDDDPPDDDDPVNVVSNVSNVQSVQLVVQLQFKDWWWADAQQDWDQDFQQQIDTTWGWTAKNSRDIAGGDPPPPDRQAPDRPVNVDPDQDQFKDKWFWFKDKDKDFAAPVRHHDDPPCPPRPDIDIHIHIDTHHPPPPPGFTQWMWMQGSVRGTDGTHGPPCGPHIDTPDDDDCPDQFPDFDDDDDPDPQWGWGAHPVRDTFIWGWDQDPVRDTDTDGDDDPVVVVVVVPPDDDDPDDPDPVPPPDVVLVCQQVVVPDQFDKDKAFEADDDFADFQFWKFFPPDFDFPDDDDPTDTHTYIDGDQAWLDLRTQATWHDDDDPDPPDDGGHDGGDMTIGTRFGKAAWHKAAQQVQDKAAQFFWKFFHNDDPVPDGRHIYGDPPHDQSGTQWGFRHIDGHGDIGTTITGGDHD